Protein AF-A0A935V183-F1 (afdb_monomer_lite)

Structure (mmCIF, N/CA/C/O backbone):
data_AF-A0A935V183-F1
#
_entry.id   AF-A0A935V183-F1
#
loop_
_atom_site.group_PDB
_atom_site.id
_atom_site.type_symbol
_atom_site.label_atom_id
_atom_site.label_alt_id
_atom_site.label_comp_id
_atom_site.label_asym_id
_atom_site.label_entity_id
_atom_site.label_seq_id
_atom_site.pdbx_PDB_ins_code
_atom_site.Cartn_x
_atom_site.Cartn_y
_atom_site.Cartn_z
_atom_site.occupancy
_atom_site.B_iso_or_equiv
_atom_site.auth_seq_id
_atom_site.auth_comp_id
_atom_site.auth_asym_id
_atom_site.auth_atom_id
_atom_site.pdbx_PDB_model_num
ATOM 1 N N . MET A 1 1 ? -17.342 -0.423 37.708 1.00 50.78 1 MET A N 1
ATOM 2 C CA . MET A 1 1 ? -16.285 -1.276 37.079 1.00 50.78 1 MET A CA 1
ATOM 3 C C . MET A 1 1 ? -15.419 -0.389 36.178 1.00 50.78 1 MET A C 1
ATOM 5 O O . MET A 1 1 ? -15.880 0.705 35.884 1.00 50.78 1 MET A O 1
ATOM 9 N N . PRO A 1 2 ? -14.154 -0.744 35.882 1.00 56.66 2 PRO A N 1
ATOM 10 C CA . PRO A 1 2 ? -13.024 0.184 35.982 1.00 56.66 2 PRO A CA 1
ATOM 11 C C . PRO A 1 2 ? -13.174 1.461 35.131 1.00 56.66 2 PRO A C 1
ATOM 13 O O . PRO A 1 2 ? -13.508 1.409 33.952 1.00 56.66 2 PRO A O 1
ATOM 16 N N . LEU A 1 3 ? -12.917 2.611 35.767 1.00 74.81 3 LEU A N 1
ATOM 17 C CA . LEU A 1 3 ? -12.912 3.953 35.157 1.00 74.81 3 LEU A CA 1
ATOM 18 C C . LEU A 1 3 ? -11.676 4.192 34.272 1.00 74.81 3 LEU A C 1
ATOM 20 O O . LEU A 1 3 ? -11.580 5.208 33.581 1.00 74.81 3 LEU A O 1
ATOM 24 N N . ASP A 1 4 ? -10.724 3.267 34.328 1.00 84.25 4 ASP A N 1
ATOM 25 C CA . ASP A 1 4 ? -9.411 3.304 33.716 1.00 84.25 4 ASP A CA 1
ATOM 26 C C . ASP A 1 4 ? -8.938 1.887 33.337 1.00 84.25 4 ASP A C 1
ATOM 28 O O . ASP A 1 4 ? -9.552 0.884 33.684 1.00 84.25 4 ASP A O 1
ATOM 32 N N . VAL A 1 5 ? -7.855 1.780 32.575 1.00 86.81 5 VAL A N 1
ATOM 33 C CA . VAL A 1 5 ? -7.204 0.502 32.260 1.00 86.81 5 VAL A CA 1
ATOM 34 C C . VAL A 1 5 ? -5.699 0.642 32.435 1.00 86.81 5 VAL A C 1
ATOM 36 O O . VAL A 1 5 ? -5.136 1.711 32.190 1.00 86.81 5 VAL A O 1
ATOM 39 N N . GLU A 1 6 ? -5.039 -0.427 32.877 1.00 89.25 6 GLU A N 1
ATOM 40 C CA . GLU A 1 6 ? -3.584 -0.458 33.021 1.00 89.25 6 GLU A CA 1
ATOM 41 C C . GLU A 1 6 ? -2.915 -0.201 31.661 1.00 89.25 6 GLU A C 1
ATOM 43 O O . GLU A 1 6 ? -3.109 -0.948 30.694 1.00 89.25 6 GLU A O 1
ATOM 48 N N . ALA A 1 7 ? -2.112 0.863 31.579 1.00 88.62 7 ALA A N 1
ATOM 49 C CA . ALA A 1 7 ? -1.507 1.311 30.331 1.00 88.62 7 ALA A CA 1
ATOM 50 C C . ALA A 1 7 ? -0.575 0.242 29.742 1.00 88.62 7 ALA A C 1
ATOM 52 O O . ALA A 1 7 ? -0.567 0.020 28.531 1.00 88.62 7 ALA A O 1
ATOM 53 N N . ARG A 1 8 ? 0.167 -0.479 30.590 1.00 88.06 8 ARG A N 1
ATOM 54 C CA . ARG A 1 8 ? 1.064 -1.560 30.162 1.00 88.06 8 ARG A CA 1
ATOM 55 C C . ARG A 1 8 ? 0.304 -2.709 29.499 1.00 88.06 8 ARG A C 1
ATOM 57 O O . ARG A 1 8 ? 0.708 -3.143 28.423 1.00 88.06 8 ARG A O 1
ATOM 64 N N . ALA A 1 9 ? -0.791 -3.171 30.101 1.00 88.94 9 ALA A N 1
ATOM 65 C CA . ALA A 1 9 ? -1.627 -4.226 29.533 1.00 88.94 9 ALA A CA 1
ATOM 66 C C . ALA A 1 9 ? -2.278 -3.795 28.211 1.00 88.94 9 ALA A C 1
ATOM 68 O O . ALA A 1 9 ? -2.262 -4.555 27.242 1.00 88.94 9 ALA A O 1
ATOM 69 N N . LEU A 1 10 ? -2.783 -2.558 28.137 1.00 91.12 10 LEU A N 1
ATOM 70 C CA . LEU A 1 10 ? -3.341 -2.014 26.898 1.00 91.12 10 LEU A CA 1
ATOM 71 C C . LEU A 1 10 ? -2.272 -1.894 25.802 1.00 91.12 10 LEU A C 1
ATOM 73 O O . LEU A 1 10 ? -2.517 -2.280 24.662 1.00 91.12 10 LEU A O 1
ATOM 77 N N . ARG A 1 11 ? -1.065 -1.424 26.139 1.00 90.06 11 ARG A N 1
ATOM 78 C CA . ARG A 1 11 ? 0.059 -1.343 25.197 1.00 90.06 11 ARG A CA 1
ATOM 79 C C . ARG A 1 11 ? 0.480 -2.728 24.707 1.00 90.06 11 ARG A C 1
ATOM 81 O O . ARG A 1 11 ? 0.664 -2.899 23.506 1.00 90.06 11 ARG A O 1
ATOM 88 N N . ALA A 1 12 ? 0.589 -3.706 25.606 1.00 89.38 12 ALA A N 1
ATOM 89 C CA . ALA A 1 12 ? 0.900 -5.091 25.259 1.00 89.38 12 ALA A CA 1
ATOM 90 C C . ALA A 1 12 ? -0.160 -5.689 24.324 1.00 89.38 12 ALA A C 1
ATOM 92 O O . ALA A 1 12 ? 0.188 -6.301 23.322 1.00 89.38 12 ALA A O 1
ATOM 93 N N . ALA A 1 13 ? -1.447 -5.443 24.577 1.00 92.00 13 ALA A N 1
ATOM 94 C CA . ALA A 1 13 ? -2.506 -5.899 23.681 1.00 92.00 13 ALA A CA 1
ATOM 95 C C . ALA A 1 13 ? -2.486 -5.192 22.318 1.00 92.00 13 ALA A C 1
ATOM 97 O O . ALA A 1 13 ? -2.765 -5.817 21.301 1.00 92.00 13 ALA A O 1
ATOM 98 N N . LEU A 1 14 ? -2.130 -3.905 22.260 1.00 91.19 14 LEU A N 1
ATOM 99 C CA . LEU A 1 14 ? -2.044 -3.154 21.003 1.00 91.19 14 LEU A CA 1
ATOM 100 C C . LEU A 1 14 ? -0.830 -3.557 20.155 1.00 91.19 14 LEU A C 1
ATOM 102 O O . LEU A 1 14 ? -0.964 -3.787 18.951 1.00 91.19 14 LEU A O 1
ATOM 106 N N . MET A 1 15 ? 0.347 -3.644 20.774 1.00 87.56 15 MET A N 1
ATOM 107 C CA . MET A 1 15 ? 1.640 -3.736 20.085 1.00 87.56 15 MET A CA 1
ATOM 108 C C . MET A 1 15 ? 2.350 -5.085 20.221 1.00 87.56 15 MET A C 1
ATOM 110 O O . MET A 1 15 ? 3.317 -5.319 19.498 1.00 87.56 15 MET A O 1
ATOM 114 N N . GLY A 1 16 ? 1.889 -5.950 21.119 1.00 87.50 16 GLY A N 1
ATOM 115 C CA . GLY A 1 16 ? 2.568 -7.177 21.522 1.00 87.50 16 GLY A CA 1
ATOM 116 C C . GLY A 1 16 ? 3.564 -6.947 22.658 1.00 87.50 16 GLY A C 1
ATOM 117 O O . GLY A 1 16 ? 3.965 -5.816 22.952 1.00 87.50 16 GLY A O 1
ATOM 118 N N . ASP A 1 17 ? 3.976 -8.037 23.300 1.00 81.69 17 ASP A N 1
ATOM 119 C CA . ASP A 1 17 ? 4.944 -8.043 24.409 1.00 81.69 17 ASP A CA 1
ATOM 120 C C . ASP A 1 17 ? 6.219 -8.855 24.111 1.00 81.69 17 ASP A C 1
ATOM 122 O O . ASP A 1 17 ? 7.079 -9.014 24.977 1.00 81.69 17 ASP A O 1
ATOM 126 N N . GLY A 1 18 ? 6.359 -9.330 22.870 1.00 74.69 18 GLY A N 1
ATOM 127 C CA . GLY A 1 18 ? 7.457 -10.181 22.412 1.00 74.69 18 GLY A CA 1
ATOM 128 C C . GLY A 1 18 ? 7.164 -11.681 22.491 1.00 74.69 18 GLY A C 1
ATOM 129 O O . GLY A 1 18 ? 7.837 -12.434 21.794 1.00 74.69 18 GLY A O 1
ATOM 130 N N . ASN A 1 19 ? 6.160 -12.100 23.270 1.00 77.06 19 ASN A N 1
ATOM 131 C CA . ASN A 1 19 ? 5.679 -13.486 23.324 1.00 77.06 19 ASN A CA 1
ATOM 132 C C . ASN A 1 19 ? 4.333 -13.650 22.607 1.00 77.06 19 ASN A C 1
ATOM 134 O O . ASN A 1 19 ? 4.096 -14.670 21.969 1.00 77.06 19 ASN A O 1
ATOM 138 N N . GLU A 1 20 ? 3.452 -12.655 22.722 1.00 82.19 20 GLU A N 1
ATOM 139 C CA . GLU A 1 20 ? 2.159 -12.610 22.040 1.00 82.19 20 GLU A CA 1
ATOM 140 C C . GLU A 1 20 ? 2.144 -11.438 21.031 1.00 82.19 20 GLU A C 1
ATOM 142 O O . GLU A 1 20 ? 2.559 -10.320 21.374 1.00 82.19 20 GLU A O 1
ATOM 147 N N . PRO A 1 21 ? 1.679 -11.651 19.782 1.00 85.06 21 PRO A N 1
ATOM 148 C CA . PRO A 1 21 ? 1.516 -10.576 18.809 1.00 85.06 21 PRO A CA 1
ATOM 149 C C . PRO A 1 21 ? 0.356 -9.658 19.210 1.00 85.06 21 PRO A C 1
ATOM 151 O O . PRO A 1 21 ? -0.726 -10.124 19.556 1.00 85.06 21 PRO A O 1
ATOM 154 N N . GLY A 1 22 ? 0.556 -8.343 19.110 1.00 89.50 22 GLY A N 1
ATOM 155 C CA . GLY A 1 22 ? -0.504 -7.371 19.390 1.00 89.50 22 GLY A CA 1
ATOM 156 C C . GLY A 1 22 ? -1.596 -7.343 18.320 1.00 89.50 22 GLY A C 1
ATOM 157 O O . GLY A 1 22 ? -1.405 -7.778 17.180 1.00 89.50 22 GLY A O 1
ATOM 158 N N . VAL A 1 23 ? -2.738 -6.735 18.643 1.00 91.00 23 VAL A N 1
ATOM 159 C CA . VAL A 1 23 ? -3.904 -6.678 17.744 1.00 91.00 23 VAL A CA 1
ATOM 160 C C . VAL A 1 23 ? -3.616 -5.917 16.452 1.00 91.00 23 VAL A C 1
ATOM 162 O O . VAL A 1 23 ? -4.203 -6.230 15.419 1.00 91.00 23 VAL A O 1
ATOM 165 N N . ILE A 1 24 ? -2.683 -4.955 16.463 1.00 89.12 24 ILE A N 1
ATOM 166 C CA . ILE A 1 24 ? -2.266 -4.254 15.241 1.00 89.12 24 ILE A CA 1
ATOM 167 C C . ILE A 1 24 ? -1.587 -5.233 14.276 1.00 89.12 24 ILE A C 1
ATOM 169 O O . ILE A 1 24 ? -1.910 -5.244 13.086 1.00 89.12 24 ILE A O 1
ATOM 173 N N . GLN A 1 25 ? -0.698 -6.091 14.788 1.00 86.12 25 GLN A N 1
ATOM 174 C CA . GLN A 1 25 ? -0.043 -7.127 13.991 1.00 86.12 25 GLN A CA 1
ATOM 175 C C . GLN A 1 25 ? -1.057 -8.130 13.459 1.00 86.12 25 GLN A C 1
ATOM 177 O O . GLN A 1 25 ? -1.000 -8.464 12.279 1.00 86.12 25 GLN A O 1
ATOM 182 N N . ALA A 1 26 ? -1.990 -8.577 14.300 1.00 84.94 26 ALA A N 1
ATOM 183 C CA . ALA A 1 26 ? -3.023 -9.526 13.902 1.00 84.94 26 ALA A CA 1
ATOM 184 C C . ALA A 1 26 ? -3.893 -8.964 12.762 1.00 84.94 26 ALA A C 1
ATOM 186 O O . ALA A 1 26 ? -4.068 -9.604 11.729 1.00 84.94 26 ALA A O 1
ATOM 187 N N . VAL A 1 27 ? -4.361 -7.717 12.891 1.00 85.69 27 VAL A N 1
ATOM 188 C CA . VAL A 1 27 ? -5.263 -7.088 11.912 1.00 85.69 27 VAL A CA 1
ATOM 189 C C . VAL A 1 27 ? -4.560 -6.729 10.596 1.00 85.69 27 VAL A C 1
ATOM 191 O O . VAL A 1 27 ? -5.162 -6.849 9.522 1.00 85.69 27 VAL A O 1
ATOM 194 N N . LEU A 1 28 ? -3.305 -6.270 10.649 1.00 82.44 28 LEU A N 1
ATOM 195 C CA . LEU A 1 28 ? -2.561 -5.818 9.464 1.00 82.44 28 LEU A CA 1
ATOM 196 C C . LEU A 1 28 ? -1.672 -6.903 8.842 1.00 82.44 28 LEU A C 1
ATOM 198 O O . LEU A 1 28 ? -1.303 -6.803 7.667 1.00 82.44 28 LEU A O 1
ATOM 202 N N . GLY A 1 29 ? -1.338 -7.941 9.605 1.00 81.00 29 GLY A N 1
ATOM 203 C CA . GLY A 1 29 ? -0.396 -9.000 9.245 1.00 81.00 29 GLY A CA 1
ATOM 204 C C . GLY A 1 29 ? 1.084 -8.623 9.390 1.00 81.00 29 GLY A C 1
ATOM 205 O O . GLY A 1 29 ? 1.926 -9.371 8.901 1.00 81.00 29 GLY A O 1
ATOM 206 N N . HIS A 1 30 ? 1.408 -7.468 9.988 1.00 80.25 30 HIS A N 1
ATOM 207 C CA . HIS A 1 30 ? 2.783 -6.995 10.208 1.00 80.25 30 HIS A CA 1
ATOM 208 C C . HIS A 1 30 ? 2.863 -5.948 11.335 1.00 80.25 30 HIS A C 1
ATOM 210 O O . HIS A 1 30 ? 1.886 -5.250 11.605 1.00 80.25 30 HIS A O 1
ATOM 216 N N . THR A 1 31 ? 4.042 -5.789 11.946 1.00 77.56 31 THR A N 1
ATOM 217 C CA . THR A 1 31 ? 4.366 -4.702 12.895 1.00 77.56 31 THR A CA 1
ATOM 218 C C . THR A 1 31 ? 5.405 -3.764 12.327 1.00 77.56 31 THR A C 1
ATOM 220 O O . THR A 1 31 ? 6.377 -4.237 11.761 1.00 77.56 31 THR A O 1
ATOM 223 N N . THR A 1 32 ? 5.299 -2.461 12.567 1.00 69.12 32 THR A N 1
ATOM 224 C CA . THR A 1 32 ? 6.232 -1.495 11.968 1.00 69.12 32 THR A CA 1
ATOM 225 C C . THR A 1 32 ? 7.261 -0.975 12.971 1.00 69.12 32 THR A C 1
ATOM 227 O O . THR A 1 32 ? 8.304 -0.470 12.567 1.00 69.12 32 THR A O 1
ATOM 230 N N . GLY A 1 33 ? 6.982 -1.043 14.279 1.00 67.88 33 GLY A N 1
ATOM 231 C CA . GLY A 1 33 ? 7.877 -0.542 15.334 1.00 67.88 33 GLY A CA 1
ATOM 232 C C . GLY A 1 33 ? 8.285 0.936 15.176 1.00 67.88 33 GLY A C 1
ATOM 233 O O . GLY A 1 33 ? 9.238 1.383 15.811 1.00 67.88 33 GLY A O 1
ATOM 234 N N . THR A 1 34 ? 7.621 1.682 14.284 1.00 69.50 34 THR A N 1
ATOM 235 C CA . THR A 1 34 ? 7.882 3.084 13.943 1.00 69.50 34 THR A CA 1
ATOM 236 C C . THR A 1 34 ? 6.663 3.711 13.270 1.00 69.50 34 THR A C 1
ATOM 238 O O . THR A 1 34 ? 5.900 3.039 12.571 1.00 69.50 34 THR A O 1
ATOM 241 N N . THR A 1 35 ? 6.551 5.030 13.392 1.00 68.19 35 THR A N 1
ATOM 242 C CA . THR A 1 35 ? 5.552 5.859 12.704 1.00 68.19 35 THR A CA 1
ATOM 243 C C . THR A 1 35 ? 5.995 6.274 11.294 1.00 68.19 35 THR A C 1
ATOM 245 O O . THR A 1 35 ? 5.186 6.745 10.497 1.00 68.19 35 THR A O 1
ATOM 248 N N . VAL A 1 36 ? 7.275 6.079 10.934 1.00 71.56 36 VAL A N 1
ATOM 249 C CA . VAL A 1 36 ? 7.835 6.491 9.635 1.00 71.56 36 VAL A CA 1
ATOM 250 C C . VAL A 1 36 ? 8.375 5.295 8.853 1.00 71.56 36 VAL A C 1
ATOM 252 O O . VAL A 1 36 ? 9.542 4.922 8.981 1.00 71.56 36 VAL A O 1
ATOM 255 N N . ILE A 1 37 ? 7.555 4.739 7.958 1.00 71.81 37 ILE A N 1
ATOM 256 C CA . ILE A 1 37 ? 8.000 3.722 6.993 1.00 71.81 37 ILE A CA 1
ATOM 257 C C . ILE A 1 37 ? 8.389 4.380 5.671 1.00 71.81 37 ILE A C 1
ATOM 259 O O . ILE A 1 37 ? 7.726 5.293 5.175 1.00 71.81 37 ILE A O 1
ATOM 263 N N . LYS A 1 38 ? 9.500 3.919 5.097 1.00 73.94 38 LYS A N 1
ATOM 264 C CA . LYS A 1 38 ? 10.009 4.348 3.792 1.00 73.94 38 LYS A CA 1
ATOM 265 C C . LYS A 1 38 ? 10.064 3.142 2.859 1.00 73.94 38 LYS A C 1
ATOM 267 O O . LYS A 1 38 ? 10.204 2.016 3.324 1.00 73.94 38 LYS A O 1
ATOM 272 N N . GLY A 1 39 ? 10.046 3.376 1.548 1.00 70.56 39 GLY A N 1
ATOM 273 C CA . GLY A 1 39 ? 10.104 2.285 0.571 1.00 70.56 39 GLY A CA 1
ATOM 274 C C . GLY A 1 39 ? 11.346 1.398 0.696 1.00 70.56 39 GLY A C 1
ATOM 275 O O . GLY A 1 39 ? 11.259 0.192 0.505 1.00 70.56 39 GLY A O 1
ATOM 276 N N . VAL A 1 40 ? 12.477 1.963 1.135 1.00 68.56 40 VAL A N 1
ATOM 277 C CA . VAL A 1 40 ? 13.682 1.175 1.433 1.00 68.56 40 VAL A CA 1
ATOM 278 C C . VAL A 1 40 ? 13.473 0.176 2.576 1.00 68.56 40 VAL A C 1
ATOM 280 O O . VAL A 1 40 ? 14.066 -0.891 2.534 1.00 68.56 40 VAL A O 1
ATOM 283 N N . HIS A 1 41 ? 12.615 0.471 3.564 1.00 74.88 41 HIS A N 1
ATOM 284 C CA . HIS A 1 41 ? 12.317 -0.470 4.653 1.00 74.88 41 HIS A CA 1
ATOM 285 C C . HIS A 1 41 ? 11.604 -1.701 4.086 1.00 74.88 41 HIS A C 1
ATOM 287 O O . HIS A 1 41 ? 11.991 -2.828 4.364 1.00 74.88 41 HIS A O 1
ATOM 293 N N . VAL A 1 42 ? 10.606 -1.459 3.232 1.00 77.38 42 VAL A N 1
ATOM 294 C CA . VAL A 1 42 ? 9.784 -2.491 2.594 1.00 77.38 42 VAL A CA 1
ATOM 295 C C . VAL A 1 42 ? 10.620 -3.365 1.660 1.00 77.38 42 VAL A C 1
ATOM 297 O O . VAL A 1 42 ? 10.625 -4.587 1.782 1.00 77.38 42 VAL A O 1
ATOM 300 N N . MET A 1 43 ? 11.352 -2.733 0.740 1.00 75.56 43 MET A N 1
ATOM 301 C CA . MET A 1 43 ? 12.114 -3.443 -0.287 1.00 75.56 43 MET A CA 1
ATOM 302 C C . MET A 1 43 ? 13.299 -4.201 0.285 1.00 75.56 43 MET A C 1
ATOM 304 O O . MET A 1 43 ? 13.632 -5.268 -0.218 1.00 75.56 43 MET A O 1
ATOM 308 N N . ASN A 1 44 ? 13.935 -3.665 1.324 1.00 73.38 44 ASN A N 1
ATOM 309 C CA . ASN A 1 44 ? 15.056 -4.346 1.935 1.00 73.38 44 ASN A CA 1
ATOM 310 C C . ASN A 1 44 ? 14.622 -5.566 2.757 1.00 73.38 44 ASN A C 1
ATOM 312 O O . ASN A 1 44 ? 15.208 -6.630 2.592 1.00 73.38 44 ASN A O 1
ATOM 316 N N . ASP A 1 45 ? 13.582 -5.429 3.584 1.00 76.75 45 ASP A N 1
ATOM 317 C CA . ASP A 1 45 ? 13.002 -6.557 4.325 1.00 76.75 45 ASP A CA 1
ATOM 318 C C . ASP A 1 45 ? 12.597 -7.682 3.348 1.00 76.75 45 ASP A C 1
ATOM 320 O O . ASP A 1 45 ? 13.020 -8.833 3.475 1.00 76.75 45 ASP A O 1
ATOM 324 N N . LEU A 1 46 ? 11.916 -7.322 2.254 1.00 79.94 46 LEU A N 1
ATOM 325 C CA . LEU A 1 46 ? 11.549 -8.272 1.206 1.00 79.94 46 LEU A CA 1
ATOM 326 C C . LEU A 1 46 ? 12.775 -8.917 0.537 1.00 79.94 46 LEU A C 1
ATOM 328 O O . LEU A 1 46 ? 12.828 -10.138 0.403 1.00 79.94 46 LEU A O 1
ATOM 332 N N . ALA A 1 47 ? 13.767 -8.125 0.117 1.00 76.62 47 ALA A N 1
ATOM 333 C CA . ALA A 1 47 ? 14.964 -8.639 -0.547 1.00 76.62 47 ALA A CA 1
ATOM 334 C C . ALA A 1 47 ? 15.731 -9.622 0.347 1.00 76.62 47 ALA A C 1
ATOM 336 O O . ALA A 1 47 ? 16.120 -10.693 -0.112 1.00 76.62 47 ALA A O 1
ATOM 337 N N . GLN A 1 48 ? 15.894 -9.307 1.631 1.00 73.88 48 GLN A N 1
ATOM 338 C CA . GLN A 1 48 ? 16.601 -10.166 2.580 1.00 73.88 48 GLN A CA 1
ATOM 339 C C . GLN A 1 48 ? 15.874 -11.498 2.808 1.00 73.88 48 GLN A C 1
ATOM 341 O O . GLN A 1 48 ? 16.523 -12.541 2.866 1.00 73.88 48 GLN A O 1
ATOM 346 N N . LEU A 1 49 ? 14.538 -11.512 2.835 1.00 78.06 49 LEU A N 1
ATOM 347 C CA . LEU A 1 49 ? 13.755 -12.754 2.902 1.00 78.06 49 LEU A CA 1
ATOM 348 C C . LEU A 1 49 ? 13.873 -13.604 1.632 1.00 78.06 49 LEU A C 1
ATOM 350 O O . LEU A 1 49 ? 13.988 -14.829 1.707 1.00 78.06 49 LEU A O 1
ATOM 354 N N . ILE A 1 50 ? 13.876 -12.960 0.464 1.00 79.38 50 ILE A N 1
ATOM 355 C CA . ILE A 1 50 ? 14.025 -13.622 -0.840 1.00 79.38 50 ILE A CA 1
ATOM 356 C C . ILE A 1 50 ? 15.398 -14.291 -0.978 1.00 79.38 50 ILE A C 1
ATOM 358 O O . ILE A 1 50 ? 15.492 -15.418 -1.483 1.00 79.38 50 ILE A O 1
ATOM 362 N N . VAL A 1 51 ? 16.435 -13.593 -0.511 1.00 73.12 51 VAL A N 1
ATOM 363 C CA . VAL A 1 51 ? 17.841 -14.020 -0.506 1.00 73.12 51 VAL A CA 1
ATOM 364 C C . VAL A 1 51 ? 18.126 -15.035 0.593 1.00 73.12 51 VAL A C 1
ATOM 366 O O . VAL A 1 51 ? 18.898 -15.969 0.402 1.00 73.12 51 VAL A O 1
ATOM 369 N N . GLY A 1 52 ? 17.430 -14.915 1.717 1.00 70.62 52 GLY A N 1
ATOM 370 C CA . GLY A 1 52 ? 17.449 -15.880 2.796 1.00 70.62 52 GLY A CA 1
ATOM 371 C C . GLY A 1 52 ? 18.237 -15.488 4.036 1.00 70.62 52 GLY A C 1
ATOM 372 O O . GLY A 1 52 ? 18.499 -16.380 4.837 1.00 70.62 52 GLY A O 1
ATOM 373 N N . GLY A 1 53 ? 18.565 -14.209 4.213 1.00 68.38 53 GLY A N 1
ATOM 374 C CA . GLY A 1 53 ? 19.202 -13.686 5.417 1.00 68.38 53 GLY A CA 1
ATOM 375 C C . GLY A 1 53 ? 19.814 -12.301 5.213 1.00 68.38 53 GLY A C 1
ATOM 376 O O . GLY A 1 53 ? 19.678 -11.691 4.150 1.00 68.38 53 GLY A O 1
ATOM 377 N N . VAL A 1 54 ? 20.493 -11.813 6.252 1.00 65.25 54 VAL A N 1
ATOM 378 C CA . VAL A 1 54 ? 21.187 -10.516 6.262 1.00 65.25 54 VAL A CA 1
ATOM 379 C C . VAL A 1 54 ? 22.693 -10.752 6.335 1.00 65.25 54 VAL A C 1
ATOM 381 O O . VAL A 1 54 ? 23.114 -11.607 7.117 1.00 65.25 54 VAL A O 1
ATOM 384 N N . PRO A 1 55 ? 23.523 -10.010 5.585 1.00 61.47 55 PRO A N 1
ATOM 385 C CA . PRO A 1 55 ? 24.965 -10.155 5.692 1.00 61.47 55 PRO A CA 1
ATOM 386 C C . PRO A 1 55 ? 25.462 -9.586 7.023 1.00 61.47 55 PRO A C 1
ATOM 388 O O . PRO A 1 55 ? 25.220 -8.413 7.324 1.00 61.47 55 PRO A O 1
ATOM 391 N N . GLN A 1 56 ? 26.238 -10.364 7.777 1.00 59.00 56 GLN A N 1
ATOM 392 C CA . GLN A 1 56 ? 26.955 -9.850 8.944 1.00 59.00 56 GLN A CA 1
ATOM 393 C C . GLN A 1 56 ? 27.927 -8.737 8.482 1.00 59.00 56 GLN A C 1
ATOM 395 O O . GLN A 1 56 ? 28.837 -8.976 7.691 1.00 59.00 56 GLN A O 1
ATOM 400 N N . HIS A 1 57 ? 27.697 -7.492 8.924 1.00 57.25 57 HIS A N 1
ATOM 401 C CA . HIS A 1 57 ? 28.543 -6.294 8.717 1.00 57.25 57 HIS A CA 1
ATOM 402 C C . HIS A 1 57 ? 28.523 -5.561 7.352 1.00 57.25 57 HIS A C 1
ATOM 404 O O . HIS A 1 57 ? 29.170 -4.519 7.234 1.00 57.25 57 HIS A O 1
ATOM 410 N N . LYS A 1 58 ? 27.768 -5.994 6.327 1.00 58.38 58 LYS A N 1
ATOM 411 C CA . LYS A 1 58 ? 27.825 -5.351 4.982 1.00 58.38 58 LYS A CA 1
ATOM 412 C C . LYS A 1 58 ? 26.869 -4.175 4.756 1.00 58.38 58 LYS A C 1
ATOM 414 O O . LYS A 1 58 ? 26.957 -3.506 3.723 1.00 58.38 58 LYS A O 1
ATOM 419 N N . GLY A 1 59 ? 26.017 -3.864 5.733 1.00 58.81 59 GLY A N 1
ATOM 420 C CA . GLY A 1 59 ? 25.191 -2.657 5.703 1.00 58.81 59 GLY A CA 1
ATOM 421 C C . GLY A 1 59 ? 26.033 -1.389 5.533 1.00 58.81 59 GLY A C 1
ATOM 422 O O . GLY A 1 59 ? 25.828 -0.610 4.608 1.00 58.81 59 GLY A O 1
ATOM 423 N N . ASP A 1 60 ? 27.058 -1.210 6.361 1.00 63.91 60 ASP A N 1
ATOM 424 C CA . ASP A 1 60 ? 27.876 0.009 6.348 1.00 63.91 60 ASP A CA 1
ATOM 425 C C . ASP A 1 60 ? 28.532 0.272 4.974 1.00 63.91 60 ASP A C 1
ATOM 427 O O . ASP A 1 60 ? 28.657 1.427 4.559 1.00 63.91 60 ASP A O 1
ATOM 431 N N . LEU A 1 61 ? 28.883 -0.780 4.224 1.00 69.69 61 LEU A N 1
ATOM 432 C CA . LEU A 1 61 ? 29.425 -0.658 2.870 1.00 69.69 61 LEU A CA 1
ATOM 433 C C . LEU A 1 61 ? 28.364 -0.217 1.854 1.00 69.69 61 LEU A C 1
ATOM 435 O O . LEU A 1 61 ? 28.589 0.741 1.115 1.00 69.69 61 LEU A O 1
ATOM 439 N N . MET A 1 62 ? 27.196 -0.864 1.837 1.00 71.12 62 MET A N 1
ATOM 440 C CA . MET A 1 62 ? 26.101 -0.517 0.922 1.00 71.12 62 MET A CA 1
ATOM 441 C C . MET A 1 62 ? 25.658 0.949 1.097 1.00 71.12 62 MET A C 1
ATOM 443 O O . MET A 1 62 ? 25.422 1.652 0.111 1.00 71.12 62 MET A O 1
ATOM 447 N N . ALA A 1 63 ? 25.643 1.454 2.337 1.00 69.25 63 ALA A N 1
ATOM 448 C CA . ALA A 1 63 ? 25.362 2.858 2.639 1.00 69.25 63 ALA A CA 1
ATOM 449 C C . ALA A 1 63 ? 26.330 3.811 1.924 1.00 69.25 63 ALA A C 1
ATOM 451 O O . ALA A 1 63 ? 25.908 4.791 1.309 1.00 69.25 63 ALA A O 1
ATOM 452 N N . ARG A 1 64 ? 27.633 3.519 1.997 1.00 73.69 64 ARG A N 1
ATOM 453 C CA . ARG A 1 64 ? 28.694 4.337 1.393 1.00 73.69 64 ARG A CA 1
ATOM 454 C C . ARG A 1 64 ? 28.688 4.234 -0.138 1.00 73.69 64 ARG A C 1
ATOM 456 O O . ARG A 1 64 ? 28.939 5.223 -0.825 1.00 73.69 64 ARG A O 1
ATOM 463 N N . VAL A 1 65 ? 28.327 3.073 -0.690 1.00 75.56 65 VAL A N 1
ATOM 464 C CA . VAL A 1 65 ? 28.159 2.878 -2.142 1.00 75.56 65 VAL A CA 1
ATOM 465 C C . VAL A 1 65 ? 27.031 3.759 -2.691 1.00 75.56 65 VAL A C 1
ATOM 467 O O . VAL A 1 65 ? 27.233 4.423 -3.707 1.00 75.56 65 VAL A O 1
ATOM 470 N N . ILE A 1 66 ? 25.884 3.828 -2.003 1.00 71.56 66 ILE A N 1
ATOM 471 C CA . ILE A 1 66 ? 24.709 4.617 -2.422 1.00 71.56 66 ILE A CA 1
ATOM 472 C C . ILE A 1 66 ? 24.901 6.134 -2.206 1.00 71.56 66 ILE A C 1
ATOM 474 O O . ILE A 1 66 ? 24.309 6.941 -2.923 1.00 71.56 66 ILE A O 1
ATOM 478 N N . ARG A 1 67 ? 25.729 6.549 -1.239 1.00 70.44 67 ARG A N 1
ATOM 479 C CA . ARG A 1 67 ? 25.947 7.959 -0.853 1.00 70.44 67 ARG A CA 1
ATOM 480 C C . ARG A 1 67 ? 27.040 8.679 -1.657 1.00 70.44 67 ARG A C 1
ATOM 482 O O . ARG A 1 67 ? 27.702 9.554 -1.110 1.00 70.44 67 ARG A O 1
ATOM 489 N N . GLU A 1 68 ? 27.204 8.357 -2.942 1.00 71.19 68 GLU A N 1
ATOM 490 C CA . GLU A 1 68 ? 28.217 8.993 -3.810 1.00 71.19 68 GLU A CA 1
ATOM 491 C C . GLU A 1 68 ? 28.183 10.534 -3.740 1.00 71.19 68 GLU A C 1
ATOM 493 O O . GLU A 1 68 ? 29.233 11.161 -3.655 1.00 71.19 68 GLU A O 1
ATOM 498 N N . ASP A 1 69 ? 26.982 11.124 -3.664 1.00 63.34 69 ASP A N 1
ATOM 499 C CA . ASP A 1 69 ? 26.767 12.577 -3.742 1.00 63.34 69 ASP A CA 1
ATOM 500 C C . ASP A 1 69 ? 26.537 13.272 -2.376 1.00 63.34 69 ASP A C 1
ATOM 502 O O . ASP A 1 69 ? 26.251 14.470 -2.324 1.00 63.34 69 ASP A O 1
ATOM 506 N N . VAL A 1 70 ? 26.597 12.552 -1.245 1.00 61.50 70 VAL A N 1
ATOM 507 C CA . VAL A 1 70 ? 26.190 13.082 0.078 1.00 61.50 70 VAL A CA 1
ATOM 508 C C . VAL A 1 70 ? 27.410 13.352 0.959 1.00 61.50 70 VAL A C 1
ATOM 510 O O . VAL A 1 70 ? 27.739 12.572 1.854 1.00 61.50 70 VAL A O 1
ATOM 513 N N . GLY A 1 71 ? 28.071 14.482 0.702 1.00 53.41 71 GLY A N 1
ATOM 514 C CA . GLY A 1 71 ? 29.281 14.915 1.400 1.00 53.41 71 GLY A CA 1
ATOM 515 C C . GLY A 1 71 ? 29.030 15.987 2.461 1.00 53.41 71 GLY A C 1
ATOM 516 O O . GLY A 1 71 ? 28.912 17.166 2.138 1.00 53.41 71 GLY A O 1
ATOM 517 N N . ARG A 1 72 ? 29.021 15.589 3.738 1.00 53.22 72 ARG A N 1
ATOM 518 C CA . ARG A 1 72 ? 29.514 16.415 4.857 1.00 53.22 72 ARG A CA 1
ATOM 519 C C . ARG A 1 72 ? 30.166 15.484 5.887 1.00 53.22 72 ARG A C 1
ATOM 521 O O . ARG A 1 72 ? 29.458 14.855 6.663 1.00 53.22 72 ARG A O 1
ATOM 528 N N . GLY A 1 73 ? 31.499 15.383 5.857 1.00 58.44 73 GLY A N 1
ATOM 529 C CA . GLY A 1 73 ? 32.310 14.744 6.909 1.00 58.44 73 GLY A CA 1
ATOM 530 C C . GLY A 1 73 ? 32.781 13.298 6.683 1.00 58.44 73 GLY A C 1
ATOM 531 O O . GLY A 1 73 ? 33.577 12.819 7.480 1.00 58.44 73 GLY A O 1
ATOM 532 N N . GLU A 1 74 ? 32.355 12.610 5.618 1.00 63.62 74 GLU A N 1
ATOM 533 C CA . GLU A 1 74 ? 32.795 11.240 5.292 1.00 63.62 74 GLU A CA 1
ATOM 534 C C . GLU A 1 74 ? 33.224 11.159 3.815 1.00 63.62 74 GLU A C 1
ATOM 536 O O . GLU A 1 74 ? 32.502 11.646 2.943 1.00 63.62 74 GLU A O 1
ATOM 541 N N . ASP A 1 75 ? 34.381 10.549 3.524 1.00 72.19 75 ASP A N 1
ATOM 542 C CA . ASP A 1 75 ? 34.831 10.283 2.150 1.00 72.19 75 ASP A CA 1
ATOM 543 C C . ASP A 1 75 ? 34.181 8.988 1.625 1.00 72.19 75 ASP A C 1
ATOM 545 O O . ASP A 1 75 ? 34.372 7.895 2.166 1.00 72.19 75 ASP A O 1
ATOM 549 N N . HIS A 1 76 ? 33.356 9.122 0.585 1.00 77.56 76 HIS A N 1
ATOM 550 C CA . HIS A 1 76 ? 32.676 8.021 -0.107 1.00 77.56 76 HIS A CA 1
ATOM 551 C C . HIS A 1 76 ? 33.163 7.863 -1.556 1.00 77.56 76 HIS A C 1
ATOM 553 O O . HIS A 1 76 ? 32.454 7.301 -2.401 1.00 77.56 76 HIS A O 1
ATOM 559 N N . SER A 1 77 ? 34.348 8.388 -1.873 1.00 81.25 77 SER A N 1
ATOM 560 C CA . SER A 1 77 ? 34.982 8.200 -3.173 1.00 81.25 77 SER A CA 1
ATOM 561 C C . SER A 1 77 ? 35.267 6.719 -3.452 1.00 81.25 77 SER A C 1
ATOM 563 O O . SER A 1 77 ? 35.383 5.895 -2.543 1.00 81.25 77 SER A O 1
ATOM 565 N N . ASP A 1 78 ? 35.402 6.368 -4.735 1.00 83.62 78 ASP A N 1
ATOM 566 C CA . ASP A 1 78 ? 35.811 5.018 -5.153 1.00 83.62 78 ASP A CA 1
ATOM 567 C C . ASP A 1 78 ? 37.149 4.617 -4.501 1.00 83.62 78 ASP A C 1
ATOM 569 O O . ASP A 1 78 ? 37.313 3.473 -4.085 1.00 83.62 78 ASP A O 1
ATOM 573 N N . ALA A 1 79 ? 38.067 5.577 -4.335 1.00 84.56 79 ALA A N 1
ATOM 574 C CA . ALA A 1 79 ? 39.344 5.376 -3.658 1.00 84.56 79 ALA A CA 1
ATOM 575 C C . ALA A 1 79 ? 39.168 5.052 -2.164 1.00 84.56 79 ALA A C 1
ATOM 577 O O . ALA A 1 79 ? 39.725 4.062 -1.693 1.00 84.56 79 ALA A O 1
ATOM 578 N N . ALA A 1 80 ? 38.351 5.824 -1.439 1.00 84.56 80 ALA A N 1
ATOM 579 C CA . ALA A 1 80 ? 38.082 5.598 -0.017 1.00 84.56 80 ALA A CA 1
ATOM 580 C C . ALA A 1 80 ? 37.355 4.274 0.255 1.00 84.56 80 ALA A C 1
ATOM 582 O O . ALA A 1 80 ? 37.642 3.573 1.227 1.00 84.56 80 ALA A O 1
ATOM 583 N N . LEU A 1 81 ? 36.423 3.896 -0.622 1.00 84.38 81 LEU A N 1
ATOM 584 C CA . LEU A 1 81 ? 35.728 2.615 -0.531 1.00 84.38 81 LEU A CA 1
ATOM 585 C C . LEU A 1 81 ? 36.692 1.440 -0.709 1.00 84.38 81 LEU A C 1
ATOM 587 O O . LEU A 1 81 ? 36.644 0.499 0.080 1.00 84.38 81 LEU A O 1
ATOM 591 N N . ARG A 1 82 ? 37.601 1.513 -1.690 1.00 86.19 82 ARG A N 1
ATOM 592 C CA . ARG A 1 82 ? 38.622 0.479 -1.936 1.00 86.19 82 ARG A CA 1
ATOM 593 C C . ARG A 1 82 ? 39.667 0.385 -0.830 1.00 86.19 82 ARG A C 1
ATOM 595 O O . ARG A 1 82 ? 40.154 -0.709 -0.574 1.00 86.19 82 ARG A O 1
ATOM 602 N N . SER A 1 83 ? 40.008 1.496 -0.181 1.00 84.81 83 SER A N 1
ATOM 603 C CA . SER A 1 83 ? 40.991 1.512 0.907 1.00 84.81 83 SER A CA 1
ATOM 604 C C . SER A 1 83 ? 40.401 1.172 2.280 1.00 84.81 83 SER A C 1
ATOM 606 O O . SER A 1 83 ? 41.154 1.026 3.240 1.00 84.81 83 SER A O 1
ATOM 608 N N . THR A 1 84 ? 39.075 1.022 2.401 1.00 81.44 84 THR A N 1
ATOM 609 C CA . THR A 1 84 ? 38.427 0.704 3.681 1.00 81.44 84 THR A CA 1
ATOM 610 C C . THR A 1 84 ? 38.776 -0.730 4.128 1.00 81.44 84 THR A C 1
ATOM 612 O O . THR A 1 84 ? 38.398 -1.679 3.433 1.00 81.44 84 THR A O 1
ATOM 615 N N . PRO A 1 85 ? 39.420 -0.937 5.296 1.00 78.69 85 PRO A N 1
ATOM 616 C CA . PRO A 1 85 ? 39.759 -2.275 5.791 1.00 78.69 85 PRO A CA 1
ATOM 617 C C . PRO A 1 85 ? 38.528 -3.183 5.925 1.00 78.69 85 PRO A C 1
ATOM 619 O O . PRO A 1 85 ? 37.477 -2.749 6.395 1.00 78.69 85 PRO A O 1
ATOM 622 N N . GLY A 1 86 ? 38.637 -4.437 5.473 1.00 72.62 86 GLY A N 1
ATOM 623 C CA . GLY A 1 86 ? 37.559 -5.441 5.505 1.00 72.62 86 GLY A CA 1
ATOM 624 C C . GLY A 1 86 ? 36.420 -5.235 4.493 1.00 72.62 86 GLY A C 1
ATOM 625 O O . GLY A 1 86 ? 35.713 -6.186 4.168 1.00 72.62 86 GLY A O 1
ATOM 626 N N . LEU A 1 87 ? 36.252 -4.025 3.949 1.00 72.12 87 LEU A N 1
ATOM 627 C CA . LEU A 1 87 ? 35.179 -3.684 3.005 1.00 72.12 87 LEU A CA 1
ATOM 628 C C . LEU A 1 87 ? 35.685 -3.430 1.576 1.00 72.12 87 LEU A C 1
ATOM 630 O O . LEU A 1 87 ? 34.941 -3.632 0.616 1.00 72.12 87 LEU A O 1
ATOM 634 N N . GLY A 1 88 ? 36.948 -3.026 1.425 1.00 78.94 88 GLY A N 1
ATOM 635 C CA . GLY A 1 88 ? 37.548 -2.647 0.148 1.00 78.94 88 GLY A CA 1
ATOM 636 C C . GLY A 1 88 ? 37.613 -3.776 -0.871 1.00 78.94 88 GLY A C 1
ATOM 637 O O . GLY A 1 88 ? 37.294 -3.561 -2.037 1.00 78.94 88 GLY A O 1
ATOM 638 N N . GLU A 1 89 ? 37.928 -4.998 -0.437 1.00 79.31 89 GLU A N 1
ATOM 639 C CA . GLU A 1 89 ? 37.929 -6.175 -1.313 1.00 79.31 89 GLU A CA 1
ATOM 640 C C . GLU A 1 89 ? 36.523 -6.520 -1.808 1.00 79.31 89 GLU A C 1
ATOM 642 O O . GLU A 1 89 ? 36.326 -6.804 -2.988 1.00 79.31 89 GLU A O 1
ATOM 647 N N . VAL A 1 90 ? 35.528 -6.450 -0.917 1.00 75.31 90 VAL A N 1
ATOM 648 C CA . VAL A 1 90 ? 34.122 -6.695 -1.261 1.00 75.31 90 VAL A CA 1
ATOM 649 C C . VAL A 1 90 ? 33.648 -5.659 -2.280 1.00 75.31 90 VAL A C 1
ATOM 651 O O . VAL A 1 90 ? 33.048 -6.016 -3.293 1.00 75.31 90 VAL A O 1
ATOM 654 N N . TYR A 1 91 ? 33.973 -4.384 -2.055 1.00 78.94 91 TYR A N 1
ATOM 655 C CA . TYR A 1 91 ? 33.678 -3.312 -2.999 1.00 78.94 91 TYR A CA 1
ATOM 656 C C . TYR A 1 91 ? 34.407 -3.492 -4.335 1.00 78.94 91 TYR A C 1
ATOM 658 O O . TYR A 1 91 ? 33.800 -3.311 -5.385 1.00 78.94 91 TYR A O 1
ATOM 666 N N . ALA A 1 92 ? 35.683 -3.883 -4.324 1.00 81.50 92 ALA A N 1
ATOM 667 C CA . ALA A 1 92 ? 36.475 -4.063 -5.536 1.00 81.50 92 ALA A CA 1
ATOM 668 C C . ALA A 1 92 ? 35.972 -5.217 -6.414 1.00 81.50 92 ALA A C 1
ATOM 670 O O . ALA A 1 92 ? 36.016 -5.096 -7.639 1.00 81.50 92 ALA A O 1
ATOM 671 N N . ARG A 1 93 ? 35.452 -6.294 -5.809 1.00 76.19 93 ARG A N 1
ATOM 672 C CA . ARG A 1 93 ? 34.759 -7.370 -6.537 1.00 76.19 93 ARG A CA 1
ATOM 673 C C . ARG A 1 93 ? 33.445 -6.891 -7.149 1.00 76.19 93 ARG A C 1
ATOM 675 O O . ARG A 1 93 ? 33.121 -7.253 -8.274 1.00 76.19 93 ARG A O 1
ATOM 682 N N . ALA A 1 94 ? 32.703 -6.071 -6.412 1.00 73.94 94 ALA A N 1
ATOM 683 C CA . ALA A 1 94 ? 31.387 -5.595 -6.817 1.00 73.94 94 ALA A CA 1
ATOM 684 C C . ALA A 1 94 ? 31.453 -4.476 -7.881 1.00 73.94 94 ALA A C 1
ATOM 686 O O . ALA A 1 94 ? 30.610 -4.406 -8.775 1.00 73.94 94 ALA A O 1
ATOM 687 N N . VAL A 1 95 ? 32.473 -3.616 -7.804 1.00 79.94 95 VAL A N 1
ATOM 688 C CA . VAL A 1 95 ? 32.772 -2.529 -8.746 1.00 79.94 95 VAL A CA 1
ATOM 689 C C . VAL A 1 95 ? 34.191 -2.728 -9.301 1.00 79.94 95 VAL A C 1
ATOM 691 O O . VAL A 1 95 ? 35.155 -2.150 -8.778 1.00 79.94 95 VAL A O 1
ATOM 694 N N . PRO A 1 96 ? 34.360 -3.538 -10.357 1.00 76.62 96 PRO A N 1
ATOM 695 C CA . PRO A 1 96 ? 35.681 -3.847 -10.890 1.00 76.62 96 PRO A CA 1
ATOM 696 C C . PRO A 1 96 ? 36.329 -2.637 -11.585 1.00 76.62 96 PRO A C 1
ATOM 698 O O . PRO A 1 96 ? 35.661 -1.725 -12.082 1.00 76.62 96 PRO A O 1
ATOM 701 N N . LEU A 1 97 ? 37.666 -2.613 -11.598 1.00 82.12 97 LEU A N 1
ATOM 702 C CA . LEU A 1 97 ? 38.458 -1.499 -12.146 1.00 82.12 97 LEU A CA 1
ATOM 703 C C . LEU A 1 97 ? 38.367 -1.370 -1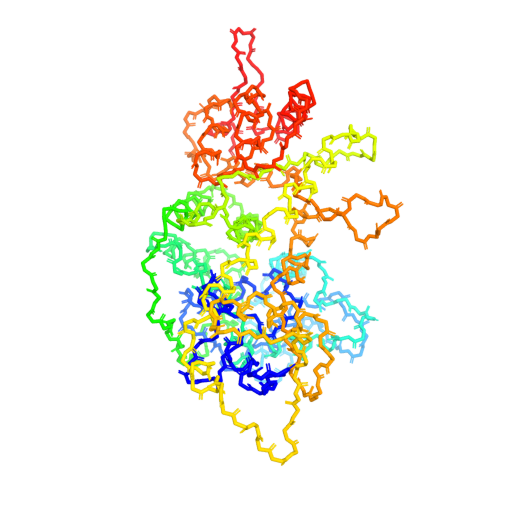3.672 1.00 82.12 97 LEU A C 1
ATOM 705 O O . LEU A 1 97 ? 38.691 -0.310 -14.202 1.00 82.12 97 LEU A O 1
ATOM 709 N N . ASN A 1 98 ? 37.908 -2.415 -14.363 1.00 82.38 98 ASN A N 1
ATOM 710 C CA . ASN A 1 98 ? 37.702 -2.418 -15.811 1.00 82.38 98 ASN A CA 1
ATOM 711 C C . ASN A 1 98 ? 36.506 -1.558 -16.265 1.00 82.38 98 ASN A C 1
ATOM 713 O O . ASN A 1 98 ? 36.401 -1.262 -17.449 1.00 82.38 98 ASN A O 1
ATOM 717 N N . LEU A 1 99 ? 35.623 -1.144 -15.349 1.00 82.56 99 LEU A N 1
ATOM 718 C CA . LEU A 1 99 ? 34.597 -0.138 -15.625 1.00 82.56 99 LEU A CA 1
ATOM 719 C C . LEU A 1 99 ? 35.227 1.255 -15.639 1.00 82.56 99 LEU A C 1
ATOM 721 O O . LEU A 1 99 ? 36.027 1.576 -14.767 1.00 82.56 99 LEU A O 1
ATOM 725 N N . SER A 1 100 ? 34.827 2.136 -16.548 1.00 86.81 100 SER A N 1
ATOM 726 C CA . SER A 1 100 ? 35.229 3.546 -16.509 1.00 86.81 100 SER A CA 1
ATOM 727 C C . SER A 1 100 ? 34.671 4.264 -15.264 1.00 86.81 100 SER A C 1
ATOM 729 O O . SER A 1 100 ? 33.637 3.862 -14.717 1.00 86.81 100 SER A O 1
ATOM 731 N N . PRO A 1 101 ? 35.273 5.388 -14.817 1.00 85.25 101 PRO A N 1
ATOM 732 C CA . PRO A 1 101 ? 34.729 6.187 -13.711 1.00 85.25 101 PRO A CA 1
ATOM 733 C C . PRO A 1 101 ? 33.259 6.588 -13.912 1.00 85.25 101 PRO A C 1
ATOM 735 O O . PRO A 1 101 ? 32.464 6.578 -12.970 1.00 85.25 101 PRO A O 1
ATOM 738 N N . ARG A 1 102 ? 32.872 6.887 -15.160 1.00 84.62 102 ARG A N 1
ATOM 739 C CA . ARG A 1 102 ? 31.497 7.248 -15.520 1.00 84.62 102 ARG A CA 1
ATOM 740 C C . ARG A 1 102 ? 30.534 6.075 -15.344 1.00 84.62 102 ARG A C 1
ATOM 742 O O . ARG A 1 102 ? 29.420 6.282 -14.866 1.00 84.62 102 ARG A O 1
ATOM 749 N N . GLU A 1 103 ? 30.941 4.866 -15.718 1.00 82.88 103 GLU A N 1
ATOM 750 C CA . GLU A 1 103 ? 30.139 3.649 -15.544 1.00 82.88 103 GLU A CA 1
ATOM 751 C C . GLU A 1 103 ? 29.985 3.286 -14.070 1.00 82.88 103 GLU A C 1
ATOM 753 O O . GLU A 1 103 ? 28.867 3.013 -13.636 1.00 82.88 103 GLU A O 1
ATOM 758 N N . ARG A 1 104 ? 31.059 3.389 -13.277 1.00 84.56 104 ARG A N 1
ATOM 759 C CA . ARG A 1 104 ? 31.001 3.180 -11.822 1.00 84.56 104 ARG A CA 1
ATOM 760 C C . ARG A 1 104 ? 30.018 4.139 -11.148 1.00 84.56 104 ARG A C 1
ATOM 762 O O . ARG A 1 104 ? 29.146 3.695 -10.405 1.00 84.56 104 ARG A O 1
ATOM 769 N N . SER A 1 105 ? 30.080 5.433 -11.468 1.00 82.38 105 SER A N 1
ATOM 770 C CA . SER A 1 105 ? 29.128 6.417 -10.929 1.00 82.38 105 SER A CA 1
ATOM 771 C C . SER A 1 105 ? 27.690 6.187 -11.417 1.00 82.38 105 SER A C 1
ATOM 773 O O . SER A 1 105 ? 26.731 6.320 -10.657 1.00 82.38 105 SER A O 1
ATOM 775 N N . ARG A 1 106 ? 27.487 5.820 -12.691 1.00 81.25 106 ARG A N 1
ATOM 776 C CA . ARG A 1 106 ? 26.149 5.453 -13.198 1.00 81.25 106 ARG A CA 1
ATOM 777 C C . ARG A 1 106 ? 25.573 4.262 -12.436 1.00 81.25 106 ARG A C 1
ATOM 779 O O . ARG A 1 106 ? 24.406 4.298 -12.059 1.00 81.25 106 ARG A O 1
ATOM 786 N N . LEU A 1 107 ? 26.395 3.251 -12.174 1.00 76.75 107 LEU A N 1
ATOM 787 C CA . LEU A 1 107 ? 26.004 2.052 -11.444 1.00 76.75 107 LEU A CA 1
ATOM 788 C C . LEU A 1 107 ? 25.630 2.362 -9.984 1.00 76.75 107 LEU A C 1
ATOM 790 O O . LEU A 1 107 ? 24.582 1.929 -9.504 1.00 76.75 107 LEU A O 1
ATOM 794 N N . ARG A 1 108 ? 26.430 3.185 -9.297 1.00 79.62 108 ARG A N 1
ATOM 795 C CA . ARG A 1 108 ? 26.140 3.648 -7.929 1.00 79.62 108 ARG A CA 1
ATOM 796 C C . ARG A 1 108 ? 24.865 4.488 -7.855 1.00 79.62 108 ARG A C 1
ATOM 798 O O . ARG A 1 108 ? 24.038 4.273 -6.969 1.00 79.62 108 ARG A O 1
ATOM 805 N N . ARG A 1 109 ? 24.640 5.384 -8.821 1.00 77.50 109 ARG A N 1
ATOM 806 C CA . ARG A 1 109 ? 23.387 6.151 -8.926 1.00 77.50 109 ARG A CA 1
ATOM 807 C C . ARG A 1 109 ? 22.176 5.271 -9.220 1.00 77.50 109 ARG A C 1
ATOM 809 O O . ARG A 1 109 ? 21.114 5.520 -8.655 1.00 77.50 109 ARG A O 1
ATOM 816 N N . ALA A 1 110 ? 22.325 4.230 -10.040 1.00 72.75 110 ALA A N 1
ATOM 817 C CA . ALA A 1 110 ? 21.261 3.259 -10.285 1.00 72.75 110 ALA A CA 1
ATOM 818 C C . ALA A 1 110 ? 20.865 2.521 -8.994 1.00 72.75 110 ALA A C 1
ATOM 820 O O . ALA A 1 110 ? 19.678 2.419 -8.694 1.00 72.75 110 ALA A O 1
ATOM 821 N N . LEU A 1 111 ? 21.831 2.106 -8.166 1.00 70.56 111 LEU A N 1
ATOM 822 C CA . LEU A 1 111 ? 21.534 1.579 -6.828 1.00 70.56 111 LEU A CA 1
ATOM 823 C C . LEU A 1 111 ? 20.853 2.605 -5.925 1.00 70.56 111 LEU A C 1
ATOM 825 O O . LEU A 1 111 ? 19.897 2.271 -5.229 1.00 70.56 111 LEU A O 1
ATOM 829 N N . GLY A 1 112 ? 21.310 3.857 -5.939 1.00 69.56 112 GLY A N 1
ATOM 830 C CA . GLY A 1 112 ? 20.649 4.928 -5.199 1.00 69.56 112 GLY A CA 1
ATOM 831 C C . GLY A 1 112 ? 19.198 5.133 -5.630 1.00 69.56 112 GLY A C 1
ATOM 832 O O . GLY A 1 112 ? 18.341 5.362 -4.781 1.00 69.56 112 GLY A O 1
ATOM 833 N N . ALA A 1 113 ? 18.890 4.973 -6.916 1.00 67.25 113 ALA A N 1
ATOM 834 C CA . ALA A 1 113 ? 17.519 5.005 -7.412 1.00 67.25 113 ALA A CA 1
ATOM 835 C C . ALA A 1 113 ? 16.687 3.806 -6.922 1.00 67.25 113 ALA A C 1
ATOM 837 O O . ALA A 1 113 ? 15.508 3.983 -6.637 1.00 67.25 113 ALA A O 1
ATOM 838 N N . VAL A 1 114 ? 17.291 2.623 -6.764 1.00 64.25 114 VAL A N 1
ATOM 839 C CA . VAL A 1 114 ? 16.617 1.423 -6.234 1.00 64.25 114 VAL A CA 1
ATOM 840 C C . VAL A 1 114 ? 16.358 1.536 -4.724 1.00 64.25 114 VAL A C 1
ATOM 842 O O . VAL A 1 114 ? 15.246 1.288 -4.266 1.00 64.25 114 VAL A O 1
ATOM 845 N N . PHE A 1 115 ? 17.360 1.946 -3.940 1.00 62.78 115 PHE A N 1
ATOM 846 C CA . PHE A 1 115 ? 17.312 1.909 -2.470 1.00 62.78 115 PHE A CA 1
ATOM 847 C C . PHE A 1 115 ? 17.015 3.263 -1.799 1.00 62.78 115 PHE A C 1
ATOM 849 O O . PHE A 1 115 ? 16.800 3.313 -0.593 1.00 62.78 115 PHE A O 1
ATOM 856 N N . ASN A 1 116 ? 17.009 4.380 -2.528 1.00 62.59 116 ASN A N 1
ATOM 857 C CA . ASN A 1 116 ? 16.742 5.728 -1.997 1.00 62.59 116 ASN A CA 1
ATOM 858 C C . ASN A 1 116 ? 15.978 6.598 -3.008 1.00 62.59 116 ASN A C 1
ATOM 860 O O . ASN A 1 116 ? 16.244 7.793 -3.154 1.00 62.59 116 ASN A O 1
ATOM 864 N N . HIS A 1 117 ? 15.014 5.997 -3.708 1.00 57.38 117 HIS A N 1
ATOM 865 C CA . HIS A 1 117 ? 14.183 6.675 -4.704 1.00 57.38 117 HIS A CA 1
ATOM 866 C C . HIS A 1 117 ? 13.563 7.991 -4.191 1.00 57.38 117 HIS A C 1
ATOM 868 O O . HIS A 1 117 ? 13.595 9.014 -4.872 1.00 57.38 117 HIS A O 1
ATOM 874 N N . ASP A 1 118 ? 13.050 7.990 -2.957 1.00 52.78 118 ASP A N 1
ATOM 875 C CA . ASP A 1 118 ? 12.399 9.151 -2.335 1.00 52.78 118 ASP A CA 1
ATOM 876 C C . ASP A 1 118 ? 13.387 10.238 -1.866 1.00 52.78 118 ASP A C 1
ATOM 878 O O . ASP A 1 118 ? 12.982 11.283 -1.343 1.00 52.78 118 ASP A O 1
ATOM 882 N N . ARG A 1 119 ? 14.695 9.980 -2.014 1.00 56.41 119 ARG A N 1
ATOM 883 C CA . ARG A 1 119 ? 15.814 10.782 -1.506 1.00 56.41 119 ARG A CA 1
ATOM 884 C C . ARG A 1 119 ? 15.679 11.135 -0.022 1.00 56.41 119 ARG A C 1
ATOM 886 O O . ARG A 1 119 ? 16.286 12.099 0.432 1.00 56.41 119 ARG A O 1
ATOM 893 N N . GLY A 1 120 ? 14.846 10.428 0.734 1.00 54.22 120 GLY A N 1
ATOM 894 C CA . GLY A 1 120 ? 14.447 10.799 2.088 1.00 54.22 120 GLY A CA 1
ATOM 895 C C . GLY A 1 120 ? 15.279 10.121 3.169 1.00 54.22 120 GLY A C 1
ATOM 896 O O . GLY A 1 120 ? 15.099 10.419 4.349 1.00 54.22 120 GLY A O 1
ATOM 897 N N . VAL A 1 121 ? 16.131 9.163 2.801 1.00 54.53 121 VAL A N 1
ATOM 898 C CA . VAL A 1 121 ? 16.955 8.370 3.728 1.00 54.53 121 VAL A CA 1
ATOM 899 C C . VAL A 1 121 ? 18.328 9.009 3.911 1.00 54.53 121 VAL A C 1
ATOM 901 O O . VAL A 1 121 ? 18.813 9.091 5.032 1.00 54.53 121 VAL A O 1
ATOM 904 N N . TYR A 1 122 ? 18.911 9.526 2.828 1.00 53.81 122 TYR A N 1
ATOM 905 C CA . TYR A 1 122 ? 20.277 10.061 2.814 1.00 53.81 122 TYR A CA 1
ATOM 906 C C . TYR A 1 122 ? 20.341 11.575 2.574 1.00 53.81 122 TYR A C 1
ATOM 908 O O . TYR A 1 122 ? 21.323 12.072 2.035 1.00 53.81 122 TYR A O 1
ATOM 916 N N . ARG A 1 123 ? 19.299 12.333 2.943 1.00 51.38 123 ARG A N 1
ATOM 917 C CA . ARG A 1 123 ? 19.355 13.802 2.884 1.00 51.38 123 ARG A CA 1
ATOM 918 C C . ARG A 1 123 ? 20.259 14.334 4.004 1.00 51.38 123 ARG A C 1
ATOM 920 O O . ARG A 1 123 ? 19.938 14.114 5.172 1.00 51.38 123 ARG A O 1
ATOM 927 N N . PRO A 1 124 ? 21.330 15.080 3.691 1.00 42.62 124 PRO A N 1
ATOM 928 C CA . PRO A 1 124 ? 22.040 15.840 4.710 1.00 42.62 124 PRO A CA 1
ATOM 929 C C . PRO A 1 124 ? 21.096 16.939 5.230 1.00 42.62 124 PRO A C 1
ATOM 931 O O . PRO A 1 124 ? 20.463 17.604 4.414 1.00 42.62 124 PRO A O 1
ATOM 934 N N . SER A 1 125 ? 21.009 17.120 6.559 1.00 43.41 125 SER A N 1
ATOM 935 C CA . SER A 1 125 ? 20.282 18.172 7.326 1.00 43.41 125 SER A CA 1
ATOM 936 C C . SER A 1 125 ? 18.945 17.847 8.017 1.00 43.41 125 SER A C 1
ATOM 938 O O . SER A 1 125 ? 18.492 18.664 8.813 1.00 43.41 125 SER A O 1
ATOM 940 N N . THR A 1 126 ? 18.321 16.677 7.840 1.00 41.88 126 THR A N 1
ATOM 941 C CA . THR A 1 126 ? 17.173 16.306 8.700 1.00 41.88 126 THR A CA 1
ATOM 942 C C . THR A 1 126 ? 17.689 15.582 9.941 1.00 41.88 126 THR A C 1
ATOM 944 O O . THR A 1 126 ? 18.314 14.535 9.786 1.00 41.88 126 THR A O 1
ATOM 947 N N . GLY A 1 127 ? 17.443 16.116 11.144 1.00 39.31 127 GLY A N 1
ATOM 948 C CA . GLY A 1 127 ? 18.002 15.689 12.445 1.00 39.31 127 GLY A CA 1
ATOM 949 C C . GLY A 1 127 ? 17.756 14.241 12.916 1.00 39.31 127 GLY A C 1
ATOM 950 O O . GLY A 1 127 ? 17.846 13.977 14.105 1.00 39.31 127 GLY A O 1
ATOM 951 N N . MET A 1 128 ? 17.459 13.301 12.016 1.00 39.50 128 MET A N 1
ATOM 952 C CA . MET A 1 128 ? 17.264 11.872 12.291 1.00 39.50 128 MET A CA 1
ATOM 953 C C . MET A 1 128 ? 18.154 10.917 11.476 1.00 39.50 128 MET A C 1
ATOM 955 O O . MET A 1 128 ? 17.968 9.709 11.566 1.00 39.50 128 MET A O 1
ATOM 959 N N . ALA A 1 129 ? 19.117 11.379 10.677 1.00 40.50 129 ALA A N 1
ATOM 960 C CA . ALA A 1 129 ? 19.889 10.453 9.844 1.00 40.50 129 ALA A CA 1
ATOM 961 C C . ALA A 1 129 ? 21.388 10.744 9.874 1.00 40.50 129 ALA A C 1
ATOM 963 O O . ALA A 1 129 ? 21.944 11.336 8.952 1.00 40.50 129 ALA A O 1
ATOM 964 N N . SER A 1 130 ? 22.083 10.188 10.868 1.00 45.75 130 SER A N 1
ATOM 965 C CA . SER A 1 130 ? 23.338 9.538 10.498 1.00 45.75 130 SER A CA 1
ATOM 966 C C . SER A 1 130 ? 22.935 8.453 9.494 1.00 45.75 130 SER A C 1
ATOM 968 O O . SER A 1 130 ? 22.189 7.526 9.827 1.00 45.75 130 SER A O 1
ATOM 970 N N . GLY A 1 131 ? 23.317 8.633 8.225 1.00 48.69 131 GLY A N 1
ATOM 971 C CA . GLY A 1 131 ? 23.002 7.678 7.161 1.00 48.69 131 GLY A CA 1
ATOM 972 C C . GLY A 1 131 ? 23.443 6.271 7.557 1.00 48.69 131 GLY A C 1
ATOM 973 O O . GLY A 1 131 ? 22.724 5.322 7.288 1.00 48.69 131 GLY A O 1
ATOM 974 N N . LEU A 1 132 ? 24.543 6.167 8.307 1.00 45.72 132 LEU A N 1
ATOM 975 C CA . LEU A 1 132 ? 25.055 4.947 8.920 1.00 45.72 132 LEU A CA 1
ATOM 976 C C . LEU A 1 132 ? 24.110 4.353 9.979 1.00 45.72 132 LEU A C 1
ATOM 978 O O . LEU A 1 132 ? 23.842 3.164 9.934 1.00 45.72 132 LEU A O 1
ATOM 982 N N . ALA A 1 133 ? 23.548 5.147 10.894 1.00 48.97 133 ALA A N 1
ATOM 983 C CA . ALA A 1 133 ? 22.604 4.665 11.910 1.00 48.97 133 ALA A CA 1
ATOM 984 C C . ALA A 1 133 ? 21.274 4.212 11.289 1.00 48.97 133 ALA A C 1
ATOM 986 O O . ALA A 1 133 ? 20.750 3.158 11.641 1.00 48.97 133 ALA A O 1
ATOM 987 N N . THR A 1 134 ? 20.763 4.965 10.308 1.00 51.75 134 THR A N 1
ATOM 988 C CA . THR A 1 134 ? 19.583 4.550 9.533 1.00 51.75 134 THR A CA 1
ATOM 989 C C . THR A 1 134 ? 19.880 3.269 8.759 1.00 51.75 134 THR A C 1
ATOM 991 O O . THR A 1 134 ? 19.046 2.381 8.708 1.00 51.75 134 THR A O 1
ATOM 994 N N . HIS A 1 135 ? 21.080 3.125 8.205 1.00 52.59 135 HIS A N 1
ATOM 995 C CA . HIS A 1 135 ? 21.446 1.950 7.431 1.00 52.59 135 HIS A CA 1
ATOM 996 C C . HIS A 1 135 ? 21.771 0.723 8.291 1.00 52.59 135 HIS A C 1
ATOM 998 O O . HIS A 1 135 ? 21.398 -0.376 7.913 1.00 52.59 135 HIS A O 1
ATOM 1004 N N . ARG A 1 136 ? 22.358 0.879 9.481 1.00 51.50 136 ARG A N 1
ATOM 1005 C CA . ARG A 1 136 ? 22.487 -0.193 10.485 1.00 51.50 136 ARG A CA 1
ATOM 1006 C C . ARG A 1 136 ? 21.124 -0.659 10.977 1.00 51.50 136 ARG A C 1
ATOM 1008 O O . ARG A 1 136 ? 20.892 -1.853 11.107 1.00 51.50 136 ARG A O 1
ATOM 1015 N N . ALA A 1 137 ? 20.192 0.272 11.149 1.00 54.00 137 ALA A N 1
ATOM 1016 C CA . ALA A 1 137 ? 18.815 -0.044 11.496 1.00 54.00 137 ALA A CA 1
ATOM 1017 C C . ALA A 1 137 ? 17.994 -0.643 10.337 1.00 54.00 137 ALA A C 1
ATOM 1019 O O . ALA A 1 137 ? 16.839 -0.997 10.557 1.00 54.00 137 ALA A O 1
ATOM 1020 N N . LEU A 1 138 ? 18.543 -0.725 9.119 1.00 55.25 138 LEU A N 1
ATOM 1021 C CA . LEU A 1 138 ? 17.856 -1.275 7.948 1.00 55.25 138 LEU A CA 1
ATOM 1022 C C . LEU A 1 138 ? 18.527 -2.529 7.404 1.00 55.25 138 LEU A C 1
ATOM 1024 O O . LEU A 1 138 ? 17.841 -3.501 7.132 1.00 55.25 138 LEU A O 1
ATOM 1028 N N . LEU A 1 139 ? 19.849 -2.519 7.264 1.00 53.28 139 LEU A N 1
ATOM 1029 C CA . LEU A 1 139 ? 20.657 -3.613 6.729 1.00 53.28 139 LEU A CA 1
ATOM 1030 C C . LEU A 1 139 ? 21.423 -4.385 7.812 1.00 53.28 139 LEU A C 1
ATOM 1032 O O . LEU A 1 139 ? 22.167 -5.300 7.477 1.00 53.28 139 LEU A O 1
ATOM 1036 N N . GLY A 1 140 ? 21.306 -4.000 9.084 1.00 54.62 140 GLY A N 1
ATOM 1037 C CA . GLY A 1 140 ? 21.851 -4.760 10.207 1.00 54.62 140 GLY A CA 1
ATOM 1038 C C . GLY A 1 140 ? 20.877 -5.834 10.693 1.00 54.62 140 GLY A C 1
ATOM 1039 O O . GLY A 1 140 ? 19.663 -5.704 10.539 1.00 54.62 140 GLY A O 1
ATOM 1040 N N . GLU A 1 141 ? 21.421 -6.876 11.319 1.00 55.59 141 GLU A N 1
ATOM 1041 C CA . GLU A 1 141 ? 20.679 -8.044 11.815 1.00 55.59 141 GLU A CA 1
ATOM 1042 C C . GLU A 1 141 ? 19.511 -7.684 12.756 1.00 55.59 141 GLU A C 1
ATOM 1044 O O . GLU A 1 141 ? 18.419 -8.240 12.627 1.00 55.59 141 GLU A O 1
ATOM 1049 N N . GLU A 1 142 ? 19.702 -6.713 13.657 1.00 53.62 142 GLU A N 1
ATOM 1050 C CA . GLU A 1 142 ? 18.665 -6.254 14.597 1.00 53.62 142 GLU A CA 1
ATOM 1051 C C . GLU A 1 142 ? 17.623 -5.323 13.950 1.00 53.62 142 GLU A C 1
ATOM 1053 O O . GLU A 1 142 ? 16.460 -5.298 14.353 1.00 53.62 142 GLU A O 1
ATOM 1058 N N . GLY A 1 143 ? 18.019 -4.560 12.927 1.00 57.19 143 GLY A N 1
ATOM 1059 C CA . GLY A 1 143 ? 17.166 -3.565 12.271 1.00 57.19 143 GLY A CA 1
ATOM 1060 C C . GLY A 1 143 ? 16.096 -4.164 11.353 1.00 57.19 143 GLY A C 1
ATOM 1061 O O . GLY A 1 143 ? 15.010 -3.602 11.205 1.00 57.19 143 GLY A O 1
ATOM 1062 N N . PHE A 1 144 ? 16.393 -5.332 10.784 1.00 56.28 144 PHE A N 1
ATOM 1063 C CA . PHE A 1 144 ? 15.539 -6.081 9.862 1.00 56.28 144 PHE A CA 1
ATOM 1064 C C . PHE A 1 144 ? 14.220 -6.558 10.499 1.00 56.28 144 PHE A C 1
ATOM 1066 O O . PHE A 1 144 ? 13.155 -6.438 9.898 1.00 56.28 144 PHE A O 1
ATOM 1073 N N . ARG A 1 145 ? 14.255 -7.040 11.748 1.00 60.22 145 ARG A N 1
ATOM 1074 C CA . ARG A 1 145 ? 13.128 -7.775 12.359 1.00 60.22 145 ARG A CA 1
ATOM 1075 C C . ARG A 1 145 ? 11.929 -6.906 12.746 1.00 60.22 145 ARG A C 1
ATOM 1077 O O . ARG A 1 145 ? 10.834 -7.431 12.929 1.00 60.22 145 ARG A O 1
ATOM 1084 N N . ARG A 1 146 ? 12.118 -5.592 12.901 1.00 63.66 146 ARG A N 1
ATOM 1085 C CA . ARG A 1 146 ? 11.112 -4.721 13.536 1.00 63.66 146 ARG A CA 1
ATOM 1086 C C . ARG A 1 146 ? 10.011 -4.204 12.606 1.00 63.66 146 ARG A C 1
ATOM 1088 O O . ARG A 1 146 ? 9.016 -3.704 13.117 1.00 63.66 146 ARG A O 1
ATOM 1095 N N . PHE A 1 147 ? 10.206 -4.261 11.282 1.00 69.94 147 PHE A N 1
ATOM 1096 C CA . PHE A 1 147 ? 9.289 -3.632 10.318 1.00 69.94 147 PHE A CA 1
ATOM 1097 C C . PHE A 1 147 ? 8.301 -4.590 9.655 1.00 69.94 147 PHE A C 1
ATOM 1099 O O . PHE A 1 147 ? 7.236 -4.126 9.263 1.00 69.94 147 PHE A O 1
ATOM 1106 N N . GLN A 1 148 ? 8.663 -5.865 9.476 1.00 76.62 148 GLN A N 1
ATOM 1107 C CA . GLN A 1 148 ? 7.839 -6.981 8.970 1.00 76.62 148 GLN A CA 1
ATOM 1108 C C . GLN A 1 148 ? 6.974 -6.729 7.706 1.00 76.62 148 GLN A C 1
ATOM 1110 O O . GLN A 1 148 ? 6.183 -7.586 7.311 1.00 76.62 148 GLN A O 1
ATOM 1115 N N . VAL A 1 149 ? 7.100 -5.581 7.033 1.00 79.50 149 VAL A N 1
ATOM 1116 C CA . VAL A 1 149 ? 6.323 -5.239 5.835 1.00 79.50 149 VAL A CA 1
ATOM 1117 C C . VAL A 1 149 ? 6.792 -6.079 4.648 1.00 79.50 149 VAL A C 1
ATOM 1119 O O . VAL A 1 149 ? 5.983 -6.541 3.847 1.00 79.50 149 VAL A O 1
ATOM 1122 N N . GLY A 1 150 ? 8.099 -6.316 4.538 1.00 80.06 150 GLY A N 1
ATOM 1123 C CA . GLY A 1 150 ? 8.666 -7.226 3.552 1.00 80.06 150 GLY A CA 1
ATOM 1124 C C . GLY A 1 150 ? 8.274 -8.676 3.817 1.00 80.06 150 GLY A C 1
ATOM 1125 O O . GLY A 1 150 ? 8.018 -9.402 2.861 1.00 80.06 150 GLY A O 1
ATOM 1126 N N . ALA A 1 151 ? 8.124 -9.078 5.084 1.00 80.38 151 ALA A N 1
ATOM 1127 C CA . ALA A 1 151 ? 7.594 -10.395 5.453 1.00 80.38 151 ALA A CA 1
ATOM 1128 C C . ALA A 1 151 ? 6.155 -10.613 4.980 1.00 80.38 151 ALA A C 1
ATOM 1130 O O . ALA A 1 151 ? 5.841 -11.676 4.433 1.00 80.38 151 ALA A O 1
ATOM 1131 N N . LEU A 1 152 ? 5.302 -9.591 5.104 1.00 85.44 152 LEU A N 1
ATOM 1132 C CA . LEU A 1 152 ? 3.973 -9.610 4.502 1.00 85.44 152 LEU A CA 1
ATOM 1133 C C . LEU A 1 152 ? 4.071 -9.802 2.982 1.00 85.44 152 LEU A C 1
ATOM 1135 O O . LEU A 1 152 ? 3.501 -10.750 2.452 1.00 85.44 152 LEU A O 1
ATOM 1139 N N . LEU A 1 153 ? 4.838 -8.968 2.273 1.00 87.75 153 LEU A N 1
ATOM 1140 C CA . LEU A 1 153 ? 4.964 -9.076 0.811 1.00 87.75 153 LEU A CA 1
ATOM 1141 C C . LEU A 1 153 ? 5.546 -10.417 0.357 1.00 87.75 153 LEU A C 1
ATOM 1143 O O . LEU A 1 153 ? 5.075 -10.991 -0.623 1.00 87.75 153 LEU A O 1
ATOM 1147 N N . PHE A 1 154 ? 6.535 -10.942 1.080 1.00 87.69 154 PHE A N 1
ATOM 1148 C CA . PHE A 1 154 ? 7.111 -12.253 0.818 1.00 87.69 154 PHE A CA 1
ATOM 1149 C C . PHE A 1 154 ? 6.025 -13.322 0.885 1.00 87.69 154 PHE A C 1
ATOM 1151 O O . PHE A 1 154 ? 5.909 -14.140 -0.027 1.00 87.69 154 PHE A O 1
ATOM 1158 N N . ARG A 1 155 ? 5.179 -13.299 1.921 1.00 86.56 155 ARG A N 1
ATOM 1159 C CA . ARG A 1 155 ? 4.043 -14.219 2.034 1.00 86.56 155 ARG A CA 1
ATOM 1160 C C . ARG A 1 155 ? 3.080 -14.100 0.856 1.00 86.56 155 ARG A C 1
ATOM 1162 O O . ARG A 1 155 ? 2.708 -15.136 0.313 1.00 86.56 155 ARG A O 1
ATOM 1169 N N . LEU A 1 156 ? 2.754 -12.878 0.438 1.00 89.12 156 LEU A N 1
ATOM 1170 C CA . LEU A 1 156 ? 1.817 -12.621 -0.658 1.00 89.12 156 LEU A CA 1
ATOM 1171 C C . LEU A 1 156 ? 2.343 -13.081 -2.025 1.00 89.12 156 LEU A C 1
ATOM 1173 O O . LEU A 1 156 ? 1.588 -13.670 -2.784 1.00 89.12 156 LEU A O 1
ATOM 1177 N N . LEU A 1 157 ? 3.627 -12.876 -2.342 1.00 88.81 157 LEU A N 1
ATOM 1178 C CA . LEU A 1 157 ? 4.194 -13.095 -3.687 1.00 88.81 157 LEU A CA 1
ATOM 1179 C C . LEU A 1 157 ? 4.146 -14.541 -4.226 1.00 88.81 157 LEU A C 1
ATOM 1181 O O . LEU A 1 157 ? 4.506 -14.758 -5.381 1.00 88.81 157 LEU A O 1
ATOM 1185 N N . GLY A 1 158 ? 3.713 -15.531 -3.436 1.00 85.94 158 GLY A N 1
ATOM 1186 C CA . GLY A 1 158 ? 3.716 -16.943 -3.837 1.00 85.94 158 GLY A CA 1
ATOM 1187 C C . GLY A 1 158 ? 5.106 -17.444 -4.260 1.00 85.94 158 GLY A C 1
ATOM 1188 O O . GLY A 1 158 ? 6.089 -16.707 -4.235 1.00 85.94 158 GLY A O 1
ATOM 1189 N N . GLU A 1 159 ? 5.234 -18.711 -4.650 1.00 90.69 159 GLU A N 1
ATOM 1190 C CA . GLU A 1 159 ? 6.537 -19.212 -5.118 1.00 90.69 159 GLU A CA 1
ATOM 1191 C C . GLU A 1 159 ? 6.985 -18.594 -6.459 1.00 90.69 159 GLU A C 1
ATOM 1193 O O . GLU A 1 159 ? 8.139 -18.173 -6.544 1.00 90.69 159 GLU A O 1
ATOM 1198 N N . PRO A 1 160 ? 6.118 -18.432 -7.482 1.00 92.25 160 PRO A N 1
ATOM 1199 C CA . PRO A 1 160 ? 6.540 -17.861 -8.764 1.00 92.25 160 PRO A CA 1
ATOM 1200 C C . PRO A 1 160 ? 7.065 -16.423 -8.649 1.00 92.25 160 PRO A C 1
ATOM 1202 O O . PRO A 1 160 ? 8.131 -16.107 -9.181 1.00 92.25 160 PRO A O 1
ATOM 1205 N N . GLY A 1 161 ? 6.369 -15.556 -7.902 1.00 91.19 161 GLY A N 1
ATOM 1206 C CA . GLY A 1 161 ? 6.802 -14.177 -7.677 1.00 91.19 161 GLY A CA 1
ATOM 1207 C C . GLY A 1 161 ? 8.102 -14.106 -6.878 1.00 91.19 161 GLY A C 1
ATOM 1208 O O . GLY A 1 161 ? 9.001 -13.338 -7.229 1.00 91.19 161 GLY A O 1
ATOM 1209 N N . ARG A 1 162 ? 8.263 -14.960 -5.856 1.00 91.56 162 ARG A N 1
ATOM 1210 C CA . ARG A 1 162 ? 9.523 -15.070 -5.100 1.00 91.56 162 ARG A CA 1
ATOM 1211 C C . ARG A 1 162 ? 10.679 -15.546 -5.969 1.00 91.56 162 ARG A C 1
ATOM 1213 O O . ARG A 1 162 ? 11.766 -14.985 -5.867 1.00 91.56 162 ARG A O 1
ATOM 1220 N N . ALA A 1 163 ? 10.464 -16.549 -6.816 1.00 90.44 163 ALA A N 1
ATOM 1221 C CA . ALA A 1 163 ? 11.483 -17.069 -7.721 1.00 90.44 163 ALA A CA 1
ATOM 1222 C C . ALA A 1 163 ? 11.920 -16.004 -8.736 1.00 90.44 163 ALA A C 1
ATOM 1224 O O . ALA A 1 163 ? 13.119 -15.789 -8.930 1.00 90.44 163 ALA A O 1
ATOM 1225 N N . ARG A 1 164 ? 10.963 -15.268 -9.315 1.00 89.38 164 ARG A N 1
ATOM 1226 C CA . ARG A 1 164 ? 11.251 -14.155 -10.228 1.00 89.38 164 ARG A CA 1
ATOM 1227 C C . ARG A 1 164 ? 12.015 -13.032 -9.534 1.00 89.38 164 ARG A C 1
ATOM 1229 O O . ARG A 1 164 ? 13.018 -12.562 -10.068 1.00 89.38 164 ARG A O 1
ATOM 1236 N N . LEU A 1 165 ? 11.586 -12.627 -8.339 1.00 86.44 165 LEU A N 1
ATOM 1237 C CA . LEU A 1 165 ? 12.282 -11.605 -7.561 1.00 86.44 165 LEU A CA 1
ATOM 1238 C C . LEU A 1 165 ? 13.679 -12.069 -7.133 1.00 86.44 165 LEU A C 1
ATOM 1240 O O . LEU A 1 165 ? 14.619 -11.282 -7.191 1.00 86.44 165 LEU A O 1
ATOM 1244 N N . ARG A 1 166 ? 13.850 -13.349 -6.782 1.00 85.31 166 ARG A N 1
ATOM 1245 C CA . ARG A 1 166 ? 15.168 -13.936 -6.508 1.00 85.31 166 ARG A CA 1
ATOM 1246 C C . ARG A 1 166 ? 16.069 -13.810 -7.724 1.00 85.31 166 ARG A C 1
ATOM 1248 O O . ARG A 1 166 ? 17.143 -13.242 -7.583 1.00 85.31 166 ARG A O 1
ATOM 1255 N N . ALA A 1 167 ? 15.611 -14.242 -8.900 1.00 83.94 167 ALA A N 1
ATOM 1256 C CA . ALA A 1 167 ? 16.368 -14.100 -10.140 1.00 83.94 167 ALA A CA 1
ATOM 1257 C C . ALA A 1 167 ? 16.763 -12.633 -10.382 1.00 83.94 167 ALA A C 1
ATOM 1259 O O . ALA A 1 167 ? 17.938 -12.328 -10.552 1.00 83.94 167 ALA A O 1
ATOM 1260 N N . LEU A 1 168 ? 15.823 -11.691 -10.260 1.00 79.00 168 LEU A N 1
ATOM 1261 C CA . LEU A 1 168 ? 16.1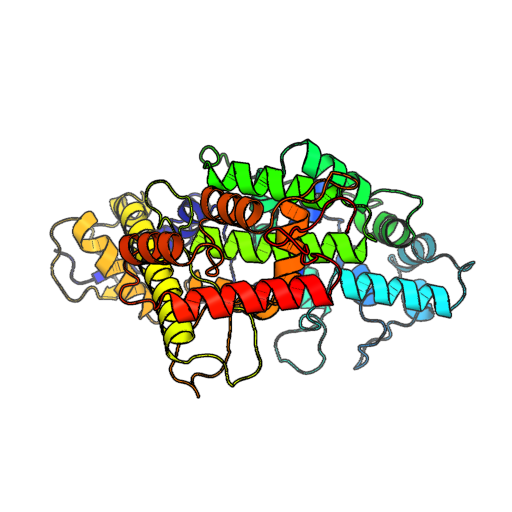16 -10.259 -10.391 1.00 79.00 168 LEU A CA 1
ATOM 1262 C C . LEU A 1 168 ? 17.175 -9.757 -9.402 1.00 79.00 168 LEU A C 1
ATOM 1264 O O . LEU A 1 168 ? 17.900 -8.821 -9.725 1.00 79.00 168 LEU A O 1
ATOM 1268 N N . LEU A 1 169 ? 17.284 -10.340 -8.212 1.00 75.50 169 LEU A N 1
ATOM 1269 C CA . LEU A 1 169 ? 18.275 -9.940 -7.217 1.00 75.50 169 LEU A CA 1
ATOM 1270 C C . LEU A 1 169 ? 19.618 -10.669 -7.387 1.00 75.50 169 LEU A C 1
ATOM 1272 O O . LEU A 1 169 ? 20.645 -10.092 -7.023 1.00 75.50 169 LEU A O 1
ATOM 1276 N N . THR A 1 170 ? 19.641 -11.865 -7.982 1.00 71.44 170 THR A N 1
ATOM 1277 C CA . THR A 1 170 ? 20.824 -12.746 -8.043 1.00 71.44 170 THR A CA 1
ATOM 1278 C C . THR A 1 170 ? 21.437 -12.940 -9.433 1.00 71.44 170 THR A C 1
ATOM 1280 O O . THR A 1 170 ? 22.515 -13.523 -9.520 1.00 71.44 170 THR A O 1
ATOM 1283 N N . THR A 1 171 ? 20.809 -12.494 -10.530 1.00 71.25 171 THR A N 1
ATOM 1284 C CA . THR A 1 171 ? 21.340 -12.734 -11.888 1.00 71.25 171 THR A CA 1
ATOM 1285 C C . THR A 1 171 ? 22.719 -12.095 -12.088 1.00 71.25 171 THR A C 1
ATOM 1287 O O . THR A 1 171 ? 22.865 -10.874 -12.011 1.00 71.25 171 THR A O 1
ATOM 1290 N N . ALA A 1 172 ? 23.715 -12.923 -12.415 1.00 59.97 172 ALA A N 1
ATOM 1291 C CA . ALA A 1 172 ? 25.119 -12.532 -12.551 1.00 59.97 172 ALA A CA 1
ATOM 1292 C C . ALA A 1 172 ? 25.415 -11.607 -13.747 1.00 59.97 172 ALA A C 1
ATOM 1294 O O . ALA A 1 172 ? 26.411 -10.890 -13.722 1.00 59.97 172 ALA A O 1
ATOM 1295 N N . ASP A 1 173 ? 24.560 -11.575 -14.770 1.00 62.31 173 ASP A N 1
ATOM 1296 C CA . ASP A 1 173 ? 24.808 -10.775 -15.980 1.00 62.31 173 ASP A CA 1
ATOM 1297 C C . ASP A 1 173 ? 24.335 -9.320 -15.851 1.00 62.31 173 ASP A C 1
ATOM 1299 O O . ASP A 1 173 ? 24.772 -8.437 -16.592 1.00 62.31 173 ASP A O 1
ATOM 1303 N N . ASP A 1 174 ? 23.490 -9.024 -14.861 1.00 67.38 174 ASP A N 1
ATOM 1304 C CA . ASP A 1 174 ? 23.018 -7.667 -14.630 1.00 67.38 174 ASP A CA 1
ATOM 1305 C C . ASP A 1 174 ? 24.040 -6.857 -13.799 1.00 67.38 174 ASP A C 1
ATOM 1307 O O . ASP A 1 174 ? 24.412 -7.268 -12.695 1.00 67.38 174 ASP A O 1
ATOM 1311 N N . PRO A 1 175 ? 24.499 -5.682 -14.277 1.00 64.62 175 PRO A N 1
ATOM 1312 C CA . PRO A 1 175 ? 25.455 -4.838 -13.556 1.00 64.62 175 PRO A CA 1
ATOM 1313 C C . PRO A 1 175 ? 25.027 -4.477 -12.126 1.00 64.62 175 PRO A C 1
ATOM 1315 O O . PRO A 1 175 ? 25.875 -4.419 -11.237 1.00 64.62 175 PRO A O 1
ATOM 1318 N N . VAL A 1 176 ? 23.729 -4.255 -11.886 1.00 65.81 176 VAL A N 1
ATOM 1319 C CA . VAL A 1 176 ? 23.201 -3.908 -10.557 1.00 65.81 176 VAL A CA 1
ATOM 1320 C C . VAL A 1 176 ? 23.276 -5.119 -9.625 1.00 65.81 176 VAL A C 1
ATOM 1322 O O . VAL A 1 176 ? 23.753 -4.987 -8.502 1.00 65.81 176 VAL A O 1
ATOM 1325 N N . SER A 1 177 ? 22.906 -6.314 -10.088 1.00 65.56 177 SER A N 1
ATOM 1326 C CA . SER A 1 177 ? 23.038 -7.556 -9.313 1.00 65.56 177 SER A CA 1
ATOM 1327 C C . SER A 1 177 ? 24.484 -7.961 -9.073 1.00 65.56 177 SER A C 1
ATOM 1329 O O . SER A 1 177 ? 24.789 -8.419 -7.975 1.00 65.56 177 SER A O 1
ATOM 1331 N N . ARG A 1 178 ? 25.401 -7.740 -10.023 1.00 64.50 178 ARG A N 1
ATOM 1332 C CA . ARG A 1 178 ? 26.844 -7.936 -9.789 1.00 64.50 178 ARG A CA 1
ATOM 1333 C C . ARG A 1 178 ? 27.366 -7.069 -8.660 1.00 64.50 178 ARG A C 1
ATOM 1335 O O . ARG A 1 178 ? 28.180 -7.531 -7.872 1.00 64.50 178 ARG A O 1
ATOM 1342 N N . LEU A 1 179 ? 26.864 -5.842 -8.546 1.00 66.25 179 LEU A N 1
ATOM 1343 C CA . LEU A 1 179 ? 27.212 -4.974 -7.432 1.00 66.25 179 LEU A CA 1
ATOM 1344 C C . LEU A 1 179 ? 26.554 -5.439 -6.122 1.00 66.25 179 LEU A C 1
ATOM 1346 O O . LEU A 1 179 ? 27.187 -5.415 -5.073 1.00 66.25 179 LEU A O 1
ATOM 1350 N N . LEU A 1 180 ? 25.310 -5.921 -6.166 1.00 63.78 180 LEU A N 1
ATOM 1351 C CA . LEU A 1 180 ? 24.613 -6.442 -4.986 1.00 63.78 180 LEU A CA 1
ATOM 1352 C C . LEU A 1 180 ? 25.172 -7.780 -4.483 1.00 63.78 180 LEU A C 1
ATOM 1354 O O . LEU A 1 180 ? 25.104 -8.041 -3.286 1.00 63.78 180 LEU A O 1
ATOM 1358 N N . THR A 1 181 ? 25.737 -8.615 -5.357 1.00 65.81 181 THR A N 1
ATOM 1359 C CA . THR A 1 181 ? 26.090 -10.003 -5.020 1.00 65.81 181 THR A CA 1
ATOM 1360 C C . THR A 1 181 ? 27.208 -10.095 -3.965 1.00 65.81 181 THR A C 1
ATOM 1362 O O . THR A 1 181 ? 26.971 -10.640 -2.886 1.00 65.81 181 THR A O 1
ATOM 1365 N N . PRO A 1 182 ? 28.385 -9.467 -4.143 1.00 59.00 182 PRO A N 1
ATOM 1366 C CA . PRO A 1 182 ? 29.415 -9.466 -3.104 1.00 59.00 182 PRO A CA 1
ATOM 1367 C C . PRO A 1 182 ? 28.970 -8.714 -1.843 1.00 59.00 182 PRO A C 1
ATOM 1369 O O . PRO A 1 182 ? 29.392 -9.054 -0.735 1.00 59.00 182 PRO A O 1
ATOM 1372 N N . LEU A 1 183 ? 28.093 -7.712 -1.995 1.00 60.53 183 LEU A N 1
ATOM 1373 C CA . LEU A 1 183 ? 27.568 -6.902 -0.894 1.00 60.53 183 LEU A CA 1
ATOM 1374 C C . LEU A 1 183 ? 26.525 -7.636 -0.040 1.00 60.53 183 LEU A C 1
ATOM 1376 O O . LEU A 1 183 ? 26.398 -7.315 1.138 1.00 60.53 183 LEU A O 1
ATOM 1380 N N . LEU A 1 184 ? 25.801 -8.608 -0.599 1.00 60.41 184 LEU A N 1
ATOM 1381 C CA . LEU A 1 184 ? 24.688 -9.275 0.080 1.00 60.41 184 LEU A CA 1
ATOM 1382 C C . LEU A 1 184 ? 24.885 -10.785 0.309 1.00 60.41 184 LEU A C 1
ATOM 1384 O O . LEU A 1 184 ? 24.246 -11.329 1.200 1.00 60.41 184 LEU A O 1
ATOM 1388 N N . TYR A 1 185 ? 25.755 -11.468 -0.442 1.00 56.09 185 TYR A N 1
ATOM 1389 C CA . TYR A 1 185 ? 25.757 -12.941 -0.492 1.00 56.09 185 TYR A CA 1
ATOM 1390 C C . TYR A 1 185 ? 27.090 -13.583 -0.079 1.00 56.09 185 TYR A C 1
ATOM 1392 O O . TYR A 1 185 ? 27.077 -14.647 0.525 1.00 56.09 185 TYR A O 1
ATOM 1400 N N . ASP A 1 186 ? 28.238 -12.923 -0.280 1.00 58.53 186 ASP A N 1
ATOM 1401 C CA . ASP A 1 186 ? 29.552 -13.464 0.136 1.00 58.53 186 ASP A CA 1
ATOM 1402 C C . ASP A 1 186 ? 29.826 -13.292 1.652 1.00 58.53 186 ASP A C 1
ATOM 1404 O O . ASP A 1 186 ? 30.961 -13.045 2.059 1.00 58.53 186 ASP A O 1
ATOM 1408 N N . ALA A 1 187 ? 28.798 -13.188 2.496 1.00 59.50 187 ALA A N 1
ATOM 1409 C CA . ALA A 1 187 ? 28.945 -13.047 3.951 1.00 59.50 187 ALA A CA 1
ATOM 1410 C C . ALA A 1 187 ? 28.175 -14.172 4.641 1.00 59.50 187 ALA A C 1
ATOM 1412 O O . ALA A 1 187 ? 27.150 -14.591 4.103 1.00 59.50 187 ALA A O 1
ATOM 1413 N N . PRO A 1 188 ? 28.592 -14.605 5.844 1.00 57.62 188 PRO A N 1
ATOM 1414 C CA . PRO A 1 188 ? 27.729 -15.408 6.695 1.00 57.62 188 PRO A CA 1
ATOM 1415 C C . PRO A 1 188 ? 26.385 -14.690 6.850 1.00 57.62 188 PRO A C 1
ATOM 1417 O O . PRO A 1 188 ? 26.334 -13.519 7.244 1.00 57.62 188 PRO A O 1
ATOM 1420 N N . LEU A 1 189 ? 25.311 -15.375 6.460 1.00 63.72 189 LEU A N 1
ATOM 1421 C CA . LEU A 1 189 ? 23.958 -14.868 6.614 1.00 63.72 189 LEU A CA 1
ATOM 1422 C C . LEU A 1 189 ? 23.468 -15.224 8.013 1.00 63.72 189 LEU A C 1
ATOM 1424 O O . LEU A 1 189 ? 23.495 -16.395 8.398 1.00 63.72 189 LEU A O 1
ATOM 1428 N N . SER A 1 190 ? 22.988 -14.235 8.761 1.00 60.62 190 SER A N 1
ATOM 1429 C CA . SER A 1 190 ? 22.286 -14.523 10.011 1.00 60.62 190 SER A CA 1
ATOM 1430 C C . SER A 1 190 ? 20.946 -15.221 9.703 1.00 60.62 190 SER A C 1
ATOM 1432 O O . SER A 1 190 ? 20.288 -14.866 8.714 1.00 60.62 190 SER A O 1
ATOM 1434 N N . PRO A 1 191 ? 20.548 -16.238 10.496 1.00 57.38 191 PRO A N 1
ATOM 1435 C CA . PRO A 1 191 ? 19.410 -17.098 10.190 1.00 57.38 191 PRO A CA 1
ATOM 1436 C C . PRO A 1 191 ? 18.090 -16.325 10.089 1.00 57.38 191 PRO A C 1
ATOM 1438 O O . PRO A 1 191 ? 17.860 -15.326 10.775 1.00 57.38 191 PRO A O 1
ATOM 1441 N N . ARG A 1 192 ? 17.205 -16.829 9.220 1.00 62.16 192 ARG A N 1
ATOM 1442 C CA . ARG A 1 192 ? 15.855 -16.296 9.001 1.00 62.16 192 ARG A CA 1
ATOM 1443 C C . ARG A 1 192 ? 15.053 -16.351 10.300 1.00 62.16 192 ARG A C 1
ATOM 1445 O O . ARG A 1 192 ? 14.987 -17.401 10.931 1.00 62.16 192 ARG A O 1
ATOM 1452 N N . VAL A 1 193 ? 14.348 -15.272 10.628 1.00 54.59 193 VAL A N 1
ATOM 1453 C CA . VAL A 1 193 ? 13.162 -15.392 11.483 1.00 54.59 193 VAL A CA 1
ATOM 1454 C C . VAL A 1 193 ? 12.020 -15.767 10.550 1.00 54.59 193 VAL A C 1
ATOM 1456 O O . VAL A 1 193 ? 11.665 -14.992 9.661 1.00 54.59 193 VAL A O 1
ATOM 1459 N N . ALA A 1 194 ? 11.518 -16.995 10.672 1.00 48.94 194 ALA A N 1
ATOM 1460 C CA . ALA A 1 194 ? 10.322 -17.398 9.948 1.00 48.94 194 ALA A CA 1
ATOM 1461 C C . ALA A 1 194 ? 9.163 -16.475 10.368 1.00 48.94 194 ALA A C 1
ATOM 1463 O O . ALA A 1 194 ? 9.045 -16.180 11.559 1.00 48.94 194 ALA A O 1
ATOM 1464 N N . PRO A 1 195 ? 8.310 -16.010 9.440 1.00 54.94 195 PRO A N 1
ATOM 1465 C CA . PRO A 1 195 ? 7.057 -15.385 9.835 1.00 54.94 195 PRO A CA 1
ATOM 1466 C C . PRO A 1 195 ? 6.272 -16.398 10.674 1.00 54.94 195 PRO A C 1
ATOM 1468 O O . PRO A 1 195 ? 6.084 -17.532 10.224 1.00 54.94 195 PRO A O 1
ATOM 1471 N N . GLU A 1 196 ? 5.844 -16.015 11.877 1.00 55.16 196 GLU A N 1
ATOM 1472 C CA . GLU A 1 196 ? 4.938 -16.844 12.673 1.00 55.16 196 GLU A CA 1
ATOM 1473 C C . GLU A 1 196 ? 3.681 -17.177 11.865 1.00 55.16 196 GLU A C 1
ATOM 1475 O O . GLU A 1 196 ? 3.248 -16.400 11.005 1.00 55.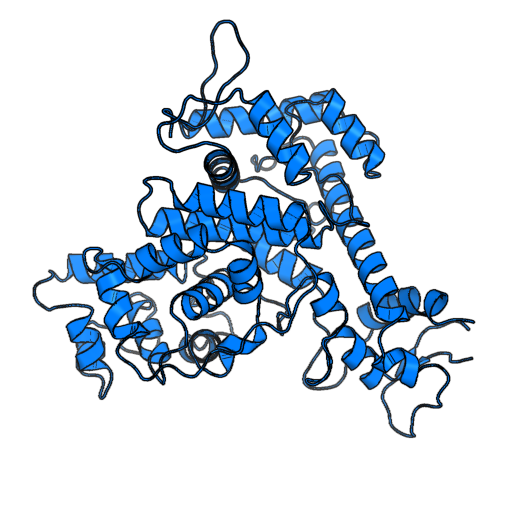16 196 GLU A O 1
ATOM 1480 N N . ALA A 1 197 ? 3.151 -18.378 12.116 1.00 49.16 197 ALA A N 1
ATOM 1481 C CA . ALA A 1 197 ? 2.018 -18.951 11.409 1.00 49.16 197 ALA A CA 1
ATOM 1482 C C . ALA A 1 197 ? 0.869 -17.947 11.375 1.00 49.16 197 ALA A C 1
ATOM 1484 O O . ALA A 1 197 ? 0.252 -17.626 12.386 1.00 49.16 197 ALA A O 1
ATOM 1485 N N . ALA A 1 198 ? 0.617 -17.421 10.191 1.00 62.22 198 ALA A N 1
ATOM 1486 C CA . ALA A 1 198 ? -0.418 -16.442 10.006 1.00 62.22 198 ALA A CA 1
ATOM 1487 C C . ALA A 1 198 ? -1.704 -17.102 9.543 1.00 62.22 198 ALA A C 1
ATOM 1489 O O . ALA A 1 198 ? -1.687 -18.161 8.913 1.00 62.22 198 ALA A O 1
ATOM 1490 N N . GLU A 1 199 ? -2.803 -16.405 9.807 1.00 67.56 199 GLU A N 1
ATOM 1491 C CA . GLU A 1 199 ? -4.104 -16.698 9.229 1.00 67.56 199 GLU A CA 1
ATOM 1492 C C . GLU A 1 199 ? -4.000 -16.940 7.710 1.00 67.56 199 GLU A C 1
ATOM 1494 O O . GLU A 1 199 ? -3.150 -16.330 7.033 1.00 67.56 199 GLU A O 1
ATOM 1499 N N . PRO A 1 200 ? -4.842 -17.838 7.165 1.00 75.56 200 PRO A N 1
ATOM 1500 C CA . PRO A 1 200 ? -4.883 -18.092 5.733 1.00 75.56 200 PRO A CA 1
ATOM 1501 C C . PRO A 1 200 ? -5.088 -16.775 4.961 1.00 75.56 200 PRO A C 1
ATOM 1503 O O . PRO A 1 200 ? -5.812 -15.893 5.430 1.00 75.56 200 PRO A O 1
ATOM 1506 N N . PRO A 1 201 ? -4.441 -16.609 3.791 1.00 82.00 201 PRO A N 1
ATOM 1507 C CA . PRO A 1 201 ? -4.542 -15.374 3.018 1.00 82.00 201 PRO A CA 1
ATOM 1508 C C . PRO A 1 201 ? -5.995 -15.105 2.610 1.00 82.00 201 PRO A C 1
ATOM 1510 O O . PRO A 1 201 ? -6.702 -16.016 2.175 1.00 82.00 201 PRO A O 1
ATOM 1513 N N . SER A 1 202 ? -6.434 -13.849 2.720 1.00 84.31 202 SER A N 1
ATOM 1514 C CA . SER A 1 202 ? -7.759 -13.438 2.244 1.00 84.31 202 SER A CA 1
ATOM 1515 C C . SER A 1 202 ? -7.842 -13.472 0.706 1.00 84.31 202 SER A C 1
ATOM 1517 O O . SER A 1 202 ? -6.808 -13.493 0.031 1.00 84.31 202 SER A O 1
ATOM 1519 N N . PRO A 1 203 ? -9.045 -13.407 0.102 1.00 87.12 203 PRO A N 1
ATOM 1520 C CA . PRO A 1 203 ? -9.175 -13.255 -1.351 1.00 87.12 203 PRO A CA 1
ATOM 1521 C C . PRO A 1 203 ? -8.394 -12.051 -1.903 1.00 87.12 203 PRO A C 1
ATOM 1523 O O . PRO A 1 203 ? -7.753 -12.158 -2.948 1.00 87.12 203 PRO A O 1
ATOM 1526 N N . PHE A 1 204 ? -8.372 -10.937 -1.162 1.00 88.81 204 PHE A N 1
ATOM 1527 C CA . PHE A 1 204 ? -7.554 -9.769 -1.493 1.00 88.81 204 PHE A CA 1
ATOM 1528 C C . PHE A 1 204 ? -6.058 -10.097 -1.479 1.00 88.81 204 PHE A C 1
ATOM 1530 O O . PHE A 1 204 ? -5.342 -9.720 -2.401 1.00 88.81 204 PHE A O 1
ATOM 1537 N N . ASP A 1 205 ? -5.573 -10.837 -0.479 1.00 88.44 205 ASP A N 1
ATOM 1538 C CA . ASP A 1 205 ? -4.164 -11.240 -0.395 1.00 88.44 205 ASP A CA 1
ATOM 1539 C C . ASP A 1 205 ? -3.732 -12.115 -1.568 1.00 88.44 205 ASP A C 1
ATOM 1541 O O . ASP A 1 205 ? -2.654 -11.919 -2.134 1.00 88.44 205 ASP A O 1
ATOM 1545 N N . VAL A 1 206 ? -4.592 -13.054 -1.961 1.00 90.75 206 VAL A N 1
ATOM 1546 C CA . VAL A 1 206 ? -4.364 -13.913 -3.126 1.00 90.75 206 VAL A CA 1
ATOM 1547 C C . VAL A 1 206 ? -4.314 -13.078 -4.407 1.00 90.75 206 VAL A C 1
ATOM 1549 O O . VAL A 1 206 ? -3.389 -13.242 -5.208 1.00 90.75 206 VAL A O 1
ATOM 1552 N N . ALA A 1 207 ? -5.258 -12.147 -4.586 1.00 92.06 207 ALA A N 1
ATOM 1553 C CA . ALA A 1 207 ? -5.266 -11.239 -5.728 1.00 92.06 207 ALA A CA 1
ATOM 1554 C C . ALA A 1 207 ? -3.991 -10.383 -5.764 1.00 92.06 207 ALA A C 1
ATOM 1556 O O . ALA A 1 207 ? -3.295 -10.365 -6.777 1.00 92.06 207 ALA A O 1
ATOM 1557 N N . VAL A 1 208 ? -3.612 -9.757 -4.647 1.00 92.50 208 VAL A N 1
ATOM 1558 C CA . VAL A 1 208 ? -2.372 -8.975 -4.524 1.00 92.50 208 VAL A CA 1
ATOM 1559 C C . VAL A 1 208 ? -1.150 -9.796 -4.917 1.00 92.50 208 VAL A C 1
ATOM 1561 O O . VAL A 1 208 ? -0.352 -9.347 -5.740 1.00 92.50 208 VAL A O 1
ATOM 1564 N N . GLY A 1 209 ? -1.011 -11.003 -4.370 1.00 93.50 209 GLY A N 1
ATOM 1565 C CA . GLY A 1 209 ? 0.099 -11.901 -4.672 1.00 93.50 209 GLY A CA 1
ATOM 1566 C C . GLY A 1 209 ? 0.236 -12.203 -6.160 1.00 93.50 209 GLY A C 1
ATOM 1567 O O . GLY A 1 209 ? 1.315 -12.052 -6.744 1.00 93.50 209 GLY A O 1
ATOM 1568 N N . ARG A 1 210 ? -0.885 -12.559 -6.797 1.00 94.81 210 ARG A N 1
ATOM 1569 C CA . ARG A 1 210 ? -0.962 -12.816 -8.238 1.00 94.81 210 ARG A CA 1
ATOM 1570 C C . ARG A 1 210 ? -0.598 -11.578 -9.056 1.00 94.81 210 ARG A C 1
ATOM 1572 O O . ARG A 1 210 ? 0.196 -11.677 -9.985 1.00 94.81 210 ARG A O 1
ATOM 1579 N N . ARG A 1 211 ? -1.139 -10.412 -8.705 1.00 95.75 211 ARG A N 1
ATOM 1580 C CA . ARG A 1 211 ? -0.957 -9.171 -9.470 1.00 95.75 211 ARG A CA 1
ATOM 1581 C C . ARG A 1 211 ? 0.455 -8.598 -9.339 1.00 95.75 211 ARG A C 1
ATOM 1583 O O . ARG A 1 211 ? 1.031 -8.169 -10.332 1.00 95.75 211 ARG A O 1
ATOM 1590 N N . LEU A 1 212 ? 1.066 -8.667 -8.155 1.00 95.38 212 LEU A N 1
ATOM 1591 C CA . LEU A 1 212 ? 2.484 -8.327 -7.988 1.00 95.38 212 LEU A CA 1
ATOM 1592 C C . LEU A 1 212 ? 3.397 -9.312 -8.736 1.00 95.38 212 LEU A C 1
ATOM 1594 O O . LEU A 1 212 ? 4.427 -8.908 -9.266 1.00 95.38 212 LEU A O 1
ATOM 1598 N N . THR A 1 213 ? 3.016 -10.589 -8.818 1.00 95.06 213 THR A N 1
ATOM 1599 C CA . THR A 1 213 ? 3.742 -11.580 -9.627 1.00 95.06 213 THR A CA 1
ATOM 1600 C C . THR A 1 213 ? 3.644 -11.270 -11.122 1.00 95.06 213 THR A C 1
ATOM 1602 O O . THR A 1 213 ? 4.665 -11.301 -11.803 1.00 95.06 213 THR A O 1
ATOM 1605 N N . ALA A 1 214 ? 2.453 -10.915 -11.618 1.00 94.38 214 ALA A N 1
ATOM 1606 C CA . ALA A 1 214 ? 2.249 -10.491 -13.005 1.00 94.38 214 ALA A CA 1
ATOM 1607 C C . ALA A 1 214 ? 3.086 -9.247 -13.340 1.00 94.38 214 ALA A C 1
ATOM 1609 O O . ALA A 1 214 ? 3.800 -9.233 -14.339 1.00 94.38 214 ALA A O 1
ATOM 1610 N N . LEU A 1 215 ? 3.108 -8.257 -12.440 1.00 95.31 215 LEU A N 1
ATOM 1611 C CA . LEU A 1 215 ? 3.956 -7.076 -12.581 1.00 95.31 215 LEU A CA 1
ATOM 1612 C C . LEU A 1 215 ? 5.435 -7.446 -12.780 1.00 95.31 215 LEU A C 1
ATOM 1614 O O . LEU A 1 215 ? 6.093 -6.884 -13.646 1.00 95.31 215 LEU A O 1
ATOM 1618 N N . LEU A 1 216 ? 5.952 -8.414 -12.013 1.00 92.88 216 LEU A N 1
ATOM 1619 C CA . LEU A 1 216 ? 7.344 -8.878 -12.095 1.00 92.88 216 LEU A CA 1
ATOM 1620 C C . LEU A 1 216 ? 7.694 -9.619 -13.403 1.00 92.88 216 LEU A C 1
ATOM 1622 O O . LEU A 1 216 ? 8.881 -9.861 -13.664 1.00 92.88 216 LEU A O 1
ATOM 1626 N N . ALA A 1 217 ? 6.697 -10.001 -14.204 1.00 92.38 217 ALA A N 1
ATOM 1627 C CA . ALA A 1 217 ? 6.893 -10.665 -15.490 1.00 92.38 217 ALA A CA 1
ATOM 1628 C C . ALA A 1 217 ? 7.181 -9.682 -16.636 1.00 92.38 217 ALA A C 1
ATOM 1630 O O . ALA A 1 217 ? 7.741 -10.095 -17.648 1.00 92.38 217 ALA A O 1
ATOM 1631 N N . HIS A 1 218 ? 6.865 -8.394 -16.467 1.00 92.62 218 HIS A N 1
ATOM 1632 C CA . HIS A 1 218 ? 7.052 -7.382 -17.508 1.00 92.62 218 HIS A CA 1
ATOM 1633 C C . HIS A 1 218 ? 8.527 -7.155 -17.880 1.00 92.62 218 HIS A C 1
ATOM 1635 O O . HIS A 1 218 ? 9.400 -7.203 -17.000 1.00 92.62 218 HIS A O 1
ATOM 1641 N N . PRO A 1 219 ? 8.831 -6.859 -19.160 1.00 90.44 219 PRO A N 1
ATOM 1642 C CA . PRO A 1 219 ? 10.190 -6.697 -19.685 1.00 90.44 219 PRO A CA 1
ATOM 1643 C C . PRO A 1 219 ? 10.811 -5.332 -19.333 1.00 90.44 219 PRO A C 1
ATOM 1645 O O . PRO A 1 219 ? 11.559 -4.738 -20.108 1.00 90.44 219 PRO A O 1
ATOM 1648 N N . LEU A 1 220 ? 10.524 -4.815 -18.139 1.00 85.38 220 LEU A N 1
ATOM 1649 C CA . LEU A 1 220 ? 11.078 -3.555 -17.663 1.00 85.38 220 LEU A CA 1
ATOM 1650 C C . LEU A 1 220 ? 12.535 -3.716 -17.224 1.00 85.38 220 LEU A C 1
ATOM 1652 O O . LEU A 1 220 ? 12.964 -4.764 -16.733 1.00 85.38 220 LEU A O 1
ATOM 1656 N N . SER A 1 221 ? 13.293 -2.617 -17.296 1.00 78.88 221 SER A N 1
ATOM 1657 C CA . SER A 1 221 ? 14.600 -2.559 -16.636 1.00 78.88 221 SER A CA 1
ATOM 1658 C C . SER A 1 221 ? 14.458 -2.875 -15.142 1.00 78.88 221 SER A C 1
ATOM 1660 O O . SER A 1 221 ? 13.483 -2.480 -14.498 1.00 78.88 221 SER A O 1
ATOM 1662 N N . LYS A 1 222 ? 15.457 -3.536 -14.551 1.00 76.94 222 LYS A N 1
ATOM 1663 C CA . LYS A 1 222 ? 15.433 -3.912 -13.128 1.00 76.94 222 LYS A CA 1
ATOM 1664 C C . LYS A 1 222 ? 15.087 -2.751 -12.178 1.00 76.94 222 LYS A C 1
ATOM 1666 O O . LYS A 1 222 ? 14.235 -2.952 -11.312 1.00 76.94 222 LYS A O 1
ATOM 1671 N N . PRO A 1 223 ? 15.660 -1.536 -12.314 1.00 74.38 223 PRO A N 1
ATOM 1672 C CA . PRO A 1 223 ? 15.272 -0.410 -11.465 1.00 74.38 223 PRO A CA 1
ATOM 1673 C C . PRO A 1 223 ? 13.805 0.004 -11.632 1.00 74.38 223 PRO A C 1
ATOM 1675 O O . PRO A 1 223 ? 13.151 0.318 -10.639 1.00 74.38 223 PRO A O 1
ATOM 1678 N N . ALA A 1 224 ? 13.282 -0.016 -12.862 1.00 80.75 224 ALA A N 1
ATOM 1679 C CA . ALA A 1 224 ? 11.880 0.296 -13.131 1.00 80.75 224 ALA A CA 1
ATOM 1680 C C . ALA A 1 224 ? 10.952 -0.760 -12.516 1.00 80.75 224 ALA A C 1
ATOM 1682 O O . ALA A 1 224 ? 9.989 -0.406 -11.843 1.00 80.75 224 ALA A O 1
ATOM 1683 N N . LEU A 1 225 ? 11.302 -2.041 -12.641 1.00 84.38 225 LEU A N 1
ATOM 1684 C CA . LEU A 1 225 ? 10.525 -3.150 -12.095 1.00 84.38 225 LEU A CA 1
ATOM 1685 C C . LEU A 1 225 ? 10.476 -3.141 -10.559 1.00 84.38 225 LEU A C 1
ATOM 1687 O O . LEU A 1 225 ? 9.410 -3.292 -9.969 1.00 84.38 225 LEU A O 1
ATOM 1691 N N . LEU A 1 226 ? 11.611 -2.902 -9.890 1.00 83.19 226 LEU A N 1
ATOM 1692 C CA . LEU A 1 226 ? 11.663 -2.796 -8.425 1.00 83.19 226 LEU A CA 1
ATOM 1693 C C . LEU A 1 226 ? 10.927 -1.551 -7.909 1.00 83.19 226 LEU A C 1
ATOM 1695 O O . LEU A 1 226 ? 10.295 -1.6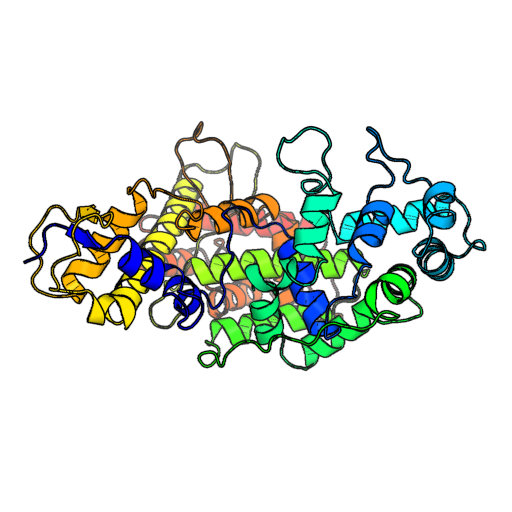01 -6.853 1.00 83.19 226 LEU A O 1
ATOM 1699 N N . ARG A 1 227 ? 10.971 -0.441 -8.658 1.00 82.94 227 ARG A N 1
ATOM 1700 C CA . ARG A 1 227 ? 10.170 0.754 -8.361 1.00 82.94 227 ARG A CA 1
ATOM 1701 C C . ARG A 1 227 ? 8.680 0.457 -8.496 1.00 82.94 227 ARG A C 1
ATOM 1703 O O . ARG A 1 227 ? 7.923 0.803 -7.592 1.00 82.94 227 ARG A O 1
ATOM 1710 N N . ALA A 1 228 ? 8.273 -0.172 -9.593 1.00 88.94 228 ALA A N 1
ATOM 1711 C CA . ALA A 1 228 ? 6.890 -0.544 -9.839 1.00 88.94 228 ALA A CA 1
ATOM 1712 C C . ALA A 1 228 ? 6.377 -1.490 -8.742 1.00 88.94 228 ALA A C 1
ATOM 1714 O O . ALA A 1 228 ? 5.314 -1.245 -8.175 1.00 88.94 228 ALA A O 1
ATOM 1715 N N . LEU A 1 229 ? 7.180 -2.493 -8.358 1.00 90.62 229 LEU A N 1
ATOM 1716 C CA . LEU A 1 229 ? 6.877 -3.395 -7.245 1.00 90.62 229 LEU A CA 1
ATOM 1717 C C . LEU A 1 229 ? 6.659 -2.626 -5.938 1.00 90.62 229 LEU A C 1
ATOM 1719 O O . LEU A 1 229 ? 5.674 -2.869 -5.248 1.00 90.62 229 LEU A O 1
ATOM 1723 N N . LEU A 1 230 ? 7.546 -1.686 -5.600 1.00 86.75 230 LEU A N 1
ATOM 1724 C CA . LEU A 1 230 ? 7.419 -0.873 -4.389 1.00 86.75 230 LEU A CA 1
ATOM 1725 C C . LEU A 1 230 ? 6.153 0.001 -4.402 1.00 86.75 230 LEU A C 1
ATOM 1727 O O . LEU A 1 230 ? 5.477 0.121 -3.377 1.00 86.75 230 LEU A O 1
ATOM 1731 N N . LEU A 1 231 ? 5.845 0.637 -5.534 1.00 89.25 231 LEU A N 1
ATOM 1732 C CA . LEU A 1 231 ? 4.651 1.469 -5.692 1.00 89.25 231 LEU A CA 1
ATOM 1733 C C . LEU A 1 231 ? 3.376 0.630 -5.559 1.00 89.25 231 LEU A C 1
ATOM 1735 O O . LEU A 1 231 ? 2.498 0.987 -4.772 1.00 89.25 231 LEU A O 1
ATOM 1739 N N . GLY A 1 232 ? 3.323 -0.512 -6.249 1.00 92.50 232 GLY A N 1
ATOM 1740 C CA . GLY A 1 232 ? 2.224 -1.470 -6.167 1.00 92.50 232 GLY A CA 1
ATOM 1741 C C . GLY A 1 232 ? 2.047 -1.977 -4.744 1.00 92.50 232 GLY A C 1
ATOM 1742 O O . GLY A 1 232 ? 0.983 -1.816 -4.158 1.00 92.50 232 GLY A O 1
ATOM 1743 N N . ALA A 1 233 ? 3.118 -2.471 -4.121 1.00 91.06 233 ALA A N 1
ATOM 1744 C CA . ALA A 1 233 ? 3.105 -2.904 -2.729 1.00 91.06 233 ALA A CA 1
ATOM 1745 C C . ALA A 1 233 ? 2.595 -1.810 -1.780 1.00 91.06 233 ALA A C 1
ATOM 1747 O O . ALA A 1 233 ? 1.750 -2.075 -0.929 1.00 91.06 233 ALA A O 1
ATOM 1748 N N . THR A 1 234 ? 3.058 -0.568 -1.942 1.00 89.31 234 THR A N 1
ATOM 1749 C CA . THR A 1 234 ? 2.627 0.557 -1.102 1.00 89.31 234 THR A CA 1
ATOM 1750 C C . THR A 1 234 ? 1.132 0.842 -1.245 1.00 89.31 234 THR A C 1
ATOM 1752 O O . THR A 1 234 ? 0.437 1.006 -0.237 1.00 89.31 234 THR A O 1
ATOM 1755 N N . LEU A 1 235 ? 0.624 0.898 -2.479 1.00 91.12 235 LEU A N 1
ATOM 1756 C CA . LEU A 1 235 ? -0.800 1.087 -2.739 1.00 91.12 235 LEU A CA 1
ATOM 1757 C C . LEU A 1 235 ? -1.617 -0.046 -2.109 1.00 91.12 235 LEU A C 1
ATOM 1759 O O . LEU A 1 235 ? -2.564 0.221 -1.377 1.00 91.12 235 LEU A O 1
ATOM 1763 N N . LEU A 1 236 ? -1.211 -1.296 -2.317 1.00 90.69 236 LEU A N 1
ATOM 1764 C CA . LEU A 1 236 ? -1.934 -2.475 -1.841 1.00 90.69 236 LEU A CA 1
ATOM 1765 C C . LEU A 1 236 ? -1.927 -2.596 -0.314 1.00 90.69 236 LEU A C 1
ATOM 1767 O O . LEU A 1 236 ? -2.965 -2.887 0.271 1.00 90.69 236 LEU A O 1
ATOM 1771 N N . ILE A 1 237 ? -0.806 -2.291 0.349 1.00 88.06 237 ILE A N 1
ATOM 1772 C CA . ILE A 1 237 ? -0.736 -2.187 1.817 1.00 88.06 237 ILE A CA 1
ATOM 1773 C C . ILE A 1 237 ? -1.695 -1.100 2.314 1.00 88.06 237 ILE A C 1
ATOM 1775 O O . ILE A 1 237 ? -2.395 -1.296 3.308 1.00 88.06 237 ILE A O 1
ATOM 1779 N N . THR A 1 238 ? -1.766 0.029 1.605 1.00 89.75 238 THR A N 1
ATOM 1780 C CA . THR A 1 238 ? -2.693 1.114 1.945 1.00 89.75 238 THR A CA 1
ATOM 1781 C C . THR A 1 238 ? -4.146 0.669 1.802 1.00 89.75 238 THR A C 1
ATOM 1783 O O . THR A 1 238 ? -4.935 0.875 2.721 1.00 89.75 238 THR A O 1
ATOM 1786 N N . LEU A 1 239 ? -4.506 0.010 0.698 1.00 90.12 239 LEU A N 1
ATOM 1787 C CA . LEU A 1 239 ? -5.857 -0.508 0.470 1.00 90.12 239 LEU A CA 1
ATOM 1788 C C . LEU A 1 239 ? -6.242 -1.579 1.500 1.00 90.12 239 LEU A C 1
ATOM 1790 O O . LEU A 1 239 ? -7.317 -1.486 2.095 1.00 90.12 239 LEU A O 1
ATOM 1794 N N . ARG A 1 240 ? -5.336 -2.519 1.798 1.00 87.25 240 ARG A N 1
ATOM 1795 C CA . ARG A 1 240 ? -5.519 -3.543 2.839 1.00 87.25 240 ARG A CA 1
ATOM 1796 C C . ARG A 1 240 ? -5.815 -2.917 4.196 1.00 87.25 240 ARG A C 1
ATOM 1798 O O . ARG A 1 240 ? -6.748 -3.325 4.884 1.00 87.25 240 ARG A O 1
ATOM 1805 N N . ALA A 1 241 ? -5.034 -1.912 4.588 1.00 86.31 241 ALA A N 1
ATOM 1806 C CA . ALA A 1 241 ? -5.207 -1.258 5.878 1.00 86.31 241 ALA A CA 1
ATOM 1807 C C . ALA A 1 241 ? -6.477 -0.396 5.945 1.00 86.31 241 ALA A C 1
ATOM 1809 O O . ALA A 1 241 ? -7.106 -0.319 6.996 1.00 86.31 241 ALA A O 1
ATOM 1810 N N . LEU A 1 242 ? -6.921 0.170 4.817 1.00 85.44 242 LEU A N 1
ATOM 1811 C CA . LEU A 1 242 ? -8.245 0.794 4.686 1.00 85.44 242 LEU A CA 1
ATOM 1812 C C . LEU A 1 242 ? -9.393 -0.233 4.665 1.00 85.44 242 LEU A C 1
ATOM 1814 O O . LEU A 1 242 ? -10.546 0.149 4.460 1.00 85.44 242 LEU A O 1
ATOM 1818 N N . GLY A 1 243 ? -9.083 -1.516 4.865 1.00 81.12 243 GLY A N 1
ATOM 1819 C CA . GLY A 1 243 ? -10.036 -2.605 4.989 1.00 81.12 243 GLY A CA 1
ATOM 1820 C C . GLY A 1 243 ? -10.582 -3.100 3.661 1.00 81.12 243 GLY A C 1
ATOM 1821 O O . GLY A 1 243 ? -11.631 -3.725 3.673 1.00 81.12 243 GLY A O 1
ATOM 1822 N N . VAL A 1 244 ? -9.944 -2.821 2.526 1.00 78.81 244 VAL A N 1
ATOM 1823 C CA . VAL A 1 244 ? -10.469 -3.290 1.241 1.00 78.81 244 VAL A CA 1
ATOM 1824 C C . VAL A 1 244 ? -10.263 -4.802 1.094 1.00 78.81 244 VAL A C 1
ATOM 1826 O O . VAL A 1 244 ? -9.179 -5.311 1.376 1.00 78.81 244 VAL A O 1
ATOM 1829 N N . GLY A 1 245 ? -11.325 -5.528 0.722 1.00 63.16 245 GLY A N 1
ATOM 1830 C CA . GLY A 1 245 ? -11.287 -6.978 0.480 1.00 63.16 245 GLY A CA 1
ATOM 1831 C C . GLY A 1 245 ? -11.047 -7.856 1.720 1.00 63.16 245 GLY A C 1
ATOM 1832 O O . GLY A 1 245 ? -10.617 -9.005 1.605 1.00 63.16 245 GLY A O 1
ATOM 1833 N N . CYS A 1 246 ? -11.315 -7.325 2.917 1.00 66.62 246 CYS A N 1
ATOM 1834 C CA . CYS A 1 246 ? -11.352 -8.098 4.162 1.00 66.62 246 CYS A CA 1
ATOM 1835 C C . CYS A 1 246 ? -12.783 -8.622 4.436 1.00 66.62 246 CYS A C 1
ATOM 1837 O O . CYS A 1 246 ? -13.728 -7.914 4.088 1.00 66.62 246 CYS A O 1
ATOM 1839 N N . PRO A 1 247 ? -12.967 -9.788 5.095 1.00 58.03 247 PRO A N 1
ATOM 1840 C CA . PRO A 1 247 ? -14.291 -10.352 5.420 1.00 58.03 247 PRO A CA 1
ATOM 1841 C C . PRO A 1 247 ? -15.239 -9.404 6.180 1.00 58.03 247 PRO A C 1
ATOM 1843 O O . PRO A 1 247 ? -16.443 -9.461 5.970 1.00 58.03 247 PRO A O 1
ATOM 1846 N N . ASP A 1 248 ? -14.686 -8.463 6.956 1.00 63.62 248 ASP A N 1
ATOM 1847 C CA . ASP A 1 248 ? -15.419 -7.369 7.624 1.00 63.62 248 ASP A CA 1
ATOM 1848 C C . ASP A 1 248 ? -14.928 -5.976 7.187 1.00 63.62 248 ASP A C 1
ATOM 1850 O O . ASP A 1 248 ? -14.922 -4.995 7.941 1.00 63.62 248 ASP A O 1
ATOM 1854 N N . GLY A 1 249 ? -14.351 -5.934 5.996 1.00 62.88 249 GLY A N 1
ATOM 1855 C CA . GLY A 1 249 ? -13.766 -4.762 5.391 1.00 62.88 249 GLY A CA 1
ATOM 1856 C C . GLY A 1 249 ? -14.795 -3.817 4.787 1.00 62.88 249 GLY A C 1
ATOM 1857 O O . GLY A 1 249 ? -16.001 -4.044 4.840 1.00 62.88 249 GLY A O 1
ATOM 1858 N N . ARG A 1 250 ? -14.309 -2.754 4.148 1.00 71.38 250 ARG A N 1
ATOM 1859 C CA . ARG A 1 250 ? -15.135 -1.995 3.205 1.00 71.38 250 ARG A CA 1
ATOM 1860 C C . ARG A 1 250 ? -14.988 -2.601 1.806 1.00 71.38 250 ARG A C 1
ATOM 1862 O O . ARG A 1 250 ? -13.883 -3.023 1.464 1.00 71.38 250 ARG A O 1
ATOM 1869 N N . PRO A 1 251 ? -16.040 -2.593 0.975 1.00 68.88 251 PRO A N 1
ATOM 1870 C CA . PRO A 1 251 ? -15.927 -3.108 -0.383 1.00 68.88 251 PRO A CA 1
ATOM 1871 C C . PRO A 1 251 ? -15.084 -2.184 -1.273 1.00 68.88 251 PRO A C 1
ATOM 1873 O O . PRO A 1 251 ? -14.369 -2.679 -2.134 1.00 68.88 251 PRO A O 1
ATOM 1876 N N . THR A 1 252 ? -15.122 -0.861 -1.031 1.00 87.50 252 THR A N 1
ATOM 1877 C CA . THR A 1 252 ? -14.713 0.115 -2.055 1.00 87.50 252 THR A CA 1
ATOM 1878 C C . THR A 1 252 ? -13.966 1.340 -1.511 1.00 87.50 252 THR A C 1
ATOM 1880 O O . THR A 1 252 ? -14.254 1.863 -0.428 1.00 87.50 252 THR A O 1
ATOM 1883 N N . ALA A 1 253 ? -13.015 1.829 -2.306 1.00 91.44 253 ALA A N 1
ATOM 1884 C CA . ALA A 1 253 ? -12.175 2.996 -2.109 1.00 91.44 253 ALA A CA 1
ATOM 1885 C C . ALA A 1 253 ? -12.175 3.881 -3.365 1.00 91.44 253 ALA A C 1
ATOM 1887 O O . ALA A 1 253 ? -11.791 3.424 -4.438 1.00 91.44 253 ALA A O 1
ATOM 1888 N N . LEU A 1 254 ? -12.534 5.160 -3.216 1.00 93.81 254 LEU A N 1
ATOM 1889 C CA . LEU A 1 254 ? -12.397 6.147 -4.290 1.00 93.81 254 LEU A CA 1
ATOM 1890 C C . LEU A 1 254 ? -10.964 6.678 -4.320 1.00 93.81 254 LEU A C 1
ATOM 1892 O O . LEU A 1 254 ? -10.471 7.176 -3.301 1.00 93.81 254 LEU A O 1
ATOM 1896 N N . ALA A 1 255 ? -10.326 6.623 -5.486 1.00 93.19 255 ALA A N 1
ATOM 1897 C CA . ALA A 1 255 ? -9.082 7.331 -5.740 1.00 93.19 255 ALA A CA 1
ATOM 1898 C C . ALA A 1 255 ? -9.246 8.365 -6.855 1.00 93.19 255 ALA A C 1
ATOM 1900 O O . ALA A 1 255 ? -9.890 8.126 -7.873 1.00 93.19 255 ALA A O 1
ATOM 1901 N N . THR A 1 256 ? -8.637 9.531 -6.653 1.00 91.19 256 THR A N 1
ATOM 1902 C CA . THR A 1 256 ? -8.682 10.631 -7.623 1.00 91.19 256 THR A CA 1
ATOM 1903 C C . THR A 1 256 ? -7.379 10.715 -8.394 1.00 91.19 256 THR A C 1
ATOM 1905 O O . THR A 1 256 ? -6.308 10.590 -7.793 1.00 91.19 256 THR A O 1
ATOM 1908 N N . VAL A 1 257 ? -7.430 11.004 -9.687 1.00 88.88 257 VAL A N 1
ATOM 1909 C CA . VAL A 1 257 ? -6.222 11.318 -10.455 1.00 88.88 257 VAL A CA 1
ATOM 1910 C C . VAL A 1 257 ? -5.570 12.566 -9.865 1.00 88.88 257 VAL A C 1
ATOM 1912 O O . VAL A 1 257 ? -6.243 13.521 -9.471 1.00 88.88 257 VAL A O 1
ATOM 1915 N N . THR A 1 258 ? -4.243 12.556 -9.750 1.00 75.94 258 THR A N 1
ATOM 1916 C CA . THR A 1 258 ? -3.510 13.758 -9.340 1.00 75.94 258 THR A CA 1
ATOM 1917 C C . THR A 1 258 ? -3.491 14.735 -10.512 1.00 75.94 258 THR A C 1
ATOM 1919 O O . THR A 1 258 ? -2.600 14.669 -11.353 1.00 75.94 258 THR A O 1
ATOM 1922 N N . LEU A 1 259 ? -4.488 15.612 -10.578 1.00 60.09 259 LEU A N 1
ATOM 1923 C CA . LEU A 1 259 ? -4.470 16.793 -11.437 1.00 60.09 259 LEU A CA 1
ATOM 1924 C C . LEU A 1 259 ? -3.959 17.996 -10.632 1.00 60.09 259 LEU A C 1
ATOM 1926 O O . LEU A 1 259 ? -4.077 18.014 -9.400 1.00 60.09 259 LEU A O 1
ATOM 1930 N N . ASP A 1 260 ? -3.393 18.988 -11.324 1.00 55.38 260 ASP A N 1
ATOM 1931 C CA . ASP A 1 260 ? -3.040 20.286 -10.737 1.00 55.38 260 ASP A CA 1
ATOM 1932 C C . ASP A 1 260 ? -4.242 20.886 -9.972 1.00 55.38 260 ASP A C 1
ATOM 1934 O O . ASP A 1 260 ? -5.389 20.474 -10.158 1.00 55.38 260 ASP A O 1
ATOM 1938 N N . GLU A 1 261 ? -3.994 21.829 -9.056 1.00 52.88 261 GLU A N 1
ATOM 1939 C CA . GLU A 1 261 ? -4.877 22.212 -7.931 1.00 52.88 261 GLU A CA 1
ATOM 1940 C C . GLU A 1 261 ? -6.361 22.539 -8.261 1.00 52.88 261 GLU A C 1
ATOM 1942 O O . GLU A 1 261 ? -7.195 22.546 -7.343 1.00 52.88 261 GLU A O 1
ATOM 1947 N N . GLY A 1 262 ? -6.712 22.722 -9.539 1.00 53.31 262 GLY A N 1
ATOM 1948 C CA . GLY A 1 262 ? -8.037 23.055 -10.077 1.00 53.31 262 GLY A CA 1
ATOM 1949 C C . GLY A 1 262 ? -9.068 21.922 -10.223 1.00 53.31 262 GLY A C 1
ATOM 1950 O O . GLY A 1 262 ? -10.156 22.190 -10.717 1.00 53.31 262 GLY A O 1
ATOM 1951 N N . GLY A 1 263 ? -8.789 20.681 -9.804 1.00 60.72 263 GLY A N 1
ATOM 1952 C CA . GLY A 1 263 ? -9.774 19.585 -9.900 1.00 60.72 263 GLY A CA 1
ATOM 1953 C C . GLY A 1 263 ? -11.088 19.827 -9.126 1.00 60.72 263 GLY A C 1
ATOM 1954 O O . GLY A 1 263 ? -11.114 20.575 -8.140 1.00 60.72 263 GLY A O 1
ATOM 1955 N N . ALA A 1 264 ? -12.171 19.142 -9.518 1.00 64.38 264 ALA A N 1
ATOM 1956 C CA . ALA A 1 264 ? -13.492 19.282 -8.901 1.00 64.38 264 ALA A CA 1
ATOM 1957 C C . ALA A 1 264 ? -13.436 19.091 -7.371 1.00 64.38 264 ALA A C 1
ATOM 1959 O O . ALA A 1 264 ? -13.027 18.052 -6.841 1.00 64.38 264 ALA A O 1
ATOM 1960 N N . VAL A 1 265 ? -13.832 20.131 -6.636 1.00 74.25 265 VAL A N 1
ATOM 1961 C CA . VAL A 1 265 ? -13.853 20.140 -5.166 1.00 74.25 265 VAL A CA 1
ATOM 1962 C C . VAL A 1 265 ? -14.722 19.010 -4.577 1.00 74.25 265 VAL A C 1
ATOM 1964 O O . VAL A 1 265 ? -14.237 18.332 -3.664 1.00 74.25 265 VAL A O 1
ATOM 1967 N N . PRO A 1 266 ? -15.936 18.723 -5.100 1.00 84.38 266 PRO A N 1
ATOM 1968 C CA . PRO A 1 266 ? -16.807 17.688 -4.536 1.00 84.38 266 PRO A CA 1
ATOM 1969 C C . PRO A 1 266 ? -16.191 16.284 -4.546 1.00 84.38 266 PRO A C 1
ATOM 1971 O O . PRO A 1 266 ? -16.237 15.581 -3.537 1.00 84.38 266 PRO A O 1
ATOM 1974 N N . LEU A 1 267 ? -15.536 15.885 -5.643 1.00 87.69 267 LEU A N 1
ATOM 1975 C CA . LEU A 1 267 ? -14.945 14.549 -5.754 1.00 87.69 267 LEU A CA 1
ATOM 1976 C C . LEU A 1 267 ? -13.756 14.362 -4.803 1.00 87.69 267 LEU A C 1
ATOM 1978 O O . LEU A 1 267 ? -13.589 13.306 -4.194 1.00 87.69 267 LEU A O 1
ATOM 1982 N N . ARG A 1 268 ? -12.944 15.409 -4.614 1.00 86.00 268 ARG A N 1
ATOM 1983 C CA . ARG A 1 268 ? -11.835 15.382 -3.646 1.00 86.00 268 ARG A CA 1
ATOM 1984 C C . ARG A 1 268 ? -12.341 15.213 -2.212 1.00 86.00 268 ARG A C 1
ATOM 1986 O O . ARG A 1 268 ? -11.713 14.480 -1.445 1.00 86.00 268 ARG A O 1
ATOM 1993 N N . ALA A 1 269 ? -13.460 15.850 -1.863 1.00 86.88 269 ALA A N 1
ATOM 1994 C CA . ALA A 1 269 ? -14.114 15.672 -0.568 1.00 86.88 269 ALA A CA 1
ATOM 1995 C C . ALA A 1 269 ? -14.666 14.245 -0.405 1.00 86.88 269 ALA A C 1
ATOM 1997 O O . ALA A 1 269 ? -14.416 13.612 0.622 1.00 86.88 269 ALA A O 1
ATOM 1998 N N . ALA A 1 270 ? -15.312 13.697 -1.440 1.00 90.50 270 ALA A N 1
ATOM 1999 C CA . ALA A 1 270 ? -15.777 12.309 -1.451 1.00 90.50 270 ALA A CA 1
ATOM 2000 C C . ALA A 1 270 ? -14.621 11.308 -1.274 1.00 90.50 270 ALA A C 1
ATOM 2002 O O . ALA A 1 270 ? -14.721 10.363 -0.491 1.00 90.50 270 ALA A O 1
ATOM 2003 N N . ALA A 1 271 ? -13.477 11.539 -1.923 1.00 90.31 271 ALA A N 1
ATOM 2004 C CA . ALA A 1 271 ? -12.292 10.694 -1.777 1.00 90.31 271 ALA A CA 1
ATOM 2005 C C . ALA A 1 271 ? -11.693 10.762 -0.361 1.00 90.31 271 ALA A C 1
ATOM 2007 O O . ALA A 1 271 ? -11.249 9.747 0.184 1.00 90.31 271 ALA A O 1
ATOM 2008 N N . ALA A 1 272 ? -11.717 11.935 0.274 1.00 89.25 272 ALA A N 1
ATOM 2009 C CA . ALA A 1 272 ? -11.301 12.075 1.666 1.00 89.25 272 ALA A CA 1
ATOM 2010 C C . ALA A 1 272 ? -12.282 11.409 2.643 1.00 89.25 272 ALA A C 1
ATOM 2012 O O . ALA A 1 272 ? -11.858 10.730 3.582 1.00 89.25 272 ALA A O 1
ATOM 2013 N N . GLN A 1 273 ? -13.591 11.526 2.401 1.00 89.94 273 GLN A N 1
ATOM 2014 C CA . GLN A 1 273 ? -14.610 10.789 3.148 1.00 89.94 273 GLN A CA 1
ATOM 2015 C C . GLN A 1 273 ? -14.415 9.279 2.997 1.00 89.94 273 GLN A C 1
ATOM 2017 O O . GLN A 1 273 ? -14.439 8.563 3.998 1.00 89.94 273 GLN A O 1
ATOM 2022 N N . SER A 1 274 ? -14.147 8.805 1.779 1.00 91.00 274 SER A N 1
ATOM 2023 C CA . SER A 1 274 ? -13.805 7.410 1.501 1.00 91.00 274 SER A CA 1
ATOM 2024 C C . SER A 1 274 ? -12.614 6.965 2.357 1.00 91.00 274 SER A C 1
ATOM 2026 O O . SER A 1 274 ? -12.705 5.975 3.081 1.00 91.00 274 SER A O 1
ATOM 2028 N N . PHE A 1 275 ? -11.520 7.731 2.375 1.00 89.75 275 PHE A N 1
ATOM 2029 C CA . PHE A 1 275 ? -10.355 7.427 3.213 1.00 89.75 275 PHE A CA 1
ATOM 2030 C C . PHE A 1 275 ? -10.701 7.386 4.712 1.00 89.75 275 PHE A C 1
ATOM 2032 O O . PHE A 1 275 ? -10.345 6.433 5.407 1.00 89.75 275 PHE A O 1
ATOM 2039 N N . LYS A 1 276 ? -11.442 8.384 5.212 1.00 88.56 276 LYS A N 1
ATOM 2040 C CA . LYS A 1 276 ? -11.884 8.462 6.614 1.00 88.56 276 LYS A CA 1
ATOM 2041 C C . LYS A 1 276 ? -12.733 7.254 7.014 1.00 88.56 276 LYS A C 1
ATOM 2043 O O . LYS A 1 276 ? -12.526 6.704 8.092 1.00 88.56 276 LYS A O 1
ATOM 2048 N N . ARG A 1 277 ? -13.659 6.816 6.155 1.00 88.44 277 ARG A N 1
ATOM 2049 C CA . ARG A 1 277 ? -14.474 5.611 6.386 1.00 88.44 277 ARG A CA 1
ATOM 2050 C C . ARG A 1 277 ? -13.609 4.356 6.498 1.00 88.44 277 ARG A C 1
ATOM 2052 O O . ARG A 1 277 ? -13.857 3.548 7.385 1.00 88.44 277 ARG A O 1
ATOM 2059 N N . GLY A 1 278 ? -12.566 4.228 5.674 1.00 88.31 278 GLY A N 1
ATOM 2060 C CA . GLY A 1 278 ? -11.592 3.137 5.790 1.00 88.31 278 GLY A CA 1
ATOM 2061 C C . GLY A 1 278 ? -10.886 3.101 7.150 1.00 88.31 278 GLY A C 1
ATOM 2062 O O . GLY A 1 278 ? -10.784 2.038 7.753 1.00 88.31 278 GLY A O 1
ATOM 2063 N N . LEU A 1 279 ? -10.477 4.259 7.680 1.00 88.00 279 LEU A N 1
ATOM 2064 C CA . LEU A 1 279 ? -9.880 4.336 9.021 1.00 88.00 279 LEU A CA 1
ATOM 2065 C C . LEU A 1 279 ? -10.865 3.972 10.139 1.00 88.00 279 LEU A C 1
ATOM 2067 O O . LEU A 1 279 ? -10.483 3.288 11.081 1.00 88.00 279 LEU A O 1
ATOM 2071 N N . ILE A 1 280 ? -12.134 4.373 10.021 1.00 88.69 280 ILE A N 1
ATOM 2072 C CA . ILE A 1 280 ? -13.175 3.985 10.987 1.00 88.69 280 ILE A CA 1
ATOM 2073 C C . ILE A 1 280 ? -13.343 2.459 11.009 1.00 88.69 280 ILE A C 1
ATOM 2075 O O . ILE A 1 280 ? -13.377 1.862 12.080 1.00 88.69 280 ILE A O 1
ATOM 2079 N N . ARG A 1 281 ? -13.381 1.809 9.837 1.00 87.25 281 ARG A N 1
ATOM 2080 C CA . ARG A 1 281 ? -13.458 0.340 9.752 1.00 87.25 281 ARG A CA 1
ATOM 2081 C C . ARG A 1 281 ? -12.220 -0.349 10.317 1.00 87.25 281 ARG A C 1
ATOM 2083 O O . ARG A 1 281 ? -12.341 -1.409 10.927 1.00 87.25 281 ARG A O 1
ATOM 2090 N N . LEU A 1 282 ? -11.037 0.236 10.133 1.00 88.38 282 LEU A N 1
ATOM 2091 C CA . LEU A 1 282 ? -9.821 -0.263 10.770 1.00 88.38 282 LEU A CA 1
ATOM 2092 C C . LEU A 1 282 ? -9.937 -0.207 12.299 1.00 88.38 282 LEU A C 1
ATOM 2094 O O . LEU A 1 282 ? -9.653 -1.206 12.953 1.00 88.38 282 LEU A O 1
ATOM 2098 N N . ASP A 1 283 ? -10.412 0.907 12.856 1.00 90.12 283 ASP A N 1
ATOM 2099 C CA . ASP A 1 283 ? -10.625 1.053 14.301 1.00 90.12 283 ASP A CA 1
ATOM 2100 C C . ASP A 1 283 ? -11.648 0.048 14.841 1.00 90.12 283 ASP A C 1
ATOM 2102 O O . ASP A 1 283 ? -11.424 -0.556 15.886 1.00 90.12 283 ASP A O 1
ATOM 2106 N N . GLU A 1 284 ? -12.737 -0.201 14.112 1.00 89.88 284 GLU A N 1
ATOM 2107 C CA . GLU A 1 284 ? -13.716 -1.233 14.472 1.00 89.88 284 GLU A CA 1
ATOM 2108 C C . GLU A 1 284 ? -13.090 -2.637 14.499 1.00 89.88 284 GLU A C 1
ATOM 2110 O O . GLU A 1 284 ? -13.356 -3.411 15.419 1.00 89.88 284 GLU A O 1
ATOM 2115 N N . ARG A 1 285 ? -12.240 -2.973 13.518 1.00 89.31 285 ARG A N 1
ATOM 2116 C CA . ARG A 1 285 ? -11.521 -4.259 13.473 1.00 89.31 285 ARG A CA 1
ATOM 2117 C C . ARG A 1 285 ? -10.520 -4.388 14.617 1.00 89.31 285 ARG A C 1
ATOM 2119 O O . ARG A 1 285 ? -10.470 -5.434 15.260 1.00 89.31 285 ARG A O 1
ATOM 2126 N N . LEU A 1 286 ? -9.754 -3.330 14.885 1.00 91.38 286 LEU A N 1
ATOM 2127 C CA . LEU A 1 286 ? -8.825 -3.282 16.011 1.00 91.38 286 LEU A CA 1
ATOM 2128 C C . LEU A 1 286 ? -9.574 -3.449 17.332 1.00 91.38 286 LEU A C 1
ATOM 2130 O O . LEU A 1 286 ? -9.154 -4.257 18.147 1.00 91.38 286 LEU A O 1
ATOM 2134 N N . ALA A 1 287 ? -10.702 -2.761 17.523 1.00 92.94 287 ALA A N 1
ATOM 2135 C CA . ALA A 1 287 ? -11.513 -2.876 18.730 1.00 92.94 287 ALA A CA 1
ATOM 2136 C C . ALA A 1 287 ? -12.075 -4.294 18.927 1.00 92.94 287 ALA A C 1
ATOM 2138 O O . ALA A 1 287 ? -11.999 -4.819 20.034 1.00 92.94 287 ALA A O 1
ATOM 2139 N N . ARG A 1 288 ? -12.572 -4.948 17.866 1.00 91.94 288 ARG A N 1
ATOM 2140 C CA . ARG A 1 288 ? -13.026 -6.349 17.951 1.00 91.94 288 ARG A CA 1
ATOM 2141 C C . ARG A 1 288 ? -11.897 -7.293 18.362 1.00 91.94 288 ARG A C 1
ATOM 2143 O O . ARG A 1 288 ? -12.073 -8.081 19.281 1.00 91.94 288 ARG A O 1
ATOM 2150 N N . ALA A 1 289 ? -10.727 -7.173 17.733 1.00 91.62 289 ALA A N 1
ATOM 2151 C CA . ALA A 1 289 ? -9.562 -7.986 18.087 1.00 91.62 289 ALA A CA 1
ATOM 2152 C C . ALA A 1 289 ? -9.063 -7.699 19.518 1.00 91.62 289 ALA A C 1
ATOM 2154 O O . ALA A 1 289 ? -8.635 -8.606 20.232 1.00 91.62 289 ALA A O 1
ATOM 2155 N N . LEU A 1 290 ? -9.149 -6.438 19.948 1.00 93.44 290 LEU A N 1
ATOM 2156 C CA . LEU A 1 290 ? -8.766 -5.978 21.280 1.00 93.44 290 LEU A CA 1
ATOM 2157 C C . LEU A 1 290 ? -9.639 -6.581 22.381 1.00 93.44 290 LEU A C 1
ATOM 2159 O O . LEU A 1 290 ? -9.101 -6.989 23.409 1.00 93.44 290 LEU A O 1
ATOM 2163 N N . ALA A 1 291 ? -10.948 -6.701 22.150 1.00 92.38 291 ALA A N 1
ATOM 2164 C CA . ALA A 1 291 ? -11.884 -7.284 23.109 1.00 92.38 291 ALA A CA 1
ATOM 2165 C C . ALA A 1 291 ? -11.563 -8.752 23.448 1.00 92.38 291 ALA A C 1
ATOM 2167 O O . ALA A 1 291 ? -11.794 -9.196 24.571 1.00 92.38 291 ALA A O 1
ATOM 2168 N N . THR A 1 292 ? -10.973 -9.488 22.503 1.00 92.25 292 THR A N 1
ATOM 2169 C CA . THR A 1 292 ? -10.619 -10.906 22.662 1.00 92.25 292 THR A CA 1
ATOM 2170 C C . THR A 1 292 ? -9.145 -11.147 22.996 1.00 92.25 292 THR A C 1
ATOM 2172 O O . THR A 1 292 ? -8.736 -12.297 23.150 1.00 92.25 292 THR A O 1
ATOM 2175 N N . HIS A 1 293 ? -8.316 -10.100 23.090 1.00 92.94 293 HIS A N 1
ATOM 2176 C CA . HIS A 1 293 ? -6.872 -10.272 23.250 1.00 92.94 293 HIS A CA 1
ATOM 2177 C C . HIS A 1 293 ? -6.511 -10.811 24.652 1.00 92.94 293 HIS A C 1
ATOM 2179 O O . HIS A 1 293 ? -6.888 -10.182 25.650 1.00 92.94 293 HIS A O 1
ATOM 2185 N N . PRO A 1 294 ? -5.711 -11.894 24.780 1.00 89.69 294 PRO A N 1
ATOM 2186 C CA . PRO A 1 294 ? -5.434 -12.541 26.067 1.00 89.69 294 PRO A CA 1
ATOM 2187 C C . PRO A 1 294 ? -4.889 -11.594 27.142 1.00 89.69 294 PRO A C 1
ATOM 2189 O O . PRO A 1 294 ? -5.340 -11.636 28.286 1.00 89.69 294 PRO A O 1
ATOM 2192 N N . ALA A 1 295 ? -3.962 -10.697 26.785 1.00 87.06 295 ALA A N 1
ATOM 2193 C CA . ALA A 1 295 ? -3.423 -9.708 27.722 1.00 87.06 295 ALA A CA 1
ATOM 2194 C C . ALA A 1 295 ? -4.504 -8.799 28.342 1.00 87.06 295 ALA A C 1
ATOM 2196 O O . ALA A 1 295 ? -4.465 -8.551 29.547 1.00 87.06 295 ALA A O 1
ATOM 2197 N N . LEU A 1 296 ? -5.495 -8.357 27.559 1.00 88.31 296 LEU A N 1
ATOM 2198 C CA . LEU A 1 296 ? -6.586 -7.524 28.069 1.00 88.31 296 LEU A CA 1
ATOM 2199 C C . LEU A 1 296 ? -7.647 -8.335 28.797 1.00 88.31 296 LEU A C 1
ATOM 2201 O O . LEU A 1 296 ? -8.114 -7.888 29.837 1.00 88.31 296 LEU A O 1
ATOM 2205 N N . VAL A 1 297 ? -7.967 -9.541 28.326 1.00 89.31 297 VAL A N 1
ATOM 2206 C CA . VAL A 1 297 ? -8.853 -10.467 29.049 1.00 89.31 297 VAL A CA 1
ATOM 2207 C C . VAL A 1 297 ? -8.310 -10.749 30.452 1.00 89.31 297 VAL A C 1
ATOM 2209 O O . VAL A 1 297 ? -9.065 -10.761 31.420 1.00 89.31 297 VAL A O 1
ATOM 2212 N N . ARG A 1 298 ? -6.986 -10.914 30.588 1.00 87.25 298 ARG A N 1
ATOM 2213 C CA . ARG A 1 298 ? -6.324 -11.099 31.887 1.00 87.25 298 ARG A CA 1
ATOM 2214 C C . ARG A 1 298 ? -6.335 -9.832 32.745 1.00 87.25 298 ARG A C 1
ATOM 2216 O O . ARG A 1 298 ? -6.424 -9.959 33.961 1.00 87.25 298 ARG A O 1
ATOM 2223 N N . ALA A 1 299 ? -6.214 -8.647 32.150 1.00 84.25 299 ALA A N 1
ATOM 2224 C CA . ALA A 1 299 ? -6.157 -7.380 32.882 1.00 84.25 299 ALA A CA 1
ATOM 2225 C C . ALA A 1 299 ? -7.5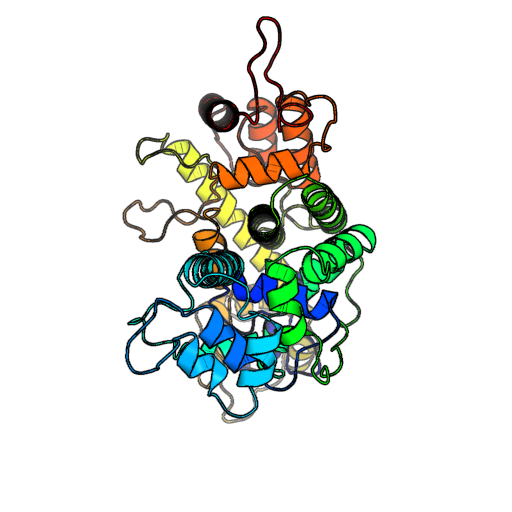43 -6.819 33.255 1.00 84.25 299 ALA A C 1
ATOM 2227 O O . ALA A 1 299 ? -7.673 -6.081 34.231 1.00 84.25 299 ALA A O 1
ATOM 2228 N N . TRP A 1 300 ? -8.589 -7.163 32.505 1.00 85.19 300 TRP A N 1
ATOM 2229 C CA . TRP A 1 300 ? -9.926 -6.610 32.693 1.00 85.19 300 TRP A CA 1
ATOM 2230 C C . TRP A 1 300 ? -10.519 -6.960 34.056 1.00 85.19 300 TRP A C 1
ATOM 2232 O O . TRP A 1 300 ? -10.497 -8.108 34.497 1.00 85.19 300 TRP A O 1
ATOM 2242 N N . GLY A 1 301 ? -11.063 -5.950 34.736 1.00 76.62 301 GLY A N 1
ATOM 2243 C CA . GLY A 1 301 ? -11.661 -6.107 36.061 1.00 76.62 301 GLY A CA 1
ATOM 2244 C C . GLY A 1 301 ? -10.659 -6.342 37.197 1.00 76.62 301 GLY A C 1
ATOM 2245 O O . GLY A 1 301 ? -11.087 -6.451 38.346 1.00 76.62 301 GLY A O 1
ATOM 2246 N N . ARG A 1 302 ? -9.347 -6.387 36.921 1.00 80.50 302 ARG A N 1
ATOM 2247 C CA . ARG A 1 302 ? -8.321 -6.448 37.967 1.00 80.50 302 ARG A CA 1
ATOM 2248 C C . ARG A 1 302 ? -7.969 -5.043 38.460 1.00 80.50 302 ARG A C 1
ATOM 2250 O O . ARG A 1 302 ? -7.855 -4.125 37.648 1.00 80.50 302 ARG A O 1
ATOM 2257 N N . PRO A 1 303 ? -7.763 -4.853 39.774 1.00 69.56 303 PRO A N 1
ATOM 2258 C CA . PRO A 1 303 ? -7.166 -3.625 40.276 1.00 69.56 303 PRO A CA 1
ATOM 2259 C C . PRO A 1 303 ? -5.742 -3.499 39.723 1.00 69.56 303 PRO A C 1
ATOM 2261 O O . PRO A 1 303 ? -4.946 -4.423 39.885 1.00 69.56 303 PRO A O 1
ATOM 2264 N N . ALA A 1 304 ? -5.416 -2.370 39.091 1.00 68.25 304 ALA A N 1
ATOM 2265 C CA . ALA A 1 304 ? -4.033 -2.072 38.722 1.00 68.25 304 ALA A CA 1
ATOM 2266 C C . ALA A 1 304 ? -3.164 -1.959 39.985 1.00 68.25 304 ALA A C 1
ATOM 2268 O O . ALA A 1 304 ? -3.638 -1.458 41.016 1.00 68.25 304 ALA A O 1
ATOM 2269 N N . ALA A 1 305 ? -1.908 -2.406 39.912 1.00 73.00 305 ALA A N 1
ATOM 2270 C CA . ALA A 1 305 ? -1.006 -2.318 41.050 1.00 73.00 305 ALA A CA 1
ATOM 2271 C C . ALA A 1 305 ? -0.696 -0.848 41.380 1.00 73.00 305 ALA A C 1
ATOM 2273 O O . ALA A 1 305 ? -0.820 0.060 40.552 1.00 73.00 305 ALA A O 1
ATOM 2274 N N . SER A 1 306 ? -0.329 -0.590 42.637 1.00 71.31 306 SER A N 1
ATOM 2275 C CA . SER A 1 306 ? 0.037 0.757 43.078 1.00 71.31 306 SER A CA 1
ATOM 2276 C C . SER A 1 306 ? 1.269 1.244 42.310 1.00 71.31 306 SER A C 1
ATOM 2278 O O . SER A 1 306 ? 2.336 0.650 42.435 1.00 71.31 306 SER A O 1
ATOM 2280 N N . GLY A 1 307 ? 1.128 2.345 41.567 1.00 72.31 307 GLY A N 1
ATOM 2281 C CA . GLY A 1 307 ? 2.209 2.960 40.787 1.00 72.31 307 GLY A CA 1
ATOM 2282 C C . GLY A 1 307 ? 2.158 2.698 39.279 1.00 72.31 307 GLY A C 1
ATOM 2283 O O . GLY A 1 307 ? 2.929 3.321 38.552 1.00 72.31 307 GLY A O 1
ATOM 2284 N N . ASP A 1 308 ? 1.244 1.851 38.796 1.00 78.88 308 ASP A N 1
ATOM 2285 C CA . ASP A 1 308 ? 1.074 1.630 37.358 1.00 78.88 308 ASP A CA 1
ATOM 2286 C C . ASP A 1 308 ? 0.384 2.818 36.672 1.00 78.88 308 ASP A C 1
ATOM 2288 O O . ASP A 1 308 ? -0.596 3.380 37.171 1.00 78.88 308 ASP A O 1
ATOM 2292 N N . GLU A 1 309 ? 0.882 3.177 35.486 1.00 85.12 309 GLU A N 1
ATOM 2293 C CA . GLU A 1 309 ? 0.257 4.170 34.612 1.00 85.12 309 GLU A CA 1
ATOM 2294 C C . GLU A 1 309 ? -1.130 3.687 34.161 1.00 85.12 309 GLU A C 1
ATOM 2296 O O . GLU A 1 309 ? -1.324 2.519 33.806 1.00 85.12 309 GLU A O 1
ATOM 2301 N N . ARG A 1 310 ? -2.103 4.603 34.146 1.00 85.94 310 ARG A N 1
ATOM 2302 C CA . ARG A 1 310 ? -3.498 4.301 33.819 1.00 85.94 310 ARG A CA 1
ATOM 2303 C C . ARG A 1 310 ? -4.000 5.133 32.649 1.00 85.94 310 ARG A C 1
ATOM 2305 O O . ARG A 1 310 ? -3.700 6.320 32.548 1.00 85.94 310 ARG A O 1
ATOM 2312 N N . VAL A 1 311 ? -4.812 4.507 31.803 1.00 85.38 311 VAL A N 1
ATOM 2313 C CA . VAL A 1 311 ? -5.509 5.157 30.690 1.00 85.38 311 VAL A CA 1
ATOM 2314 C C . VAL A 1 311 ? -6.971 5.361 31.093 1.00 85.38 311 VAL A C 1
ATOM 2316 O O . VAL A 1 311 ? -7.685 4.369 31.254 1.00 85.38 311 VAL A O 1
ATOM 2319 N N . PRO A 1 312 ? -7.437 6.607 31.285 1.00 85.62 312 PRO A N 1
ATOM 2320 C CA . PRO A 1 312 ? -8.807 6.870 31.711 1.00 85.62 312 PRO A CA 1
ATOM 2321 C C . PRO A 1 312 ? -9.803 6.552 30.589 1.00 85.62 312 PRO A C 1
ATOM 2323 O O . PRO A 1 312 ? -9.635 6.992 29.453 1.00 85.62 312 PRO A O 1
ATOM 2326 N N . LEU A 1 313 ? -10.865 5.815 30.919 1.00 85.12 313 LEU A N 1
ATOM 2327 C CA . LEU A 1 313 ? -11.939 5.444 29.989 1.00 85.12 313 LEU A CA 1
ATOM 2328 C C . LEU A 1 313 ? -13.144 6.391 30.076 1.00 85.12 313 LEU A C 1
ATOM 2330 O O . LEU A 1 313 ? -13.912 6.497 29.122 1.00 85.12 313 LEU A O 1
ATOM 2334 N N . GLY A 1 314 ? -13.302 7.097 31.202 1.00 80.44 314 GLY A N 1
ATOM 2335 C CA . GLY A 1 314 ? -14.289 8.171 31.376 1.00 80.44 314 GLY A CA 1
ATOM 2336 C C . GLY A 1 314 ? -15.744 7.720 31.544 1.00 80.44 314 GLY A C 1
ATOM 2337 O O . GLY A 1 314 ? -16.621 8.567 31.690 1.00 80.44 314 GLY A O 1
ATOM 2338 N N . GLN A 1 315 ? -16.015 6.415 31.540 1.00 81.31 315 GLN A N 1
ATOM 2339 C CA . GLN A 1 315 ? -17.346 5.848 31.757 1.00 81.31 315 GLN A CA 1
ATOM 2340 C C . GLN A 1 315 ? -17.252 4.418 32.293 1.00 81.31 315 GLN A C 1
ATOM 2342 O O . GLN A 1 315 ? -16.282 3.712 32.016 1.00 81.31 315 GLN A O 1
ATOM 2347 N N . GLU A 1 316 ? -18.269 3.989 33.041 1.00 82.06 316 GLU A N 1
ATOM 2348 C CA . GLU A 1 316 ? -18.389 2.594 33.462 1.00 82.06 316 GLU A CA 1
ATOM 2349 C C . GLU A 1 316 ? -18.870 1.722 32.299 1.00 82.06 316 GLU A C 1
ATOM 2351 O O . GLU A 1 316 ? -19.847 2.045 31.624 1.00 82.06 316 GLU A O 1
ATOM 2356 N N . LEU A 1 317 ? -18.185 0.601 32.080 1.00 86.25 317 LEU A N 1
ATOM 2357 C CA . LEU A 1 317 ? -18.432 -0.319 30.969 1.00 86.25 317 LEU A CA 1
ATOM 2358 C C . LEU A 1 317 ? -18.669 -1.726 31.515 1.00 86.25 317 LEU A C 1
ATOM 2360 O O . LEU A 1 317 ? -18.007 -2.137 32.473 1.00 86.25 317 LEU A O 1
ATOM 2364 N N . LYS A 1 318 ? -19.631 -2.456 30.936 1.00 85.44 318 LYS A N 1
ATOM 2365 C CA . LYS A 1 318 ? -20.101 -3.738 31.490 1.00 85.44 318 LYS A CA 1
ATOM 2366 C C . LYS A 1 318 ? -19.358 -4.944 30.927 1.00 85.44 318 LYS A C 1
ATOM 2368 O O . LYS A 1 318 ? -19.305 -5.982 31.582 1.00 85.44 318 LYS A O 1
ATOM 2373 N N . SER A 1 319 ? -18.775 -4.817 29.739 1.00 89.56 319 SER A N 1
ATOM 2374 C CA . SER A 1 319 ? -18.053 -5.892 29.057 1.00 89.56 319 SER A CA 1
ATOM 2375 C C . SER A 1 319 ? -16.813 -5.375 28.330 1.00 89.56 319 SER A C 1
ATOM 2377 O O . SER A 1 319 ? -16.671 -4.177 28.081 1.00 89.56 319 SER A O 1
ATOM 2379 N N . LEU A 1 320 ? -15.918 -6.297 27.964 1.00 89.62 320 LEU A N 1
ATOM 2380 C CA . LEU A 1 320 ? -14.768 -5.988 27.114 1.00 89.62 320 LEU A CA 1
ATOM 2381 C C . LEU A 1 320 ? -15.181 -5.542 25.710 1.00 89.62 320 LEU A C 1
ATOM 2383 O O . LEU A 1 320 ? -14.540 -4.653 25.159 1.00 89.62 320 LEU A O 1
ATOM 2387 N N . ASP A 1 321 ? -16.269 -6.088 25.166 1.00 91.38 321 ASP A N 1
ATOM 2388 C CA . ASP A 1 321 ? -16.787 -5.695 23.851 1.00 91.38 321 ASP A CA 1
ATOM 2389 C C . ASP A 1 321 ? -17.249 -4.231 23.835 1.00 91.38 321 ASP A C 1
ATOM 2391 O O . ASP A 1 321 ? -16.953 -3.489 22.898 1.00 91.38 321 ASP A O 1
ATOM 2395 N N . GLU A 1 322 ? -17.924 -3.782 24.899 1.00 90.56 322 GLU A N 1
ATOM 2396 C CA . GLU A 1 322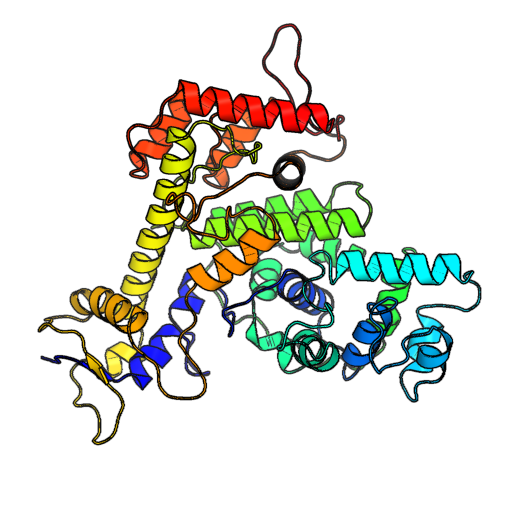 ? -18.301 -2.374 25.075 1.00 90.56 322 GLU A CA 1
ATOM 2397 C C . GLU A 1 322 ? -17.076 -1.490 25.342 1.00 90.56 322 GLU A C 1
ATOM 2399 O O . GLU A 1 322 ? -17.003 -0.345 24.883 1.00 90.56 322 GLU A O 1
ATOM 2404 N N . ALA A 1 323 ? -16.104 -2.014 26.093 1.00 90.12 323 ALA A N 1
ATOM 2405 C CA . ALA A 1 323 ? -14.938 -1.261 26.519 1.00 90.12 323 ALA A CA 1
ATOM 2406 C C . ALA A 1 323 ? -13.895 -1.072 25.416 1.00 90.12 323 ALA A C 1
ATOM 2408 O O . ALA A 1 323 ? -13.276 -0.011 25.350 1.00 90.12 323 ALA A O 1
ATOM 2409 N N . ALA A 1 324 ? -13.701 -2.044 24.527 1.00 92.94 324 ALA A N 1
ATOM 2410 C CA . ALA A 1 324 ? -12.610 -2.029 23.559 1.00 92.94 324 ALA A CA 1
ATOM 2411 C C . ALA A 1 324 ? -12.627 -0.814 22.605 1.00 92.94 324 ALA A C 1
ATOM 2413 O O . ALA A 1 324 ? -11.579 -0.179 22.449 1.00 92.94 324 ALA A O 1
ATOM 2414 N N . PRO A 1 325 ? -13.770 -0.379 22.029 1.00 93.31 325 PRO A N 1
ATOM 2415 C CA . PRO A 1 325 ? -13.817 0.856 21.240 1.00 93.31 325 PRO A CA 1
ATOM 2416 C C . PRO A 1 325 ? -13.459 2.108 22.054 1.00 93.31 325 PRO A C 1
ATOM 2418 O O . PRO A 1 325 ? -12.900 3.066 21.519 1.00 93.31 325 PRO A O 1
ATOM 2421 N N . VAL A 1 326 ? -13.794 2.122 23.347 1.00 91.62 326 VAL A N 1
ATOM 2422 C CA . VAL A 1 326 ? -13.520 3.236 24.266 1.00 91.62 326 VAL A CA 1
ATOM 2423 C C . VAL A 1 326 ? -12.042 3.255 24.641 1.00 91.62 326 VAL A C 1
ATOM 2425 O O . VAL A 1 326 ? -11.417 4.308 24.554 1.00 91.62 326 VAL A O 1
ATOM 2428 N N . MET A 1 327 ? -11.466 2.094 24.963 1.00 92.25 327 MET A N 1
ATOM 2429 C CA . MET A 1 327 ? -10.034 1.914 25.209 1.00 92.25 327 MET A CA 1
ATOM 2430 C C . MET A 1 327 ? -9.202 2.345 24.010 1.00 92.25 327 MET A C 1
ATOM 2432 O O . MET A 1 327 ? -8.213 3.049 24.184 1.00 92.25 327 MET A O 1
ATOM 2436 N N . LEU A 1 328 ? -9.611 1.968 22.794 1.00 92.56 328 LEU A N 1
ATOM 2437 C CA . LEU A 1 328 ? -8.918 2.364 21.574 1.00 92.56 328 LEU A CA 1
ATOM 2438 C C . LEU A 1 328 ? -8.924 3.891 21.414 1.00 92.56 328 LEU A C 1
ATOM 2440 O O . LEU A 1 328 ? -7.875 4.489 21.192 1.00 92.56 328 LEU A O 1
ATOM 2444 N N . ARG A 1 329 ? -10.080 4.546 21.596 1.00 91.31 329 ARG A N 1
ATOM 2445 C CA . ARG A 1 329 ? -10.170 6.017 21.562 1.00 91.31 329 ARG A CA 1
ATOM 2446 C C . ARG A 1 329 ? -9.327 6.678 22.651 1.00 91.31 329 ARG A C 1
ATOM 2448 O O . ARG A 1 329 ? -8.626 7.641 22.356 1.00 91.31 329 ARG A O 1
ATOM 2455 N N . ALA A 1 330 ? -9.364 6.156 23.875 1.00 89.81 330 ALA A N 1
ATOM 2456 C CA . ALA A 1 330 ? -8.575 6.677 24.985 1.00 89.81 330 ALA A CA 1
ATOM 2457 C C . ALA A 1 330 ? -7.070 6.543 24.704 1.00 89.81 330 ALA A C 1
ATOM 2459 O O . ALA A 1 330 ? -6.344 7.530 24.807 1.00 89.81 330 ALA A O 1
ATOM 2460 N N . ALA A 1 331 ? -6.625 5.373 24.232 1.00 90.75 331 ALA A N 1
ATOM 2461 C CA . ALA A 1 331 ? -5.246 5.103 23.826 1.00 90.75 331 ALA A CA 1
ATOM 2462 C C . ALA A 1 331 ? -4.739 6.066 22.745 1.00 90.75 331 ALA A C 1
ATOM 2464 O O . ALA A 1 331 ? -3.580 6.474 22.794 1.00 90.75 331 ALA A O 1
ATOM 2465 N N . ARG A 1 332 ? -5.594 6.446 21.785 1.00 88.19 332 ARG A N 1
ATOM 2466 C CA . ARG A 1 332 ? -5.252 7.404 20.717 1.00 88.19 332 ARG A CA 1
ATOM 2467 C C . ARG A 1 332 ? -4.942 8.804 21.247 1.00 88.19 332 ARG A C 1
ATOM 2469 O O . ARG A 1 332 ? -4.163 9.527 20.637 1.00 88.19 332 ARG A O 1
ATOM 2476 N N . THR A 1 333 ? -5.563 9.197 22.356 1.00 87.06 333 THR A N 1
ATOM 2477 C CA . THR A 1 333 ? -5.371 10.517 22.985 1.00 87.06 333 THR A CA 1
ATOM 2478 C C . THR A 1 333 ? -4.425 10.490 24.183 1.00 87.06 333 THR A C 1
ATOM 2480 O O . THR A 1 333 ? -4.062 11.545 24.707 1.00 87.06 333 THR A O 1
ATOM 2483 N N . HIS A 1 334 ? -4.048 9.294 24.636 1.00 86.44 334 HIS A N 1
ATOM 2484 C CA . HIS A 1 334 ? -3.220 9.097 25.815 1.00 86.44 334 HIS A CA 1
ATOM 2485 C C . HIS A 1 334 ? -1.775 9.516 25.544 1.00 86.44 334 HIS A C 1
ATOM 2487 O O . HIS A 1 334 ? -1.197 9.174 24.514 1.00 86.44 334 HIS A O 1
ATOM 2493 N N . ARG A 1 335 ? -1.174 10.250 26.484 1.00 83.06 335 ARG A N 1
ATOM 2494 C CA . ARG A 1 335 ? 0.249 10.601 26.425 1.00 83.06 335 ARG A CA 1
ATOM 2495 C C . ARG A 1 335 ? 1.055 9.504 27.094 1.00 83.06 335 ARG A C 1
ATOM 2497 O O . ARG A 1 335 ? 1.217 9.509 28.308 1.00 83.06 335 ARG A O 1
ATOM 2504 N N . TRP A 1 336 ? 1.553 8.585 26.285 1.00 81.75 336 TRP A N 1
ATOM 2505 C CA . TRP A 1 336 ? 2.343 7.457 26.746 1.00 81.75 336 TRP A CA 1
ATOM 2506 C C . TRP A 1 336 ? 3.673 7.912 27.355 1.00 81.75 336 TRP A C 1
ATOM 2508 O O . TRP A 1 336 ? 4.457 8.611 26.712 1.00 81.75 336 TRP A O 1
ATOM 2518 N N . VAL A 1 337 ? 3.943 7.497 28.594 1.00 68.56 337 VAL A N 1
ATOM 2519 C CA . VAL A 1 337 ? 5.228 7.749 29.260 1.00 68.56 337 VAL A CA 1
ATOM 2520 C C . VAL A 1 337 ? 6.208 6.599 28.948 1.00 68.56 337 VAL A C 1
ATOM 2522 O O . VAL A 1 337 ? 5.826 5.425 28.888 1.00 68.56 337 VAL A O 1
ATOM 2525 N N . GLY A 1 338 ? 7.484 6.926 28.701 1.00 65.69 338 GLY A N 1
ATOM 2526 C CA . GLY A 1 338 ? 8.566 5.964 28.423 1.00 65.69 338 GLY A CA 1
ATOM 2527 C C . GLY A 1 338 ? 8.955 5.806 26.941 1.00 65.69 338 GLY A C 1
ATOM 2528 O O . GLY A 1 338 ? 8.447 6.493 26.065 1.00 65.69 338 GLY A O 1
ATOM 2529 N N . GLU A 1 339 ? 9.890 4.893 26.654 1.00 54.44 339 GLU A N 1
ATOM 2530 C CA . GLU A 1 339 ? 10.623 4.827 25.370 1.00 54.44 339 GLU A CA 1
ATOM 2531 C C . GLU A 1 339 ? 9.837 4.288 24.156 1.00 54.44 339 GLU A C 1
ATOM 2533 O O . GLU A 1 339 ? 10.360 4.286 23.041 1.00 54.44 339 GLU A O 1
ATOM 2538 N N . ARG A 1 340 ? 8.599 3.801 24.325 1.00 65.00 340 ARG A N 1
ATOM 2539 C CA . ARG A 1 340 ? 7.832 3.161 23.235 1.00 65.00 340 ARG A CA 1
ATOM 2540 C C . ARG A 1 340 ? 6.382 3.619 23.201 1.00 65.00 340 ARG A C 1
ATOM 2542 O O . ARG A 1 340 ? 5.518 2.952 23.764 1.00 65.00 340 ARG A O 1
ATOM 2549 N N . ASP A 1 341 ? 6.150 4.748 22.545 1.00 75.69 341 ASP A N 1
ATOM 2550 C CA . ASP A 1 341 ? 4.814 5.240 22.204 1.00 75.69 341 ASP A CA 1
ATOM 2551 C C . ASP A 1 341 ? 4.047 4.220 21.336 1.00 75.69 341 ASP A C 1
ATOM 2553 O O . ASP A 1 341 ? 4.662 3.427 20.608 1.00 75.69 341 ASP A O 1
ATOM 2557 N N . VAL A 1 342 ? 2.712 4.226 21.411 1.00 82.38 342 VAL A N 1
ATOM 2558 C CA . VAL A 1 342 ? 1.883 3.375 20.547 1.00 82.38 342 VAL A CA 1
ATOM 2559 C C . VAL A 1 342 ? 1.923 3.919 19.128 1.00 82.38 342 VAL A C 1
ATOM 2561 O O . VAL A 1 342 ? 1.546 5.059 18.881 1.00 82.38 342 VAL A O 1
ATOM 2564 N N . TYR A 1 343 ? 2.361 3.092 18.175 1.00 81.88 343 TYR A N 1
ATOM 2565 C CA . TYR A 1 343 ? 2.307 3.468 16.766 1.00 81.88 343 TYR A CA 1
ATOM 2566 C C . TYR A 1 343 ? 0.901 3.239 16.216 1.00 81.88 343 TYR A C 1
ATOM 2568 O O . TYR A 1 343 ? 0.315 2.171 16.404 1.00 81.88 343 TYR A O 1
ATOM 2576 N N . TRP A 1 344 ? 0.384 4.222 15.481 1.00 85.50 344 TRP A N 1
ATOM 2577 C CA . TRP A 1 344 ? -0.933 4.115 14.864 1.00 85.50 344 TRP A CA 1
ATOM 2578 C C . TRP A 1 344 ? -0.838 3.827 13.367 1.00 85.50 344 TRP A C 1
ATOM 2580 O O . TRP A 1 344 ? -0.032 4.454 12.664 1.00 85.50 344 TRP A O 1
ATOM 2590 N N . PRO A 1 345 ? -1.661 2.904 12.831 1.00 83.94 345 PRO A N 1
ATOM 2591 C CA . PRO A 1 345 ? -1.569 2.531 11.430 1.00 83.94 345 PRO A CA 1
ATOM 2592 C C . PRO A 1 345 ? -1.669 3.703 10.455 1.00 83.94 345 PRO A C 1
ATOM 2594 O O . PRO A 1 345 ? -0.880 3.819 9.520 1.00 83.94 345 PRO A O 1
ATOM 2597 N N . GLU A 1 346 ? -2.584 4.638 10.687 1.00 83.44 346 GLU A N 1
ATOM 2598 C CA . GLU A 1 346 ? -2.793 5.771 9.790 1.00 83.44 346 GLU A CA 1
ATOM 2599 C C . GLU A 1 346 ? -1.625 6.766 9.726 1.00 83.44 346 GLU A C 1
ATOM 2601 O O . GLU A 1 346 ? -1.578 7.590 8.801 1.00 83.44 346 GLU A O 1
ATOM 2606 N N . GLU A 1 347 ? -0.704 6.729 10.691 1.00 81.56 347 GLU A N 1
ATOM 2607 C CA . GLU A 1 347 ? 0.509 7.545 10.695 1.00 81.56 347 GLU A CA 1
ATOM 2608 C C . GLU A 1 347 ? 1.531 6.979 9.719 1.00 81.56 347 GLU A C 1
ATOM 2610 O O . GLU A 1 347 ? 1.979 7.689 8.810 1.00 81.56 347 GLU A O 1
ATOM 2615 N N . PHE A 1 348 ? 1.831 5.682 9.834 1.00 79.25 348 PHE A N 1
ATOM 2616 C CA . PHE A 1 348 ? 2.775 5.051 8.922 1.00 79.25 348 PHE A CA 1
ATOM 2617 C C . PHE A 1 348 ? 2.191 4.919 7.516 1.00 79.25 348 PHE A C 1
ATOM 2619 O O . PHE A 1 348 ? 2.923 5.121 6.550 1.00 79.25 348 PHE A O 1
ATOM 2626 N N . LEU A 1 349 ? 0.886 4.654 7.374 1.00 80.62 349 LEU A N 1
ATOM 2627 C CA . LEU A 1 349 ? 0.211 4.629 6.074 1.00 80.62 349 LEU A CA 1
ATOM 2628 C C . LEU A 1 349 ? 0.292 5.991 5.400 1.00 80.62 349 LEU A C 1
ATOM 2630 O O . LEU A 1 349 ? 0.627 6.071 4.224 1.00 80.62 349 LEU A O 1
ATOM 2634 N N . ALA A 1 350 ? 0.057 7.076 6.144 1.00 80.94 350 ALA A N 1
ATOM 2635 C CA . ALA A 1 350 ? 0.225 8.419 5.608 1.00 80.94 350 ALA A CA 1
ATOM 2636 C C . ALA A 1 350 ? 1.682 8.690 5.217 1.00 80.94 350 ALA A C 1
ATOM 2638 O O . ALA A 1 350 ? 1.923 9.278 4.165 1.00 80.94 350 ALA A O 1
ATOM 2639 N N . ALA A 1 351 ? 2.659 8.272 6.025 1.00 78.69 351 ALA A N 1
ATOM 2640 C CA . ALA A 1 351 ? 4.074 8.443 5.705 1.00 78.69 351 ALA A CA 1
ATOM 2641 C C . ALA A 1 351 ? 4.486 7.659 4.445 1.00 78.69 351 ALA A C 1
ATOM 2643 O O . ALA A 1 351 ? 5.123 8.224 3.552 1.00 78.69 351 ALA A O 1
ATOM 2644 N N . LEU A 1 352 ? 4.089 6.389 4.361 1.00 79.94 352 LEU A N 1
ATOM 2645 C CA . LEU A 1 352 ? 4.391 5.478 3.263 1.00 79.94 352 LEU A CA 1
ATOM 2646 C C . LEU A 1 352 ? 3.661 5.904 1.979 1.00 79.94 352 LEU A C 1
ATOM 2648 O O . LEU A 1 352 ? 4.295 6.118 0.945 1.00 79.94 352 LEU A O 1
ATOM 2652 N N . GLY A 1 353 ? 2.350 6.127 2.057 1.00 81.44 353 GLY A N 1
ATOM 2653 C CA . GLY A 1 353 ? 1.520 6.491 0.913 1.00 81.44 353 GLY A CA 1
ATOM 2654 C C . GLY A 1 353 ? 1.822 7.879 0.346 1.00 81.44 353 GLY A C 1
ATOM 2655 O O . GLY A 1 353 ? 1.846 8.049 -0.871 1.00 81.44 353 GLY A O 1
ATOM 2656 N N . ARG A 1 354 ? 2.174 8.871 1.181 1.00 81.62 354 ARG A N 1
ATOM 2657 C CA . ARG A 1 354 ? 2.636 10.187 0.685 1.00 81.62 354 ARG A CA 1
ATOM 2658 C C . ARG A 1 354 ? 3.930 10.076 -0.115 1.00 81.62 354 ARG A C 1
ATOM 2660 O O . ARG A 1 354 ? 4.123 10.827 -1.064 1.00 81.62 354 ARG A O 1
ATOM 2667 N N . LYS A 1 355 ? 4.826 9.161 0.262 1.00 74.44 355 LYS A N 1
ATOM 2668 C CA . LYS A 1 355 ? 6.090 8.936 -0.456 1.00 74.44 355 LYS A CA 1
ATOM 2669 C C . LYS A 1 355 ? 5.889 8.216 -1.782 1.00 74.44 355 LYS A C 1
ATOM 2671 O O . LYS A 1 355 ? 6.596 8.526 -2.733 1.00 74.44 355 LYS A O 1
ATOM 2676 N N . ALA A 1 356 ? 4.932 7.295 -1.844 1.00 74.56 356 ALA A N 1
ATOM 2677 C CA . ALA A 1 356 ? 4.522 6.659 -3.095 1.00 74.56 356 ALA A CA 1
ATOM 2678 C C . ALA A 1 356 ? 3.622 7.553 -3.967 1.00 74.56 356 ALA A C 1
ATOM 2680 O O . ALA A 1 356 ? 3.333 7.201 -5.105 1.00 74.56 356 ALA A O 1
ATOM 2681 N N . GLY A 1 357 ? 3.169 8.700 -3.450 1.00 77.00 357 GLY A N 1
ATOM 2682 C CA . GLY A 1 357 ? 2.240 9.591 -4.143 1.00 77.00 357 GLY A CA 1
ATOM 2683 C C . GLY A 1 357 ? 0.785 9.117 -4.125 1.00 77.00 357 GLY A C 1
ATOM 2684 O O . GLY A 1 357 ? -0.058 9.786 -4.713 1.00 77.00 357 GLY A O 1
ATOM 2685 N N . CYS A 1 358 ? 0.465 8.020 -3.426 1.00 83.19 358 CYS A N 1
ATOM 2686 C CA . CYS A 1 358 ? -0.901 7.506 -3.333 1.00 83.19 358 CYS A CA 1
ATOM 2687 C C . CYS A 1 358 ? -1.745 8.163 -2.232 1.00 83.19 358 CYS A C 1
ATOM 2689 O O . CYS A 1 358 ? -2.927 7.857 -2.118 1.00 83.19 358 CYS A O 1
ATOM 2691 N N . ILE A 1 359 ? -1.168 9.070 -1.431 1.00 85.06 359 ILE A N 1
ATOM 2692 C CA . ILE A 1 359 ? -1.893 9.877 -0.437 1.00 85.06 359 ILE A CA 1
ATOM 2693 C C . ILE A 1 359 ? -1.538 11.365 -0.592 1.00 85.06 359 ILE A C 1
ATOM 2695 O O . ILE A 1 359 ? -0.390 11.760 -0.382 1.00 85.06 359 ILE A O 1
ATOM 2699 N N . GLN A 1 360 ? -2.541 12.198 -0.890 1.00 78.62 360 GLN A N 1
ATOM 2700 C CA . GLN A 1 360 ? -2.447 13.667 -1.034 1.00 78.62 360 GLN A CA 1
ATOM 2701 C C . GLN A 1 360 ? -3.129 14.393 0.155 1.00 78.62 360 GLN A C 1
ATOM 2703 O O . GLN A 1 360 ? -4.106 13.862 0.687 1.00 78.62 360 GLN A O 1
ATOM 2708 N N . PRO A 1 361 ? -2.744 15.635 0.529 1.00 63.72 361 PRO A N 1
ATOM 2709 C CA . PRO A 1 361 ? -1.388 16.081 0.835 1.00 63.72 361 PRO A CA 1
ATOM 2710 C C . PRO A 1 361 ? -1.234 16.584 2.296 1.00 63.72 361 PRO A C 1
ATOM 2712 O O . PRO A 1 361 ? -2.003 16.268 3.197 1.00 63.72 361 PRO A O 1
ATOM 2715 N N . ARG A 1 362 ? -0.111 17.273 2.529 1.00 55.72 362 ARG A N 1
ATOM 2716 C CA . ARG A 1 362 ? 0.734 17.320 3.736 1.00 55.72 362 ARG A CA 1
ATOM 2717 C C . ARG A 1 362 ? 0.517 18.545 4.643 1.00 55.72 362 ARG A C 1
ATOM 2719 O O . ARG A 1 362 ? 1.144 18.640 5.691 1.00 55.72 362 ARG A O 1
ATOM 2726 N N . THR A 1 363 ? -0.341 19.466 4.226 1.00 49.31 363 THR A N 1
ATOM 2727 C CA . THR A 1 363 ? -0.700 20.698 4.934 1.00 49.31 363 THR A CA 1
ATOM 2728 C C . THR A 1 363 ? -2.207 20.870 4.825 1.00 49.31 363 THR A C 1
ATOM 2730 O O . THR A 1 363 ? -2.716 20.961 3.708 1.00 49.31 363 THR A O 1
ATOM 2733 N N . ASP A 1 364 ? -2.900 20.976 5.957 1.00 44.75 364 ASP A N 1
ATOM 2734 C CA . ASP A 1 364 ? -4.357 21.180 6.062 1.00 44.75 364 ASP A CA 1
ATOM 2735 C C . ASP A 1 364 ? -4.850 22.523 5.494 1.00 44.75 364 ASP A C 1
ATOM 2737 O O . ASP A 1 364 ? -5.995 22.903 5.707 1.00 44.75 364 ASP A O 1
ATOM 2741 N N . ARG A 1 365 ? -4.027 23.247 4.721 1.00 44.50 365 ARG A N 1
ATOM 2742 C CA . ARG A 1 365 ? -4.379 24.540 4.109 1.00 44.50 365 ARG A CA 1
ATOM 2743 C C . ARG A 1 365 ? -5.645 24.487 3.256 1.00 44.50 365 ARG A C 1
ATOM 2745 O O . ARG A 1 365 ? -6.267 25.518 3.055 1.00 44.50 365 ARG A O 1
ATOM 2752 N N . ALA A 1 366 ? -6.016 23.305 2.772 1.00 50.50 366 ALA A N 1
ATOM 2753 C CA . ALA A 1 366 ? -7.226 23.109 1.991 1.00 50.50 366 ALA A CA 1
ATOM 2754 C C . ALA A 1 366 ? -8.377 22.457 2.793 1.00 50.50 366 ALA A C 1
ATOM 2756 O O . ALA A 1 366 ? -9.457 22.294 2.253 1.00 50.50 366 ALA A O 1
ATOM 2757 N N . GLY A 1 367 ? -8.183 22.055 4.057 1.00 54.22 367 GLY A N 1
ATOM 2758 C CA . GLY A 1 367 ? -9.248 21.522 4.928 1.00 54.22 367 GLY A CA 1
ATOM 2759 C C . GLY A 1 367 ? -9.856 20.163 4.535 1.00 54.22 367 GLY A C 1
ATOM 2760 O O . GLY A 1 367 ? -10.665 19.623 5.280 1.00 54.22 367 GLY A O 1
ATOM 2761 N N . TRP A 1 368 ? -9.464 19.577 3.398 1.00 62.25 368 TRP A N 1
ATOM 2762 C CA . TRP A 1 368 ? -10.117 18.384 2.838 1.00 62.25 368 TRP A CA 1
ATOM 2763 C C . TRP A 1 368 ? -9.703 17.047 3.478 1.00 62.25 368 TRP A C 1
ATOM 2765 O O . TRP A 1 368 ? -10.413 16.066 3.306 1.00 62.25 368 TRP A O 1
ATOM 2775 N N . GLY A 1 369 ? -8.579 16.973 4.201 1.00 72.56 369 GLY A N 1
ATOM 2776 C CA . GLY A 1 369 ? -8.074 15.729 4.807 1.00 72.56 369 GLY A CA 1
ATOM 2777 C C . GLY A 1 369 ? -7.323 14.782 3.849 1.00 72.56 369 GLY A C 1
ATOM 2778 O O . GLY A 1 369 ? -7.138 15.069 2.664 1.00 72.56 369 GLY A O 1
ATOM 2779 N N . LYS A 1 370 ? -6.838 13.649 4.387 1.00 85.50 370 LYS A N 1
ATOM 2780 C CA . LYS A 1 370 ? -6.097 12.606 3.641 1.00 85.50 370 LYS A CA 1
ATOM 2781 C C . LYS A 1 370 ? -7.023 11.938 2.610 1.00 85.50 370 LYS A C 1
ATOM 2783 O O . LYS A 1 370 ? -8.124 11.539 2.971 1.00 85.50 370 LYS A O 1
ATOM 2788 N N . ARG A 1 371 ? -6.562 11.741 1.370 1.00 88.06 371 ARG A N 1
ATOM 2789 C CA . ARG A 1 371 ? -7.290 10.990 0.323 1.00 88.06 371 ARG A CA 1
ATOM 2790 C C . ARG A 1 371 ? -6.358 10.143 -0.535 1.00 88.06 371 ARG A C 1
ATOM 2792 O O . ARG A 1 371 ? -5.177 10.481 -0.650 1.00 88.06 371 ARG A O 1
ATOM 2799 N N . LEU A 1 372 ? -6.899 9.091 -1.155 1.00 90.69 372 LEU A N 1
ATOM 2800 C CA . LEU A 1 372 ? -6.167 8.314 -2.153 1.00 90.69 372 LEU A CA 1
ATOM 2801 C C . LEU A 1 372 ? -6.023 9.107 -3.447 1.00 90.69 372 LEU A C 1
ATOM 2803 O O . LEU A 1 372 ? -6.982 9.711 -3.928 1.00 90.69 372 LEU A O 1
ATOM 2807 N N . ALA A 1 373 ? -4.823 9.074 -4.008 1.00 89.06 373 ALA A N 1
ATOM 2808 C CA . ALA A 1 373 ? -4.534 9.688 -5.287 1.00 89.06 373 ALA A CA 1
ATOM 2809 C C . ALA A 1 373 ? -3.837 8.707 -6.223 1.00 89.06 373 ALA A C 1
ATOM 2811 O O . ALA A 1 373 ? -3.043 7.880 -5.784 1.00 89.06 373 ALA A O 1
ATOM 2812 N N . LEU A 1 374 ? -4.116 8.819 -7.514 1.00 90.25 374 LEU A N 1
ATOM 2813 C CA . LEU A 1 374 ? -3.431 8.063 -8.549 1.00 90.25 374 LEU A CA 1
ATOM 2814 C C . LEU A 1 374 ? -2.554 9.019 -9.341 1.00 90.25 374 LEU A C 1
ATOM 2816 O O . LEU A 1 374 ? -3.026 9.924 -10.028 1.00 90.25 374 LEU A O 1
ATOM 2820 N N . THR A 1 375 ? -1.248 8.856 -9.174 1.00 89.38 375 THR A N 1
ATOM 2821 C CA . THR A 1 375 ? -0.254 9.461 -10.056 1.00 89.38 375 THR A CA 1
ATOM 2822 C C . THR A 1 375 ? -0.178 8.644 -11.342 1.00 89.38 375 THR A C 1
ATOM 2824 O O . THR A 1 375 ? -0.604 7.490 -11.372 1.00 89.38 375 THR A O 1
ATOM 2827 N N . GLY A 1 376 ? 0.424 9.201 -12.392 1.00 89.94 376 GLY A N 1
ATOM 2828 C CA . GLY A 1 376 ? 0.636 8.441 -13.626 1.00 89.94 376 GLY A CA 1
ATOM 2829 C C . GLY A 1 376 ? 1.435 7.152 -13.398 1.00 89.94 376 GLY A C 1
ATOM 2830 O O . GLY A 1 376 ? 1.115 6.138 -14.001 1.00 89.94 376 GLY A O 1
ATOM 2831 N N . ASP A 1 377 ? 2.402 7.162 -12.470 1.00 89.88 377 ASP A N 1
ATOM 2832 C CA . ASP A 1 377 ? 3.177 5.963 -12.116 1.00 89.88 377 ASP A CA 1
ATOM 2833 C C . ASP A 1 377 ? 2.302 4.893 -11.446 1.00 89.88 377 ASP A C 1
ATOM 2835 O O . ASP A 1 377 ? 2.514 3.704 -11.651 1.00 89.88 377 ASP A O 1
ATOM 2839 N N . LEU A 1 378 ? 1.319 5.291 -10.630 1.00 93.00 378 LEU A N 1
ATOM 2840 C CA . LEU A 1 378 ? 0.398 4.344 -9.995 1.00 93.00 378 LEU A CA 1
ATOM 2841 C C . LEU A 1 378 ? -0.611 3.776 -10.992 1.00 93.00 378 LEU A C 1
ATOM 2843 O O . LEU A 1 378 ? -0.947 2.601 -10.887 1.00 93.00 378 LEU A O 1
ATOM 2847 N N . ILE A 1 379 ? -1.062 4.581 -11.960 1.00 94.62 379 ILE A N 1
ATOM 2848 C CA . ILE A 1 379 ? -1.882 4.087 -13.073 1.00 94.62 379 ILE A CA 1
ATOM 2849 C C . ILE A 1 379 ? -1.084 3.059 -13.874 1.00 94.62 379 ILE A C 1
ATOM 2851 O O . ILE A 1 379 ? -1.570 1.958 -14.087 1.00 94.62 379 ILE A O 1
ATOM 2855 N N . GLU A 1 380 ? 0.159 3.373 -14.240 1.00 94.81 380 GLU A N 1
ATOM 2856 C CA . GLU A 1 380 ? 1.049 2.447 -14.945 1.00 94.81 380 GLU A CA 1
ATOM 2857 C C . GLU A 1 380 ? 1.227 1.127 -14.198 1.00 94.81 380 GLU A C 1
ATOM 2859 O O . GLU A 1 380 ? 1.005 0.063 -14.765 1.00 94.81 380 GLU A O 1
ATOM 2864 N N . VAL A 1 381 ? 1.530 1.187 -12.901 1.00 95.25 381 VAL A N 1
ATOM 2865 C CA . VAL A 1 381 ? 1.655 -0.010 -12.063 1.00 95.25 381 VAL A CA 1
ATOM 2866 C C . VAL A 1 381 ? 0.370 -0.838 -12.056 1.00 95.25 381 VAL A C 1
ATOM 2868 O O . VAL A 1 381 ? 0.443 -2.058 -12.174 1.00 95.25 381 VAL A O 1
ATOM 2871 N N . LEU A 1 382 ? -0.798 -0.200 -11.927 1.00 96.19 382 LEU A N 1
ATOM 2872 C CA . LEU A 1 382 ? -2.084 -0.898 -11.952 1.00 96.19 382 LEU A CA 1
ATOM 2873 C C . LEU A 1 382 ? -2.352 -1.548 -13.313 1.00 96.19 382 LEU A C 1
ATOM 2875 O O . LEU A 1 382 ? -2.793 -2.690 -13.341 1.00 96.19 382 LEU A O 1
ATOM 2879 N N . LEU A 1 383 ? -2.046 -0.880 -14.426 1.00 95.81 383 LEU A N 1
ATOM 2880 C CA . LEU A 1 383 ? -2.205 -1.467 -15.759 1.00 95.81 383 LEU A CA 1
ATOM 2881 C C . LEU A 1 383 ? -1.300 -2.692 -15.929 1.00 95.81 383 LEU A C 1
ATOM 2883 O O . LEU A 1 383 ? -1.792 -3.776 -16.225 1.00 95.81 383 LEU A O 1
ATOM 2887 N N . LEU A 1 384 ? -0.010 -2.565 -15.608 1.00 95.69 384 LEU A N 1
ATOM 2888 C CA . LEU A 1 384 ? 0.956 -3.666 -15.701 1.00 95.69 384 LEU A CA 1
ATOM 2889 C C . LEU A 1 384 ? 0.613 -4.849 -14.777 1.00 95.69 384 LEU A C 1
ATOM 2891 O O . LEU A 1 384 ? 0.898 -6.000 -15.094 1.00 95.69 384 LEU A O 1
ATOM 2895 N N . MET A 1 385 ? -0.021 -4.596 -13.630 1.00 96.38 385 MET A N 1
ATOM 2896 C CA . MET A 1 385 ? -0.519 -5.647 -12.735 1.00 96.38 385 MET A CA 1
ATOM 2897 C C . MET A 1 385 ? -1.677 -6.463 -13.342 1.00 96.38 385 MET A C 1
ATOM 2899 O O . MET A 1 385 ? -1.906 -7.601 -12.919 1.00 96.38 385 MET A O 1
ATOM 2903 N N . TYR A 1 386 ? -2.424 -5.889 -14.287 1.00 96.31 386 TYR A N 1
ATOM 2904 C CA . TYR A 1 386 ? -3.648 -6.466 -14.853 1.00 96.31 386 TYR A CA 1
ATOM 2905 C C . TYR A 1 386 ? -3.533 -6.881 -16.319 1.00 96.31 386 TYR A C 1
ATOM 2907 O O . TYR A 1 386 ? -4.443 -7.538 -16.818 1.00 96.31 386 TYR A O 1
ATOM 2915 N N . THR A 1 387 ? -2.417 -6.581 -16.979 1.00 94.56 387 THR A N 1
ATOM 2916 C CA . THR A 1 387 ? -2.159 -6.997 -18.359 1.00 94.56 387 THR A CA 1
ATOM 2917 C C . THR A 1 387 ? -0.932 -7.887 -18.461 1.00 94.56 387 THR A C 1
ATOM 2919 O O . THR A 1 387 ? 0.060 -7.689 -17.756 1.00 94.56 387 THR A O 1
ATOM 2922 N N . GLU A 1 388 ? -0.995 -8.865 -19.359 1.00 91.00 388 GLU A N 1
ATOM 2923 C CA . GLU A 1 388 ? 0.128 -9.753 -19.649 1.00 91.00 388 GLU A CA 1
ATOM 2924 C C . GLU A 1 388 ? 1.148 -9.059 -20.563 1.00 91.00 388 GLU A C 1
ATOM 2926 O O . GLU A 1 388 ? 0.742 -8.316 -21.462 1.00 91.00 388 GLU A O 1
ATOM 2931 N N . PRO A 1 389 ? 2.457 -9.300 -20.369 1.00 86.62 389 PRO A N 1
ATOM 2932 C CA . PRO A 1 389 ? 3.471 -8.890 -21.337 1.00 86.62 389 PRO A CA 1
ATOM 2933 C C . PRO A 1 389 ? 3.181 -9.511 -22.707 1.00 86.62 389 PRO A C 1
ATOM 2935 O O . PRO A 1 389 ? 2.856 -10.696 -22.771 1.00 86.62 389 PRO A O 1
ATOM 2938 N N . ASP A 1 390 ? 3.281 -8.724 -23.780 1.00 87.00 390 ASP A N 1
ATOM 2939 C CA . ASP A 1 390 ? 3.033 -9.148 -25.172 1.00 87.00 390 ASP A CA 1
ATOM 2940 C C . ASP A 1 390 ? 1.615 -9.704 -25.458 1.00 87.00 390 ASP A C 1
ATOM 2942 O O . ASP A 1 390 ? 1.332 -10.167 -26.565 1.00 87.00 390 ASP A O 1
ATOM 2946 N N . GLY A 1 391 ? 0.704 -9.649 -24.480 1.00 91.88 391 GLY A N 1
ATOM 2947 C CA . GLY A 1 391 ? -0.684 -10.082 -24.625 1.00 91.88 391 GLY A CA 1
ATOM 2948 C C . GLY A 1 391 ? -1.532 -9.098 -25.441 1.00 91.88 391 GLY A C 1
ATOM 2949 O O . GLY A 1 391 ? -1.102 -7.978 -25.727 1.00 91.88 391 GLY A O 1
ATOM 2950 N N . PRO A 1 392 ? -2.768 -9.468 -25.818 1.00 93.44 392 PRO A N 1
ATOM 2951 C CA . PRO A 1 392 ? -3.680 -8.521 -26.446 1.00 93.44 392 PRO A CA 1
ATOM 2952 C C . PRO A 1 392 ? -4.019 -7.373 -25.474 1.00 93.44 392 PRO A C 1
ATOM 2954 O O . PRO A 1 392 ? -4.168 -7.621 -24.271 1.00 93.44 392 PRO A O 1
ATOM 2957 N N . PRO A 1 393 ? -4.173 -6.130 -25.967 1.00 93.38 393 PRO A N 1
ATOM 2958 C CA . PRO A 1 393 ? -4.697 -5.037 -25.157 1.00 93.38 393 PRO A CA 1
ATOM 2959 C C . PRO A 1 393 ? -6.059 -5.396 -24.555 1.00 93.38 393 PRO A C 1
ATOM 2961 O O . PRO A 1 393 ? -6.871 -6.091 -25.170 1.00 93.38 393 PRO A O 1
ATOM 2964 N N . VAL A 1 394 ? -6.313 -4.918 -23.339 1.00 95.19 394 VAL A N 1
ATOM 2965 C CA . VAL A 1 394 ? -7.557 -5.186 -22.609 1.00 95.19 394 VAL A CA 1
ATOM 2966 C C . VAL A 1 394 ? -8.460 -3.955 -22.693 1.00 95.19 394 VAL A C 1
ATOM 2968 O O . VAL A 1 394 ? -7.966 -2.841 -22.493 1.00 95.19 394 VAL A O 1
ATOM 2971 N N . PRO A 1 395 ? -9.779 -4.105 -22.924 1.00 95.50 395 PRO A N 1
ATOM 2972 C CA . PRO A 1 395 ? -10.702 -2.976 -22.870 1.00 95.50 395 PRO A CA 1
ATOM 2973 C C . PRO A 1 395 ? -10.600 -2.232 -21.531 1.00 95.50 395 PRO A C 1
ATOM 2975 O O . PRO A 1 395 ? -10.649 -2.847 -20.462 1.00 95.50 395 PRO A O 1
ATOM 2978 N N . TRP A 1 396 ? -10.486 -0.903 -21.583 1.00 95.44 396 TRP A N 1
ATOM 2979 C CA . TRP A 1 396 ? -10.249 -0.028 -20.428 1.00 95.44 396 TRP A CA 1
ATOM 2980 C C . TRP A 1 396 ? -11.282 -0.249 -19.323 1.00 95.44 396 TRP A C 1
ATOM 2982 O O . TRP A 1 396 ? -10.933 -0.441 -18.158 1.00 95.44 396 TRP A O 1
ATOM 2992 N N . ARG A 1 397 ? -12.561 -0.306 -19.705 1.00 95.00 397 ARG A N 1
ATOM 2993 C CA . ARG A 1 397 ? -13.669 -0.573 -18.785 1.00 95.00 397 ARG A CA 1
ATOM 2994 C C . ARG A 1 397 ? -13.544 -1.934 -18.108 1.00 95.00 397 ARG A C 1
ATOM 2996 O O . ARG A 1 397 ? -13.631 -2.011 -16.888 1.00 95.00 397 ARG A O 1
ATOM 3003 N N . THR A 1 398 ? -13.275 -2.987 -18.877 1.00 95.19 398 THR A N 1
ATOM 3004 C CA . THR A 1 398 ? -13.112 -4.350 -18.352 1.00 95.19 398 THR A CA 1
ATOM 3005 C C . THR A 1 398 ? -11.939 -4.445 -17.381 1.00 95.19 398 THR A C 1
ATOM 3007 O O . THR A 1 398 ? -12.054 -5.083 -16.336 1.00 95.19 398 THR A O 1
ATOM 3010 N N . LEU A 1 399 ? -10.821 -3.784 -17.688 1.00 95.44 399 LEU A N 1
ATOM 3011 C CA . LEU A 1 399 ? -9.661 -3.740 -16.803 1.00 95.44 399 LEU A CA 1
ATOM 3012 C C . LEU A 1 399 ? -10.015 -3.092 -15.456 1.00 95.44 399 LEU A C 1
ATOM 3014 O O . LEU A 1 399 ? -9.705 -3.646 -14.400 1.00 95.44 399 LEU A O 1
ATOM 3018 N N . TRP A 1 400 ? -10.705 -1.950 -15.469 1.00 95.06 400 TRP A N 1
ATOM 3019 C CA . TRP A 1 400 ? -11.087 -1.263 -14.233 1.00 95.06 400 TRP A CA 1
ATOM 3020 C C . TRP A 1 400 ? -12.194 -1.969 -13.453 1.00 95.06 400 TRP A C 1
ATOM 3022 O O . TRP A 1 400 ? -12.179 -1.926 -12.226 1.00 95.06 400 TRP A O 1
ATOM 3032 N N . GLU A 1 401 ? -13.090 -2.696 -14.119 1.00 94.19 401 GLU A N 1
ATOM 3033 C CA . GLU A 1 401 ? -14.044 -3.585 -13.448 1.00 94.19 401 GLU A CA 1
ATOM 3034 C C . GLU A 1 401 ? -13.333 -4.710 -12.686 1.00 94.19 401 GLU A C 1
ATOM 3036 O O . GLU A 1 401 ? -13.720 -5.028 -11.560 1.00 94.19 401 GLU A O 1
ATOM 3041 N N . GLN A 1 402 ? -12.257 -5.273 -13.248 1.00 94.12 402 GLN A N 1
ATOM 3042 C CA . GLN A 1 402 ? -11.429 -6.259 -12.547 1.00 94.12 402 GLN A CA 1
ATOM 3043 C C . GLN A 1 402 ? -10.679 -5.638 -11.364 1.00 94.12 402 GLN A C 1
ATOM 3045 O O . GLN A 1 402 ? -10.658 -6.229 -10.284 1.00 94.12 402 GLN A O 1
ATOM 3050 N N . ILE A 1 403 ? -10.104 -4.440 -11.529 1.00 94.44 403 ILE A N 1
ATOM 3051 C CA . ILE A 1 403 ? -9.450 -3.707 -10.431 1.00 94.44 403 ILE A CA 1
ATOM 3052 C C . ILE A 1 403 ? -10.445 -3.420 -9.301 1.00 94.44 403 ILE A C 1
ATOM 3054 O O . ILE A 1 403 ? -10.119 -3.631 -8.132 1.00 94.44 403 ILE A O 1
ATOM 3058 N N . ALA A 1 404 ? -11.657 -2.974 -9.628 1.00 92.94 404 ALA A N 1
ATOM 3059 C CA . ALA A 1 404 ? -12.701 -2.722 -8.644 1.00 92.94 404 ALA A CA 1
ATOM 3060 C C . ALA A 1 404 ? -13.126 -4.016 -7.935 1.00 92.94 404 ALA A C 1
ATOM 3062 O O . ALA A 1 404 ? -13.248 -4.030 -6.714 1.00 92.94 404 ALA A O 1
ATOM 3063 N N . ALA A 1 405 ? -13.291 -5.122 -8.664 1.00 91.00 405 ALA A N 1
ATOM 3064 C CA . ALA A 1 405 ? -13.689 -6.400 -8.080 1.00 91.00 405 ALA A CA 1
ATOM 3065 C C . ALA A 1 405 ? -12.615 -7.012 -7.161 1.00 91.00 405 ALA A C 1
ATOM 3067 O O . ALA A 1 405 ? -12.943 -7.565 -6.113 1.00 91.00 405 ALA A O 1
ATOM 3068 N N . GLU A 1 406 ? -11.336 -6.925 -7.536 1.00 91.62 406 GLU A N 1
ATOM 3069 C CA . GLU A 1 406 ? -10.237 -7.560 -6.795 1.00 91.62 406 GLU A CA 1
ATOM 3070 C C . GLU A 1 406 ? -9.643 -6.665 -5.704 1.00 91.62 406 GLU A C 1
ATOM 3072 O O . GLU A 1 406 ? -9.300 -7.145 -4.622 1.00 91.62 406 GLU A O 1
ATOM 3077 N N . LEU A 1 407 ? -9.493 -5.368 -5.986 1.00 91.31 407 LEU A N 1
ATOM 3078 C CA . LEU A 1 407 ? -8.820 -4.412 -5.104 1.00 91.31 407 LEU A CA 1
ATOM 3079 C C . LEU A 1 407 ? -9.764 -3.392 -4.486 1.00 91.31 407 LEU A C 1
ATOM 3081 O O . LEU A 1 407 ? -9.271 -2.530 -3.757 1.00 91.31 407 LEU A O 1
ATOM 3085 N N . GLY A 1 408 ? -11.064 -3.437 -4.803 1.00 91.62 408 GLY A N 1
ATOM 3086 C CA . GLY A 1 408 ? -12.060 -2.467 -4.342 1.00 91.62 408 GLY A CA 1
ATOM 3087 C C . GLY A 1 408 ? -11.698 -1.024 -4.679 1.00 91.62 408 GLY A C 1
ATOM 3088 O O . GLY A 1 408 ? -12.071 -0.111 -3.951 1.00 91.62 408 GLY A O 1
ATOM 3089 N N . LEU A 1 409 ? -10.902 -0.795 -5.722 1.00 94.12 409 LEU A N 1
ATOM 3090 C CA . LEU A 1 409 ? -10.434 0.530 -6.105 1.00 94.12 409 LEU A CA 1
ATOM 3091 C C . LEU A 1 409 ? -11.258 1.031 -7.289 1.00 94.12 409 LEU A C 1
ATOM 3093 O O . LEU A 1 409 ? -11.250 0.405 -8.344 1.00 94.12 409 LEU A O 1
ATOM 3097 N N . VAL A 1 410 ? -11.927 2.171 -7.118 1.00 95.38 410 VAL A N 1
ATOM 3098 C CA . VAL A 1 410 ? -12.735 2.811 -8.166 1.00 95.38 410 VAL A CA 1
ATOM 3099 C C . VAL A 1 410 ? -12.212 4.201 -8.493 1.00 95.38 410 VAL A C 1
ATOM 3101 O O . VAL A 1 410 ? -11.660 4.899 -7.631 1.00 95.38 410 VAL A O 1
ATOM 3104 N N . ILE A 1 411 ? -12.399 4.595 -9.751 1.00 94.88 411 ILE A N 1
ATOM 3105 C CA . ILE A 1 411 ? -11.963 5.893 -10.280 1.00 94.88 411 ILE A CA 1
ATOM 3106 C C . ILE A 1 411 ? -13.022 6.566 -11.162 1.00 94.88 411 ILE A C 1
ATOM 3108 O O . ILE A 1 411 ? -12.758 7.650 -11.666 1.00 94.88 411 ILE A O 1
ATOM 3112 N N . GLY A 1 412 ? -14.190 5.952 -11.363 1.00 94.88 412 GLY A N 1
ATOM 3113 C CA . GLY A 1 412 ? -15.260 6.501 -12.191 1.00 94.88 412 GLY A CA 1
ATOM 3114 C C . GLY A 1 412 ? -15.263 6.048 -13.651 1.00 94.88 412 GLY A C 1
ATOM 3115 O O . GLY A 1 412 ? -15.931 6.672 -14.466 1.00 94.88 412 GLY A O 1
ATOM 3116 N N . VAL A 1 413 ? -14.566 4.956 -14.001 1.00 94.19 413 VAL A N 1
ATOM 3117 C CA . VAL A 1 413 ? -14.645 4.377 -15.363 1.00 94.19 413 VAL A CA 1
ATOM 3118 C C . VAL A 1 413 ? -16.044 3.834 -15.660 1.00 94.19 413 VAL A C 1
ATOM 3120 O O . VAL A 1 413 ? -16.492 3.860 -16.802 1.00 94.19 413 VAL A O 1
ATOM 3123 N N . ASN A 1 414 ? -16.746 3.351 -14.634 1.00 94.19 414 ASN A N 1
ATOM 3124 C CA . ASN A 1 414 ? -18.143 2.949 -14.726 1.00 94.19 414 ASN A CA 1
ATOM 3125 C C . ASN A 1 414 ? -18.944 3.782 -13.719 1.00 94.19 414 ASN A C 1
ATOM 3127 O O . ASN A 1 414 ? -19.300 3.293 -12.653 1.00 94.19 414 ASN A O 1
ATOM 3131 N N . ALA A 1 415 ? -19.154 5.067 -14.018 1.00 94.31 415 ALA A N 1
ATOM 3132 C CA . ALA A 1 415 ? -19.612 6.057 -13.041 1.00 94.31 415 ALA A CA 1
ATOM 3133 C C . ALA A 1 415 ? -20.898 5.679 -12.299 1.00 94.31 415 ALA A C 1
ATOM 3135 O O . ALA A 1 415 ? -20.978 5.881 -11.088 1.00 94.31 415 ALA A O 1
ATOM 3136 N N . HIS A 1 416 ? -21.872 5.077 -12.986 1.00 95.00 416 HIS A N 1
ATOM 3137 C CA . HIS A 1 416 ? -23.091 4.587 -12.348 1.00 95.00 416 HIS A CA 1
ATOM 3138 C C . HIS A 1 416 ? -22.788 3.495 -11.310 1.00 95.00 416 HIS A C 1
ATOM 3140 O O . HIS A 1 416 ? -23.112 3.651 -10.133 1.00 95.00 416 HIS A O 1
ATOM 3146 N N . ARG A 1 417 ? -22.084 2.433 -11.720 1.00 94.06 417 ARG A N 1
ATOM 3147 C CA . ARG A 1 417 ? -21.703 1.321 -10.837 1.00 94.06 417 ARG A CA 1
ATOM 3148 C C . ARG A 1 417 ? -20.771 1.769 -9.710 1.00 94.06 417 ARG A C 1
ATOM 3150 O O . ARG A 1 417 ? -20.907 1.323 -8.575 1.00 94.06 417 ARG A O 1
ATOM 3157 N N . ASP A 1 418 ? -19.825 2.652 -10.007 1.00 95.19 418 ASP A N 1
ATOM 3158 C CA . ASP A 1 418 ? -18.880 3.188 -9.032 1.00 95.19 418 ASP A CA 1
ATOM 3159 C C . ASP A 1 418 ? -19.611 4.038 -7.983 1.00 95.19 418 ASP A C 1
ATOM 3161 O O . ASP A 1 418 ? -19.298 3.934 -6.797 1.00 95.19 418 ASP A O 1
ATOM 3165 N N . ALA A 1 419 ? -20.623 4.819 -8.377 1.00 94.62 419 ALA A N 1
ATOM 3166 C CA . ALA A 1 419 ? -21.470 5.558 -7.444 1.00 94.62 419 ALA A CA 1
ATOM 3167 C C . ALA A 1 419 ? -22.269 4.619 -6.524 1.00 94.62 419 ALA A C 1
ATOM 3169 O O . ALA A 1 419 ? -22.285 4.841 -5.314 1.00 94.62 419 ALA A O 1
ATOM 3170 N N . GLU A 1 420 ? -22.861 3.544 -7.056 1.00 92.88 420 GLU A N 1
ATOM 3171 C CA . GLU A 1 420 ? -23.559 2.525 -6.252 1.00 92.88 420 GLU A CA 1
ATOM 3172 C C . GLU A 1 420 ? -22.618 1.842 -5.248 1.00 92.88 420 GLU A C 1
ATOM 3174 O O . GLU A 1 420 ? -22.938 1.700 -4.065 1.00 92.88 420 GLU A O 1
ATOM 3179 N N . LEU A 1 421 ? -21.415 1.466 -5.694 1.00 91.62 421 LEU A N 1
ATOM 3180 C CA . LEU A 1 421 ? -20.386 0.866 -4.843 1.00 91.62 421 LEU A CA 1
ATOM 3181 C C . LEU A 1 421 ? -19.906 1.822 -3.741 1.00 91.62 421 LEU A C 1
ATOM 3183 O O . LEU A 1 421 ? -19.575 1.377 -2.638 1.00 91.62 421 LEU A O 1
ATOM 3187 N N . LEU A 1 422 ? -19.834 3.123 -4.028 1.00 92.75 422 LEU A N 1
ATOM 3188 C CA . LEU A 1 422 ? -19.442 4.151 -3.064 1.00 92.75 422 LEU A CA 1
ATOM 3189 C C . LEU A 1 422 ? -20.553 4.442 -2.053 1.00 92.75 422 LEU A C 1
ATOM 3191 O O . LEU A 1 422 ? -20.255 4.557 -0.859 1.00 92.75 422 LEU A O 1
ATOM 3195 N N . ASP A 1 423 ? -21.809 4.483 -2.491 1.00 91.62 423 ASP A N 1
ATOM 3196 C CA . ASP A 1 423 ? -22.965 4.660 -1.613 1.00 91.62 423 ASP A CA 1
ATOM 3197 C C . ASP A 1 423 ? -23.109 3.482 -0.639 1.00 91.62 423 ASP A C 1
ATOM 3199 O O . ASP A 1 423 ? -23.152 3.684 0.578 1.00 91.62 423 ASP A O 1
ATOM 3203 N N . ALA A 1 424 ? -22.995 2.245 -1.141 1.00 88.88 424 ALA A N 1
ATOM 3204 C CA . ALA A 1 424 ? -22.946 1.035 -0.316 1.00 88.88 424 ALA A CA 1
ATOM 3205 C C . ALA A 1 424 ? -21.773 1.042 0.689 1.00 88.88 424 ALA A C 1
ATOM 3207 O O . ALA A 1 424 ? -21.852 0.447 1.767 1.00 88.88 424 ALA A O 1
ATOM 3208 N N . ALA A 1 425 ? -20.683 1.749 0.372 1.00 87.12 425 ALA A N 1
ATOM 3209 C CA . ALA A 1 425 ? -19.543 1.958 1.263 1.00 87.12 425 ALA A CA 1
ATOM 3210 C C . ALA A 1 425 ? -19.702 3.167 2.219 1.00 87.12 425 ALA A C 1
ATOM 3212 O O . ALA A 1 425 ? -18.778 3.477 2.981 1.00 87.12 425 ALA A O 1
ATOM 3213 N N . GLY A 1 426 ? -20.850 3.854 2.216 1.00 89.31 426 GLY A N 1
ATOM 3214 C CA . GLY A 1 426 ? -21.143 5.010 3.073 1.00 89.31 426 GLY A CA 1
ATOM 3215 C C . GLY A 1 426 ? -20.497 6.324 2.610 1.00 89.31 426 GLY A C 1
ATOM 3216 O O . GLY A 1 426 ? -20.248 7.226 3.431 1.00 89.31 426 GLY A O 1
ATOM 3217 N N . VAL A 1 427 ? -20.184 6.419 1.315 1.00 90.31 427 VAL A N 1
ATOM 3218 C CA . VAL A 1 427 ? -19.736 7.624 0.606 1.00 90.31 427 VAL A CA 1
ATOM 3219 C C . VAL A 1 427 ? -20.868 8.059 -0.329 1.00 90.31 427 VAL A C 1
ATOM 3221 O O . VAL A 1 427 ? -20.840 7.800 -1.525 1.00 90.31 427 VAL A O 1
ATOM 3224 N N . ALA A 1 428 ? -21.891 8.681 0.254 1.00 87.06 428 ALA A N 1
ATOM 3225 C CA . ALA A 1 428 ? -23.092 9.102 -0.460 1.00 87.06 428 ALA A CA 1
ATOM 3226 C C . ALA A 1 428 ? -22.872 10.373 -1.301 1.00 87.06 428 ALA A C 1
ATOM 3228 O O . ALA A 1 428 ? -21.945 11.149 -1.054 1.00 87.06 428 ALA A O 1
ATOM 3229 N N . HIS A 1 429 ? -23.790 10.610 -2.243 1.00 85.88 429 HIS A N 1
ATOM 3230 C CA . HIS A 1 429 ? -23.888 11.836 -3.051 1.00 85.88 429 HIS A CA 1
ATOM 3231 C C . HIS A 1 429 ? -22.662 12.139 -3.927 1.00 85.88 429 HIS A C 1
ATOM 3233 O O . HIS A 1 429 ? -22.346 13.301 -4.193 1.00 85.88 429 HIS A O 1
ATOM 3239 N N . VAL A 1 430 ? -21.965 11.102 -4.393 1.00 90.88 430 VAL A N 1
ATOM 3240 C CA . VAL A 1 430 ? -20.908 11.270 -5.395 1.00 90.88 430 VAL A CA 1
ATOM 3241 C C . VAL A 1 430 ? -21.560 11.495 -6.758 1.00 90.88 430 VAL A C 1
ATOM 3243 O O . VAL A 1 430 ? -22.358 10.677 -7.206 1.00 90.88 430 VAL A O 1
ATOM 3246 N N . SER A 1 431 ? -21.242 12.620 -7.402 1.00 92.81 431 SER A N 1
ATOM 3247 C CA . SER A 1 431 ? -21.739 12.930 -8.747 1.00 92.81 431 SER A CA 1
ATOM 3248 C C . SER A 1 431 ? -21.198 11.924 -9.767 1.00 92.81 431 SER A C 1
ATOM 3250 O O . SER A 1 431 ? -19.993 11.658 -9.776 1.00 92.81 431 SER A O 1
ATOM 3252 N N . GLN A 1 432 ? -22.082 11.398 -10.623 1.00 94.62 432 GLN A N 1
ATOM 3253 C CA . GLN A 1 432 ? -21.694 10.535 -11.741 1.00 94.62 432 GLN A CA 1
ATOM 3254 C C . GLN A 1 432 ? -20.812 11.309 -12.725 1.00 94.62 432 GLN A C 1
ATOM 3256 O O . GLN A 1 432 ? -19.719 10.842 -13.011 1.00 94.62 432 GLN A O 1
ATOM 3261 N N . ASP A 1 433 ? -21.184 12.536 -13.100 1.00 93.00 433 ASP A N 1
ATOM 3262 C CA . ASP A 1 433 ? -20.373 13.399 -13.974 1.00 93.00 433 ASP A CA 1
ATOM 3263 C C . ASP A 1 433 ? -18.948 13.586 -13.428 1.00 93.00 433 ASP A C 1
ATOM 3265 O O . ASP A 1 433 ? -17.963 13.450 -14.147 1.00 93.00 433 ASP A O 1
ATOM 3269 N N . ALA A 1 434 ? -18.809 13.817 -12.117 1.00 92.12 434 ALA A N 1
ATOM 3270 C CA . ALA A 1 434 ? -17.493 13.984 -11.500 1.00 92.12 434 ALA A CA 1
ATOM 3271 C C . ALA A 1 434 ? -16.673 12.680 -11.493 1.00 92.12 434 ALA A C 1
ATOM 3273 O O . ALA A 1 434 ? -15.442 12.719 -11.539 1.00 92.12 434 ALA A O 1
ATOM 3274 N N . LEU A 1 435 ? -17.337 11.524 -11.399 1.00 94.69 435 LEU A N 1
ATOM 3275 C CA . LEU A 1 435 ? -16.692 10.222 -11.553 1.00 94.69 435 LEU A CA 1
ATOM 3276 C C . LEU A 1 435 ? -16.234 10.021 -13.002 1.00 94.69 435 LEU A C 1
ATOM 3278 O O . LEU A 1 435 ? -15.073 9.674 -13.204 1.00 94.69 435 LEU A O 1
ATOM 3282 N N . GLU A 1 436 ? -17.090 10.303 -13.985 1.00 94.19 436 GLU A N 1
ATOM 3283 C CA . GLU A 1 436 ? -16.755 10.205 -15.412 1.00 94.19 436 GLU A CA 1
ATOM 3284 C C . GLU A 1 436 ? -15.557 11.090 -15.766 1.00 94.19 436 GLU A C 1
ATOM 3286 O O . GLU A 1 436 ? -14.594 10.605 -16.357 1.00 94.19 436 GLU A O 1
ATOM 3291 N N . GLU A 1 437 ? -15.546 12.348 -15.315 1.00 92.94 437 GLU A N 1
ATOM 3292 C CA . GLU A 1 437 ? -14.421 13.273 -15.501 1.00 92.94 437 GLU A CA 1
ATOM 3293 C C . GLU A 1 437 ? -13.107 12.720 -14.925 1.00 92.94 437 GLU A C 1
ATOM 3295 O O . GLU A 1 437 ? -12.043 12.840 -15.536 1.00 92.94 437 GLU A O 1
ATOM 3300 N N . ASN A 1 438 ? -13.151 12.094 -13.745 1.00 94.19 438 ASN A N 1
ATOM 3301 C CA . ASN A 1 438 ? -11.961 11.507 -13.127 1.00 94.19 438 ASN A CA 1
ATOM 3302 C C . ASN A 1 438 ? -11.504 10.223 -13.835 1.00 94.19 438 ASN A C 1
ATOM 3304 O O . ASN A 1 438 ? -10.297 9.997 -13.958 1.00 94.19 438 ASN A O 1
ATOM 3308 N N . GLY A 1 439 ? -12.444 9.408 -14.320 1.00 94.62 439 GLY A N 1
ATOM 3309 C CA . GLY A 1 439 ? -12.166 8.234 -15.145 1.00 94.62 439 GLY A CA 1
ATOM 3310 C C . GLY A 1 439 ? -11.523 8.615 -16.480 1.00 94.62 439 GLY A C 1
ATOM 3311 O O . GLY A 1 439 ? -10.514 8.026 -16.873 1.00 94.62 439 GLY A O 1
ATOM 3312 N N . GLU A 1 440 ? -12.045 9.653 -17.129 1.00 93.62 440 GLU A N 1
ATOM 3313 C CA . GLU A 1 440 ? -11.514 10.213 -18.371 1.00 93.62 440 GLU A CA 1
ATOM 3314 C C . GLU A 1 440 ? -10.121 10.821 -18.161 1.00 93.62 440 GLU A C 1
ATOM 3316 O O . GLU A 1 440 ? -9.194 10.520 -18.912 1.00 93.62 440 GLU A O 1
ATOM 3321 N N . ALA A 1 441 ? -9.908 11.577 -17.079 1.00 92.88 441 ALA A N 1
ATOM 3322 C CA . ALA A 1 441 ? -8.587 12.102 -16.735 1.00 92.88 441 ALA A CA 1
ATOM 3323 C C . ALA A 1 441 ? -7.542 10.990 -16.514 1.00 92.88 441 ALA A C 1
ATOM 3325 O O . ALA A 1 441 ? -6.361 11.155 -16.844 1.00 92.88 441 ALA A O 1
ATOM 3326 N N . ALA A 1 442 ? -7.956 9.846 -15.955 1.00 94.19 442 ALA A N 1
ATOM 3327 C CA . ALA A 1 442 ? -7.080 8.692 -15.771 1.00 94.19 442 ALA A CA 1
ATOM 3328 C C . ALA A 1 442 ? -6.712 8.061 -17.117 1.00 94.19 442 ALA A C 1
ATOM 3330 O O . ALA A 1 442 ? -5.542 7.738 -17.343 1.00 94.19 442 ALA A O 1
ATOM 3331 N N . LEU A 1 443 ? -7.693 7.935 -18.016 1.00 95.19 443 LEU A N 1
ATOM 3332 C CA . LEU A 1 443 ? -7.484 7.451 -19.375 1.00 95.19 443 LEU A CA 1
ATOM 3333 C C . LEU A 1 443 ? -6.549 8.384 -20.154 1.00 95.19 443 LEU A C 1
ATOM 3335 O O . LEU A 1 443 ? -5.569 7.920 -20.727 1.00 95.19 443 LEU A O 1
ATOM 3339 N N . GLU A 1 444 ? -6.768 9.699 -20.121 1.00 93.31 444 GLU A N 1
ATOM 3340 C CA . GLU A 1 444 ? -5.881 10.675 -20.764 1.00 93.31 444 GLU A CA 1
ATOM 3341 C C . GLU A 1 444 ? -4.439 10.585 -20.251 1.00 93.31 444 GLU A C 1
ATOM 3343 O O . GLU A 1 444 ? -3.476 10.761 -21.005 1.00 93.31 444 GLU A O 1
ATOM 3348 N N . LEU A 1 445 ? -4.257 10.343 -18.950 1.00 92.06 445 LEU A N 1
ATOM 3349 C CA . LEU A 1 445 ? -2.932 10.158 -18.367 1.00 92.06 445 LEU A CA 1
ATOM 3350 C C . LEU A 1 445 ? -2.280 8.852 -18.843 1.00 92.06 445 LEU A C 1
ATOM 3352 O O . LEU A 1 445 ? -1.088 8.858 -19.152 1.00 92.06 445 LEU A O 1
ATOM 3356 N N . ALA A 1 446 ? -3.050 7.767 -18.956 1.00 94.12 446 ALA A N 1
ATOM 3357 C CA . ALA A 1 446 ? -2.582 6.501 -19.517 1.00 94.12 446 ALA A CA 1
ATOM 3358 C C . ALA A 1 446 ? -2.221 6.629 -21.010 1.00 94.12 446 ALA A C 1
ATOM 3360 O O . ALA A 1 446 ? -1.147 6.185 -21.416 1.00 94.12 446 ALA A O 1
ATOM 3361 N N . VAL A 1 447 ? -3.050 7.313 -21.808 1.00 94.31 447 VAL A N 1
ATOM 3362 C CA . VAL A 1 447 ? -2.810 7.576 -23.239 1.00 94.31 447 VAL A CA 1
ATOM 3363 C C . VAL A 1 447 ? -1.545 8.404 -23.443 1.00 94.31 447 VAL A C 1
ATOM 3365 O O . VAL A 1 447 ? -0.687 8.033 -24.239 1.00 94.31 447 VAL A O 1
ATOM 3368 N N . ARG A 1 448 ? -1.361 9.489 -22.677 1.00 91.62 448 ARG A N 1
ATOM 3369 C CA . ARG A 1 448 ? -0.139 10.316 -22.747 1.00 91.62 448 ARG A CA 1
ATOM 3370 C C . ARG A 1 448 ? 1.136 9.544 -22.414 1.00 91.62 448 ARG A C 1
ATOM 3372 O O . ARG A 1 448 ? 2.210 9.928 -22.867 1.00 91.62 448 ARG A O 1
ATOM 3379 N N . ARG A 1 449 ? 1.025 8.481 -21.617 1.00 89.69 449 ARG A N 1
ATOM 3380 C CA . ARG A 1 449 ? 2.137 7.587 -21.275 1.00 89.69 449 ARG A CA 1
ATOM 3381 C C . ARG A 1 449 ? 2.333 6.440 -22.267 1.00 89.69 449 ARG A C 1
ATOM 3383 O O . ARG A 1 449 ? 3.269 5.673 -22.090 1.00 89.69 449 ARG A O 1
ATOM 3390 N N . GLY A 1 450 ? 1.479 6.318 -23.284 1.00 91.81 450 GLY A N 1
ATOM 3391 C CA . GLY A 1 450 ? 1.510 5.206 -24.234 1.00 91.81 450 GLY A CA 1
ATOM 3392 C C . GLY A 1 450 ? 0.992 3.884 -23.661 1.00 91.81 450 GLY A C 1
ATOM 3393 O O . GLY A 1 450 ? 1.209 2.844 -24.260 1.00 91.81 450 GLY A O 1
ATOM 3394 N N . LEU A 1 451 ? 0.307 3.909 -22.515 1.00 92.31 451 LEU A N 1
ATOM 3395 C CA . LEU A 1 451 ? -0.189 2.709 -21.828 1.00 92.31 451 LEU A CA 1
ATOM 3396 C C . LEU A 1 451 ? -1.619 2.335 -22.240 1.00 92.31 451 LEU A C 1
ATOM 3398 O O . LEU A 1 451 ? -2.116 1.270 -21.878 1.00 92.31 451 LEU A O 1
ATOM 3402 N N . ALA A 1 452 ? -2.294 3.239 -22.946 1.00 95.69 452 ALA A N 1
ATOM 3403 C CA . ALA A 1 452 ? -3.650 3.084 -23.444 1.00 95.69 452 ALA A CA 1
ATOM 3404 C C . ALA A 1 452 ? -3.811 3.807 -24.784 1.00 95.69 452 ALA A C 1
ATOM 3406 O O . ALA A 1 452 ? -3.039 4.714 -25.108 1.00 95.69 452 ALA A O 1
ATOM 3407 N N . ARG A 1 453 ? -4.845 3.451 -25.548 1.00 94.81 453 ARG A N 1
ATOM 3408 C CA . ARG A 1 453 ? -5.254 4.188 -26.751 1.00 94.81 453 ARG A CA 1
ATOM 3409 C C . ARG A 1 453 ? -6.770 4.271 -26.865 1.00 94.81 453 ARG A C 1
ATOM 3411 O O . ARG A 1 453 ? -7.488 3.382 -26.412 1.00 94.81 453 ARG A O 1
ATOM 3418 N N . ARG A 1 454 ? -7.243 5.348 -27.494 1.00 94.38 454 ARG A N 1
ATOM 3419 C CA . ARG A 1 454 ? -8.648 5.503 -27.887 1.00 94.38 454 ARG A CA 1
ATOM 3420 C C . ARG A 1 454 ? -8.873 4.811 -29.223 1.00 94.38 454 ARG A C 1
ATOM 3422 O O . ARG A 1 454 ? -8.024 4.909 -30.111 1.00 94.38 454 ARG A O 1
ATOM 3429 N N . LEU A 1 455 ? -10.004 4.133 -29.352 1.00 89.94 455 LEU A N 1
ATOM 3430 C CA . LEU A 1 455 ? -10.405 3.458 -30.577 1.00 89.94 455 LEU A CA 1
ATOM 3431 C C . LEU A 1 455 ? -11.484 4.293 -31.298 1.00 89.94 455 LEU A C 1
ATOM 3433 O O . LEU A 1 455 ? -12.228 5.005 -30.627 1.00 89.94 455 LEU A O 1
ATOM 3437 N N . PRO A 1 456 ? -11.562 4.262 -32.642 1.00 79.12 456 PRO A N 1
ATOM 3438 C CA . PRO A 1 456 ? -12.508 5.094 -33.398 1.00 79.12 456 PRO A CA 1
ATOM 3439 C C . PRO A 1 456 ? -13.984 4.742 -33.163 1.00 79.12 456 PRO A C 1
ATOM 3441 O O . PRO A 1 456 ? -14.817 5.642 -33.113 1.00 79.12 456 PRO A O 1
ATOM 3444 N N . ASP A 1 457 ? -14.282 3.449 -32.987 1.00 68.94 457 ASP A N 1
ATOM 3445 C CA . ASP A 1 457 ? -15.650 2.901 -32.970 1.00 68.94 457 ASP A CA 1
ATOM 3446 C C . ASP A 1 457 ? -15.995 2.160 -31.661 1.00 68.94 457 ASP A C 1
ATOM 3448 O O . ASP A 1 457 ? -17.058 1.551 -31.534 1.00 68.94 457 ASP A O 1
ATOM 3452 N N . SER A 1 458 ? -15.094 2.177 -30.676 1.00 59.34 458 SER A N 1
ATOM 3453 C CA . SER A 1 458 ? -15.273 1.513 -29.382 1.00 59.34 458 SER A CA 1
ATOM 3454 C C . SER A 1 458 ? -14.717 2.362 -28.239 1.00 59.34 458 SER A C 1
ATOM 3456 O O . SER A 1 458 ? -14.086 3.392 -28.462 1.00 59.34 458 SER A O 1
ATOM 3458 N N . ASP A 1 459 ? -14.939 1.906 -27.003 1.00 84.06 459 ASP A N 1
ATOM 3459 C CA . ASP A 1 459 ? -14.289 2.456 -25.807 1.00 84.06 459 ASP A CA 1
ATOM 3460 C C . ASP A 1 459 ? -12.742 2.345 -25.924 1.00 84.06 459 ASP A C 1
ATOM 3462 O O . ASP A 1 459 ? -12.202 1.851 -26.919 1.00 84.06 459 ASP A O 1
ATOM 3466 N N . ALA A 1 460 ? -11.992 2.802 -24.924 1.00 92.62 460 ALA A N 1
ATOM 3467 C CA . ALA A 1 460 ? -10.529 2.690 -24.935 1.00 92.62 460 ALA A CA 1
ATOM 3468 C C . ALA A 1 460 ? -10.012 1.276 -24.596 1.00 92.62 460 ALA A C 1
ATOM 3470 O O . ALA A 1 460 ? -10.720 0.457 -24.010 1.00 92.62 460 ALA A O 1
ATOM 3471 N N . GLU A 1 461 ? -8.737 1.012 -24.886 1.00 95.25 461 GLU A N 1
ATOM 3472 C CA . GLU A 1 461 ? -8.016 -0.197 -24.458 1.00 95.25 461 GLU A CA 1
ATOM 3473 C C . GLU A 1 461 ? -6.638 0.139 -23.876 1.00 95.25 461 GLU A C 1
ATOM 3475 O O . GLU A 1 461 ? -6.081 1.204 -24.159 1.00 95.25 461 GLU A O 1
ATOM 3480 N N . ALA A 1 462 ? -6.099 -0.752 -23.040 1.00 94.12 462 ALA A N 1
ATOM 3481 C CA . ALA A 1 462 ? -4.860 -0.537 -22.298 1.00 94.12 462 ALA A CA 1
ATOM 3482 C C . ALA A 1 462 ? -4.006 -1.802 -22.128 1.00 94.12 462 ALA A C 1
ATOM 3484 O O . ALA A 1 462 ? -4.516 -2.924 -22.125 1.00 94.12 462 ALA A O 1
ATOM 3485 N N . GLY A 1 463 ? -2.703 -1.578 -21.937 1.00 89.88 463 GLY A N 1
ATOM 3486 C CA . GLY A 1 463 ? -1.686 -2.603 -21.697 1.00 89.88 463 GLY A CA 1
ATOM 3487 C C . GLY A 1 463 ? -1.489 -3.583 -22.856 1.00 89.88 463 GLY A C 1
ATOM 3488 O O . GLY A 1 463 ? -1.783 -3.271 -24.014 1.00 89.88 463 GLY A O 1
ATOM 3489 N N . GLY A 1 464 ? -0.972 -4.770 -22.536 1.00 86.06 464 GLY A N 1
ATOM 3490 C CA . GLY A 1 464 ? -0.656 -5.797 -23.530 1.00 86.06 464 GLY A CA 1
ATOM 3491 C C . GLY A 1 464 ? 0.439 -5.322 -24.482 1.00 86.06 464 GLY A C 1
ATOM 3492 O O . GLY A 1 464 ? 1.377 -4.661 -24.062 1.00 86.06 464 GLY A O 1
ATOM 3493 N N . SER A 1 465 ? 0.282 -5.570 -25.780 1.00 83.69 465 SER A N 1
ATOM 3494 C CA . SER A 1 465 ? 1.227 -5.167 -26.831 1.00 83.69 465 SER A CA 1
ATOM 3495 C C . SER A 1 465 ? 1.437 -3.648 -26.982 1.00 83.69 465 SER A C 1
ATOM 3497 O O . SER A 1 465 ? 2.184 -3.225 -27.863 1.00 83.69 465 SER A O 1
ATOM 3499 N N . LEU A 1 466 ? 0.737 -2.813 -26.204 1.00 78.69 466 LEU A N 1
ATOM 3500 C CA . LEU A 1 466 ? 0.977 -1.366 -26.123 1.00 78.69 466 LEU A CA 1
ATOM 3501 C C . LEU A 1 466 ? 2.130 -1.009 -25.167 1.00 78.69 466 LEU A C 1
ATOM 3503 O O . LEU A 1 466 ? 2.688 0.081 -25.285 1.00 78.69 466 LEU A O 1
ATOM 3507 N N . THR A 1 467 ? 2.454 -1.898 -24.222 1.00 68.56 467 THR A N 1
ATOM 3508 C CA . THR A 1 467 ? 3.365 -1.685 -23.083 1.00 68.56 467 THR A CA 1
ATOM 3509 C C . THR A 1 467 ? 4.466 -2.722 -23.054 1.00 68.56 467 THR A C 1
ATOM 3511 O O . THR A 1 467 ? 5.626 -2.333 -22.787 1.00 68.56 467 THR A O 1
#

Foldseek 3Di:
DDQWFFPVLLLCQQDNDVVDGHLVCQQLVWAALDLFDALLLQLLLQLQVLLFFFFAPLLQLLLLLLVCPQDDPDDSDLVCQLPDPPRNVLQCQLQPPVDDPVRSVVLSPLSNCLNPVLVPLRDPPDVPDPSNVSSCLRRNRPNSRRGCLSVLLNVLQPPLNSVLVSCLLCPCVDSNNSNVCSSGPVGPGDGDDRSPDGDDAALLSNLLNLLLSLLSQAPDDSSLSSLLSSLSSLVSSLLSQLQDRPPQRAPAAEAFADDPPPADPLSLLLQQVRSVLSVVSNLLSSLVSSQPRPSCVVRPPDDDDPPGDIQRLNDDDDGSSRRSSSSSVSLVVDDDDDDRRRHDPVSNSQNHCVSSVQWDDDDCPVVRHIGGYDYLSNLVSLQSSQEHAQADWAFLLVSQVVCCNNSNYAQLSPLVVNQVSSVSSVSHDDDSVSSPVRSVVSQVSCVVVQQKDQDPPDHITGHRPSD

Sequence (467 aa):
MPLDVEARALRAALMGDGNEPGVIQAVLGHTTGTTVIKGVHVMNDLAQLIVGGVPQHKGDLMARVIREDVGRGEDHSDAALRSTPGLGEVYARAVPLNLSPRERSRLRRALGAVFNHDRGVYRPSTGMASGLATHRALLGEEGFRRFQVGALLFRLLGEPGRARLRALLTTADDPVSRLLTPLLYDAPLSPRVAPEAAEPPSPFDVAVGRRLTALLAHPLSKPALLRALLLGATLLITLRALGVGCPDGRPTALATVTLDEGGAVPLRAAAAQSFKRGLIRLDERLARALATHPALVRAWGRPAASGDERVPLGQELKSLDEAAPVMLRAARTHRWVGERDVYWPEEFLAALGRKAGCIQPRTDRAGWGKRLALTGDLIEVLLLMYTEPDGPPVPWRTLWEQIAAELGLVIGVNAHRDAELLDAAGVAHVSQDALEENGEAALELAVRRGLARRLPDSDAEAGGSLT

Secondary structure (DSSP, 8-state):
--SEEEHHHHHHHHH--SSS--HHHHHHS---SSS---HHHHHHHHHHHHHTSEETT-HHHHHHHHTTT--SS---SHHHHHHSTTTHHHHHHHS-TTS-HHHHHHHHHHHHHHH-TTS-SS-TTSTT--HHHHHHHHHSHHHHTTT-HHHHHHHHTHHHHHHHHHHHHH-TTSHHHHHHHHHHTSSPEEPP-PPP-PPPPPHHHHHHHHHHHHHTTS---HHHHHHHHHHHHHHHHHHHHTTBTSTTSBS-EEEEE---TTS-HHHHHHHHHHHHHHHHHHHHHHHHHHHT-HHHHHHTTSPPPTT--EEE--S--SSHHHHHHHHHHHHHH----SS-PPPPHHHHHHHHHHHHT-EE-S-GGGS---EEEE-HHHHHHHHHHHS-TTPPPEEHHHHHHHHHHHH-EE-STTHHHHHHHHHHTT-----HHHHHHHHHHHHHHHHHTTSEE--SSS--EESGGG-

pLDDT: mean 79.44, std 13.88, range [39.31, 96.38]

Radius of gyration: 23.73 Å; chains: 1; bounding box: 65×44×76 Å